Protein AF-0000000071588314 (afdb_homodimer)

Foldseek 3Di:
DPPPPPPPPPPPPPPPPPPPLDPPPFCVLFVVAALQDFWKWKFKFFQQDGDDIDWTHALDNVVSHGDDQLAKEWQFQLCQLLLLLLVLVCVVVVLDDQQQFQCVVVVLAEPLSRQAGLVLLLQQQRLQAACVPDPVNVVQLVVVVVVPPVQVVQVVVPAARAQVVSLVSLVVVSRPDNDGNDRGPPAHEDHLSSQSVSQVVSCVSVVDHSFVSSCVPQCVVLVQVLKTFDDSPVPPSDNHGFAWEQDPVRHTDTFDDSYAGDRSTRMMGGPVSVSSRQSCLLPNPDDRSSSVQQPDDDPDPHPFHQYDPDPDTDGLVQWGRTRSWIWDDDPNFIKTWDWRADPRAKIWTWMDTSQQSMIMIMITSHPDDRGDDPVSRSVVRTPPD/DPPPPPPPPPPPPPPPPPPPLDPPPFCVLFVVAALQDFWKWKFKFFQQDGDDIDWGHALDNVVSHGDDQLAKEWQFQLCQLLLLLLVLVCVVVVLDDQQQFQCVVVVLAEPLSRQAGLVLLLQQQRLQAACVADPVNVVQLVVVVVVPPVQVVQVVVPAARAQVVSLVSLVVVSRPDNDGNDRGPPAHEDHLSSQSVSQVVSCVSVVDHSFVSSCVPQCVVLVQVLKTFDDSPVPPSDNHGFAWEQDPVRHTDTFDDSYAGDRSTRMMGGPVSVSSRQSCLLPNPDDRSSSVQQPDDDPDPHPFHQYCPDVDTDGPPQWGNTRSWIWDDDPNFIKTWDWRADPRAKIWTWMDTSQFSMIMIMITSHPDDGGDDPVSRSVVRTPPD

InterPro domains:
  IPR001466 Beta-lactamase-related [PF00144] (35-369)
  IPR012338 Beta-lactamase/transpeptidase-like [G3DSA:3.40.710.10] (32-381)
  IPR012338 Beta-lactamase/transpeptidase-like [SSF56601] (32-370)
  IPR050491 Beta-lactamase AmpC-like [PTHR46825] (31-368)

Structure (mmCIF, N/CA/C/O backbone):
data_AF-0000000071588314-model_v1
#
loop_
_entity.id
_entity.type
_entity.pdbx_description
1 polymer 'Penicillin-binding protein'
#
loop_
_atom_site.group_PDB
_atom_site.id
_atom_site.type_symbol
_atom_site.label_atom_id
_atom_site.label_alt_id
_atom_site.label_comp_id
_atom_site.label_asym_id
_atom_site.label_entity_id
_atom_site.label_seq_id
_atom_site.pdbx_PDB_ins_code
_atom_site.Cartn_x
_atom_site.Cartn_y
_atom_site.Cartn_z
_atom_site.occupancy
_atom_site.B_iso_or_equiv
_atom_site.auth_seq_id
_atom_site.auth_comp_id
_atom_site.auth_asym_id
_atom_site.auth_atom_id
_atom_site.pdbx_PDB_model_num
ATOM 1 N N . MET A 1 1 ? 55.375 57.062 63.062 1 30.78 1 MET A N 1
ATOM 2 C CA . MET A 1 1 ? 55.031 56.875 61.625 1 30.78 1 MET A CA 1
ATOM 3 C C . MET A 1 1 ? 54.562 55.438 61.375 1 30.78 1 MET A C 1
ATOM 5 O O . MET A 1 1 ? 55.312 54.5 61.469 1 30.78 1 MET A O 1
ATOM 9 N N . ASN A 1 2 ? 53.312 55.188 61.844 1 26.89 2 ASN A N 1
ATOM 10 C CA . ASN A 1 2 ? 52.531 53.938 61.875 1 26.89 2 ASN A CA 1
ATOM 11 C C . ASN A 1 2 ? 52.25 53.406 60.469 1 26.89 2 ASN A C 1
ATOM 13 O O . ASN A 1 2 ? 51.625 54.094 59.656 1 26.89 2 ASN A O 1
ATOM 17 N N . ARG A 1 3 ? 53.312 52.625 60 1 37.62 3 ARG A N 1
ATOM 18 C CA . ARG A 1 3 ? 53.344 51.938 58.719 1 37.62 3 ARG A CA 1
ATOM 19 C C . ARG A 1 3 ? 52.062 51.125 58.5 1 37.62 3 ARG A C 1
ATOM 21 O O . ARG A 1 3 ? 51.781 50.188 59.25 1 37.62 3 ARG A O 1
ATOM 28 N N . TYR A 1 4 ? 50.906 51.75 58.188 1 29.36 4 TYR A N 1
ATOM 29 C CA . TYR A 1 4 ? 49.656 51.125 57.844 1 29.36 4 TYR A CA 1
ATOM 30 C C . TYR A 1 4 ? 49.844 50.094 56.719 1 29.36 4 TYR A C 1
ATOM 32 O O . TYR A 1 4 ? 50.344 50.438 55.656 1 29.36 4 TYR A O 1
ATOM 40 N N . THR A 1 5 ? 50.125 48.875 57.031 1 35.53 5 THR A N 1
ATOM 41 C CA . THR A 1 5 ? 50.25 47.75 56.125 1 35.53 5 THR A CA 1
ATOM 42 C C . THR A 1 5 ? 48.906 47.5 55.406 1 35.53 5 THR A C 1
ATOM 44 O O . THR A 1 5 ? 47.906 47.219 56.062 1 35.53 5 THR A O 1
ATOM 47 N N . LEU A 1 6 ? 48.688 48.156 54.281 1 36.62 6 LEU A N 1
ATOM 48 C CA . LEU A 1 6 ? 47.531 47.906 53.438 1 36.62 6 LEU A CA 1
ATOM 49 C C . LEU A 1 6 ? 47.5 46.438 52.969 1 36.62 6 LEU A C 1
ATOM 51 O O . LEU A 1 6 ? 48.438 45.969 52.344 1 36.62 6 LEU A O 1
ATOM 55 N N . SER A 1 7 ? 46.906 45.594 53.781 1 38.56 7 SER A N 1
ATOM 56 C CA . SER A 1 7 ? 46.656 44.219 53.375 1 38.56 7 SER A CA 1
ATOM 57 C C . SER A 1 7 ? 45.844 44.156 52.094 1 38.56 7 SER A C 1
ATOM 59 O O . SER A 1 7 ? 44.75 44.719 52.031 1 38.56 7 SER A O 1
ATOM 61 N N . PHE A 1 8 ? 46.5 44.031 50.938 1 39.62 8 PHE A N 1
ATOM 62 C CA . PHE A 1 8 ? 45.844 43.75 49.656 1 39.62 8 PHE A CA 1
ATOM 63 C C . PHE A 1 8 ? 45 42.5 49.75 1 39.62 8 PHE A C 1
ATOM 65 O O . PHE A 1 8 ? 45.5 41.406 50.031 1 39.62 8 PHE A O 1
ATOM 72 N N . ILE A 1 9 ? 43.75 42.625 50.188 1 40.41 9 ILE A N 1
ATOM 73 C CA . ILE A 1 9 ? 42.75 41.531 50.062 1 40.41 9 ILE A CA 1
ATOM 74 C C . ILE A 1 9 ? 42.625 41.125 48.594 1 40.41 9 ILE A C 1
ATOM 76 O O . ILE A 1 9 ? 42.25 41.938 47.75 1 40.41 9 ILE A O 1
ATOM 80 N N . SER A 1 10 ? 43.469 40.156 48.125 1 39.16 10 SER A N 1
ATOM 81 C CA . SER A 1 10 ? 43.25 39.531 46.844 1 39.16 10 SER A CA 1
ATOM 82 C C . SER A 1 10 ? 41.844 38.906 46.719 1 39.16 10 SER A C 1
ATOM 84 O O . SER A 1 10 ? 41.469 38.062 47.531 1 39.16 10 SER A O 1
ATOM 86 N N . LEU A 1 11 ? 40.875 39.688 46.281 1 41.25 11 LEU A N 1
ATOM 87 C CA . LEU A 1 11 ? 39.594 39.062 45.906 1 41.25 11 LEU A CA 1
ATOM 88 C C . LEU A 1 11 ? 39.781 37.906 44.969 1 41.25 11 LEU A C 1
ATOM 90 O O . LEU A 1 11 ? 40.375 38.062 43.906 1 41.25 11 LEU A O 1
ATOM 94 N N . PRO A 1 12 ? 39.719 36.688 45.469 1 40.94 12 PRO A N 1
ATOM 95 C CA . PRO A 1 12 ? 39.719 35.594 44.469 1 40.94 12 PRO A CA 1
ATOM 96 C C . PRO A 1 12 ? 38.75 35.844 43.312 1 40.94 12 PRO A C 1
ATOM 98 O O . PRO A 1 12 ? 37.625 36.25 43.531 1 40.94 12 PRO A O 1
ATOM 101 N N . LEU A 1 13 ? 39.281 36.188 42.156 1 40.75 13 LEU A N 1
ATOM 102 C CA . LEU A 1 13 ? 38.469 36.094 40.938 1 40.75 13 LEU A CA 1
ATOM 103 C C . LEU A 1 13 ? 37.688 34.781 40.906 1 40.75 13 LEU A C 1
ATOM 105 O O . LEU A 1 13 ? 38.281 33.688 40.906 1 40.75 13 LEU A O 1
ATOM 109 N N . LEU A 1 14 ? 36.531 34.812 41.469 1 38.25 14 LEU A N 1
ATOM 110 C CA . LEU A 1 14 ? 35.594 33.719 41.125 1 38.25 14 LEU A CA 1
ATOM 111 C C . LEU A 1 14 ? 35.625 33.438 39.625 1 38.25 14 LEU A C 1
ATOM 113 O O . LEU A 1 14 ? 35.094 34.25 38.844 1 38.25 14 LEU A O 1
ATOM 117 N N . LEU A 1 15 ? 36.688 32.781 39.156 1 38.53 15 LEU A N 1
ATOM 118 C CA . LEU A 1 15 ? 36.469 32.062 37.906 1 38.53 15 LEU A CA 1
ATOM 119 C C . LEU A 1 15 ? 35.125 31.344 37.906 1 38.53 15 LEU A C 1
ATOM 121 O O . LEU A 1 15 ? 34.969 30.328 38.594 1 38.53 15 LEU A O 1
ATOM 125 N N . SER A 1 16 ? 34.156 32.062 37.719 1 35.16 16 SER A N 1
ATOM 126 C CA . SER A 1 16 ? 33 31.281 37.25 1 35.16 16 SER A CA 1
ATOM 127 C C . SER A 1 16 ? 33.406 30.266 36.219 1 35.16 16 SER A C 1
ATOM 129 O O . SER A 1 16 ? 33.812 30.625 35.094 1 35.16 16 SER A O 1
ATOM 131 N N . SER A 1 17 ? 34.062 29.234 36.656 1 36.66 17 SER A N 1
ATOM 132 C CA . SER A 1 17 ? 34.031 28.125 35.688 1 36.66 17 SER A CA 1
ATOM 133 C C . SER A 1 17 ? 32.688 28.047 35 1 36.66 17 SER A C 1
ATOM 135 O O . SER A 1 17 ? 31.672 27.672 35.625 1 36.66 17 SER A O 1
ATOM 137 N N . ALA A 1 18 ? 32.469 28.953 34.125 1 36.62 18 ALA A N 1
ATOM 138 C CA . ALA A 1 18 ? 31.406 28.609 33.188 1 36.62 18 ALA A CA 1
ATOM 139 C C . ALA A 1 18 ? 31.406 27.109 32.875 1 36.62 18 ALA A C 1
ATOM 141 O O . ALA A 1 18 ? 32.375 26.594 32.312 1 36.62 18 ALA A O 1
ATOM 142 N N . LEU A 1 19 ? 30.984 26.297 33.719 1 36.22 19 LEU A N 1
ATOM 143 C CA . LEU A 1 19 ? 30.672 24.969 33.219 1 36.22 19 LEU A CA 1
ATOM 144 C C . LEU A 1 19 ? 30.391 25 31.719 1 36.22 19 LEU A C 1
ATOM 146 O O . LEU A 1 19 ? 29.484 25.688 31.266 1 36.22 19 LEU A O 1
ATOM 150 N N . SER A 1 20 ? 31.375 24.922 30.984 1 37.41 20 SER A N 1
ATOM 151 C CA . SER A 1 20 ? 31.125 24.672 29.562 1 37.41 20 SER A CA 1
ATOM 152 C C . SER A 1 20 ? 29.891 23.812 29.344 1 37.41 20 SER A C 1
ATOM 154 O O . SER A 1 20 ? 29.75 22.766 29.969 1 37.41 20 SER A O 1
ATOM 156 N N . ALA A 1 21 ? 28.734 24.328 29.328 1 40 21 ALA A N 1
ATOM 157 C CA . ALA A 1 21 ? 27.531 23.641 28.906 1 40 21 ALA A CA 1
ATOM 158 C C . ALA A 1 21 ? 27.875 22.391 28.094 1 40 21 ALA A C 1
ATOM 160 O O . ALA A 1 21 ? 28.516 22.469 27.062 1 40 21 ALA A O 1
ATOM 161 N N . LYS A 1 22 ? 28.078 21.312 28.656 1 50.38 22 LYS A N 1
ATOM 162 C CA . LYS A 1 22 ? 28.25 20 28.031 1 50.38 22 LYS A CA 1
ATOM 163 C C . LYS A 1 22 ? 27.391 19.859 26.781 1 50.38 22 LYS A C 1
ATOM 165 O O . LYS A 1 22 ? 26.188 20.094 26.828 1 50.38 22 LYS A O 1
ATOM 170 N N . ASP A 1 23 ? 27.984 19.938 25.547 1 69.12 23 ASP A N 1
ATOM 171 C CA . ASP A 1 23 ? 27.5 19.828 24.172 1 69.12 23 ASP A CA 1
ATOM 172 C C . ASP A 1 23 ? 26.438 18.734 24.062 1 69.12 23 ASP A C 1
ATOM 174 O O . ASP A 1 23 ? 26.703 17.562 24.375 1 69.12 23 ASP A O 1
ATOM 178 N N . LEU A 1 24 ? 25.141 19.078 24.234 1 79.69 24 LEU A N 1
ATOM 179 C CA . LEU A 1 24 ? 24.062 18.125 23.984 1 79.69 24 LEU A CA 1
ATOM 180 C C . LEU A 1 24 ? 24.375 17.25 22.781 1 79.69 24 LEU A C 1
ATOM 182 O O . LEU A 1 24 ? 24.625 17.75 21.688 1 79.69 24 LEU A O 1
ATOM 186 N N . ASN A 1 25 ? 24.656 15.953 23.141 1 90.44 25 ASN A N 1
ATOM 187 C CA . ASN A 1 25 ? 24.75 14.969 22.062 1 90.44 25 ASN A CA 1
ATOM 188 C C . ASN A 1 25 ? 23.391 14.406 21.688 1 90.44 25 ASN A C 1
ATOM 190 O O . ASN A 1 25 ? 22.922 13.445 22.297 1 90.44 25 ASN A O 1
ATOM 194 N N . ILE A 1 26 ? 22.797 14.977 20.672 1 92.75 26 ILE A N 1
ATOM 195 C CA . ILE A 1 26 ? 21.453 14.609 20.234 1 92.75 26 ILE A CA 1
ATOM 196 C C . ILE A 1 26 ? 21.422 13.141 19.828 1 92.75 26 ILE A C 1
ATOM 198 O O . ILE A 1 26 ? 20.438 12.438 20.031 1 92.75 26 ILE A O 1
ATOM 202 N N . GLY A 1 27 ? 22.5 12.594 19.328 1 93.88 27 GLY A N 1
ATOM 203 C CA . GLY A 1 27 ? 22.594 11.242 18.812 1 93.88 27 GLY A CA 1
ATOM 204 C C . GLY A 1 27 ? 22.328 10.188 19.859 1 93.88 27 GLY A C 1
ATOM 205 O O . GLY A 1 27 ? 21.875 9.086 19.547 1 93.88 27 GLY A O 1
ATOM 206 N N . GLN A 1 28 ? 22.547 10.492 21.094 1 93.69 28 GLN A N 1
ATOM 207 C CA . GLN A 1 28 ? 22.422 9.531 22.172 1 93.69 28 GLN A CA 1
ATOM 208 C C . GLN A 1 28 ? 20.969 9.086 22.344 1 93.69 28 GLN A C 1
ATOM 210 O O . GLN A 1 28 ? 20.703 8.016 22.906 1 93.69 28 GLN A O 1
ATOM 215 N N . TYR A 1 29 ? 20.109 9.859 21.875 1 94.75 29 TYR A N 1
ATOM 216 C CA . TYR A 1 29 ? 18.703 9.547 22.031 1 94.75 29 TYR A CA 1
ATOM 217 C C . TYR A 1 29 ? 18.203 8.688 20.875 1 94.75 29 TYR A C 1
ATOM 219 O O . TYR A 1 29 ? 17.047 8.258 20.875 1 94.75 29 TYR A O 1
ATOM 227 N N . PHE A 1 30 ? 19.031 8.398 19.891 1 96.56 30 PHE A N 1
ATOM 228 C CA . PHE A 1 30 ? 18.641 7.66 18.688 1 96.56 30 PHE A CA 1
ATOM 229 C C . PHE A 1 30 ? 19.609 6.504 18.438 1 96.56 30 PHE A C 1
ATOM 231 O O . PHE A 1 30 ? 19.938 6.203 17.281 1 96.56 30 PHE A O 1
ATOM 238 N N . THR A 1 31 ? 20.078 5.816 19.469 1 93.06 31 THR A N 1
ATOM 239 C CA . THR A 1 31 ? 21.109 4.797 19.391 1 93.06 31 THR A CA 1
ATOM 240 C C . THR A 1 31 ? 20.531 3.471 18.906 1 93.06 31 THR A C 1
ATOM 242 O O . THR A 1 31 ? 21.281 2.59 18.453 1 93.06 31 THR A O 1
ATOM 245 N N . ILE A 1 32 ? 19.266 3.311 18.922 1 91.38 32 ILE A N 1
ATOM 246 C CA . ILE A 1 32 ? 18.688 2.02 18.578 1 91.38 32 ILE A CA 1
ATOM 247 C C . ILE A 1 32 ? 18.516 1.93 17.062 1 91.38 32 ILE A C 1
ATOM 249 O O . ILE A 1 32 ? 18.312 0.84 16.516 1 91.38 32 ILE A O 1
ATOM 253 N N . GLN A 1 33 ? 18.484 3.051 16.391 1 93.06 33 GLN A N 1
ATOM 254 C CA . GLN A 1 33 ? 18.312 3.053 14.945 1 93.06 33 GLN A CA 1
ATOM 255 C C . GLN A 1 33 ? 19.609 2.715 14.227 1 93.06 33 GLN A C 1
ATOM 257 O O . GLN A 1 33 ? 20.656 3.264 14.555 1 93.06 33 GLN A O 1
ATOM 262 N N . ASP A 1 34 ? 19.516 1.776 13.328 1 90.62 34 ASP A N 1
ATOM 263 C CA . ASP A 1 34 ? 20.656 1.364 12.516 1 90.62 34 ASP A CA 1
ATOM 264 C C . ASP A 1 34 ? 20.203 0.92 11.125 1 90.62 34 ASP A C 1
ATOM 266 O O . ASP A 1 34 ? 19.203 1.412 10.609 1 90.62 34 ASP A O 1
ATOM 270 N N . ASN A 1 35 ? 20.984 0.078 10.484 1 88.31 35 ASN A N 1
ATOM 271 C CA . ASN A 1 35 ? 20.734 -0.324 9.102 1 88.31 35 ASN A CA 1
ATOM 272 C C . ASN A 1 35 ? 19.547 -1.277 9.016 1 88.31 35 ASN A C 1
ATOM 274 O O . ASN A 1 35 ? 19.016 -1.521 7.926 1 88.31 35 ASN A O 1
ATOM 278 N N . GLU A 1 36 ? 19.094 -1.74 10.125 1 88.38 36 GLU A N 1
ATOM 279 C CA . GLU A 1 36 ? 18.016 -2.74 10.117 1 88.38 36 GLU A CA 1
ATOM 280 C C . GLU A 1 36 ? 16.734 -2.18 10.711 1 88.38 36 GLU A C 1
ATOM 282 O O . GLU A 1 36 ? 15.781 -2.926 10.961 1 88.38 36 GLU A O 1
ATOM 287 N N . THR A 1 37 ? 16.734 -0.951 10.914 1 93.12 37 THR A N 1
ATOM 288 C CA . THR A 1 37 ? 15.578 -0.326 11.539 1 93.12 37 THR A CA 1
ATOM 289 C C . THR A 1 37 ? 15.094 0.859 10.711 1 93.12 37 THR A C 1
ATOM 291 O O . THR A 1 37 ? 15.867 1.466 9.969 1 93.12 37 THR A O 1
ATOM 294 N N . PRO A 1 38 ? 13.727 1.139 10.812 1 94.69 38 PRO A N 1
ATOM 295 C CA . PRO A 1 38 ? 13.352 2.488 10.391 1 94.69 38 PRO A CA 1
ATOM 296 C C . PRO A 1 38 ? 14.094 3.58 11.156 1 94.69 38 PRO A C 1
ATOM 298 O O . PRO A 1 38 ? 14.953 3.279 11.992 1 94.69 38 PRO A O 1
ATOM 301 N N . GLY A 1 39 ? 13.773 4.84 10.805 1 97.44 39 GLY A N 1
ATOM 302 C CA . GLY A 1 39 ? 14.625 5.852 11.414 1 97.44 39 GLY A CA 1
ATOM 303 C C . GLY A 1 39 ? 13.93 7.195 11.57 1 97.44 39 GLY A C 1
ATOM 304 O O . GLY A 1 39 ? 12.703 7.262 11.625 1 97.44 39 GLY A O 1
ATOM 305 N N . CYS A 1 40 ? 14.797 8.188 11.828 1 98.31 40 CYS A N 1
ATOM 306 C CA . CYS A 1 40 ? 14.32 9.539 12.109 1 98.31 40 CYS A CA 1
ATOM 307 C C . CYS A 1 40 ? 15.25 10.578 11.492 1 98.31 40 CYS A C 1
ATOM 309 O O . CYS A 1 40 ? 16.438 10.336 11.328 1 98.31 40 CYS A O 1
ATOM 311 N N . GLY A 1 41 ? 14.656 11.656 11.047 1 98.31 41 GLY A N 1
ATOM 312 C CA . GLY A 1 41 ? 15.352 12.914 10.836 1 98.31 41 GLY A CA 1
ATOM 313 C C . GLY A 1 41 ? 15.086 13.938 11.922 1 98.31 41 GLY A C 1
ATOM 314 O O . GLY A 1 41 ? 13.938 14.109 12.352 1 98.31 41 GLY A O 1
ATOM 315 N N . VAL A 1 42 ? 16.156 14.602 12.406 1 98.38 42 VAL A N 1
ATOM 316 C CA . VAL A 1 42 ? 16.047 15.562 13.5 1 98.38 42 VAL A CA 1
ATOM 317 C C . VAL A 1 42 ? 16.703 16.875 13.102 1 98.38 42 VAL A C 1
ATOM 319 O O . VAL A 1 42 ? 17.734 16.891 12.406 1 98.38 42 VAL A O 1
ATOM 322 N N . GLY A 1 43 ? 16.078 17.938 13.445 1 98.5 43 GLY A N 1
ATOM 323 C CA . GLY A 1 43 ? 16.641 19.266 13.227 1 98.5 43 GLY A CA 1
ATOM 324 C C . GLY A 1 43 ? 16.484 20.188 14.414 1 98.5 43 GLY A C 1
ATOM 325 O O . GLY A 1 43 ? 15.461 20.156 15.102 1 98.5 43 GLY A O 1
ATOM 326 N N . ILE A 1 44 ? 17.5 21.016 14.695 1 97.94 44 ILE A N 1
ATOM 327 C CA . ILE A 1 44 ? 17.438 22.094 15.68 1 97.94 44 ILE A CA 1
ATOM 328 C C . ILE A 1 44 ? 17.594 23.453 14.977 1 97.94 44 ILE A C 1
ATOM 330 O O . ILE A 1 44 ? 18.547 23.656 14.219 1 97.94 44 ILE A O 1
ATOM 334 N N . VAL A 1 45 ? 16.656 24.266 15.211 1 98.19 45 VAL A N 1
ATOM 335 C CA . VAL A 1 45 ? 16.688 25.609 14.648 1 98.19 45 VAL A CA 1
ATOM 336 C C . VAL A 1 45 ? 17.062 26.609 15.742 1 98.19 45 VAL A C 1
ATOM 338 O O . VAL A 1 45 ? 16.531 26.562 16.844 1 98.19 45 VAL A O 1
ATOM 341 N N . GLN A 1 46 ? 18.016 27.422 15.508 1 96.62 46 GLN A N 1
ATOM 342 C CA . GLN A 1 46 ? 18.406 28.562 16.328 1 96.62 46 GLN A CA 1
ATOM 343 C C . GLN A 1 46 ? 18.266 29.859 15.562 1 96.62 46 GLN A C 1
ATOM 345 O O . GLN A 1 46 ? 18.969 30.078 14.57 1 96.62 46 GLN A O 1
ATOM 350 N N . SER A 1 47 ? 17.359 30.719 16.094 1 93.81 47 SER A N 1
ATOM 351 C CA . SER A 1 47 ? 17.031 31.969 15.422 1 93.81 47 SER A CA 1
ATOM 352 C C . SER A 1 47 ? 16.469 31.703 14.023 1 93.81 47 SER A C 1
ATOM 354 O O . SER A 1 47 ? 15.375 31.172 13.875 1 93.81 47 SER A O 1
ATOM 356 N N . ASP A 1 48 ? 17.266 31.969 13 1 93.38 48 ASP A N 1
ATOM 357 C CA . ASP A 1 48 ? 16.75 31.812 11.648 1 93.38 48 ASP A CA 1
ATOM 358 C C . ASP A 1 48 ? 17.578 30.828 10.844 1 93.38 48 ASP A C 1
ATOM 360 O O . ASP A 1 48 ? 17.703 30.938 9.617 1 93.38 48 ASP A O 1
ATOM 364 N N . LYS A 1 49 ? 18.125 29.844 11.641 1 96.12 49 LYS A N 1
ATOM 365 C CA . LYS A 1 49 ? 19.016 28.922 10.945 1 96.12 49 LYS A CA 1
ATOM 366 C C . LYS A 1 49 ? 18.875 27.5 11.492 1 96.12 49 LYS A C 1
ATOM 368 O O . LYS A 1 49 ? 18.828 27.297 12.703 1 96.12 49 LYS A O 1
ATOM 373 N N . LEU A 1 50 ? 18.703 26.562 10.602 1 97.81 50 LEU A N 1
ATOM 374 C CA . LEU A 1 50 ? 18.859 25.156 10.953 1 97.81 50 LEU A CA 1
ATOM 375 C C . LEU A 1 50 ? 20.312 24.844 11.289 1 97.81 50 LEU A C 1
ATOM 377 O O . LEU A 1 50 ? 21.156 24.734 10.398 1 97.81 50 LEU A O 1
ATOM 381 N N . ILE A 1 51 ? 20.703 24.625 12.531 1 96.56 51 ILE A N 1
ATOM 382 C CA . ILE A 1 51 ? 22.109 24.641 12.945 1 96.56 51 ILE A CA 1
ATOM 383 C C . ILE A 1 51 ? 22.578 23.203 13.203 1 96.56 51 ILE A C 1
ATOM 385 O O . ILE A 1 51 ? 23.781 22.938 13.227 1 96.56 51 ILE A O 1
ATOM 389 N N . GLU A 1 52 ? 21.688 22.359 13.516 1 96.31 52 GLU A N 1
ATOM 390 C CA . GLU A 1 52 ? 22 20.953 13.727 1 96.31 52 GLU A CA 1
ATOM 391 C C . GLU A 1 52 ? 21.016 20.031 12.992 1 96.31 52 GLU A C 1
ATOM 393 O O . GLU A 1 52 ? 19.828 20.312 12.961 1 96.31 52 GLU A O 1
ATOM 398 N N . GLN A 1 53 ? 21.531 19.031 12.367 1 97.56 53 GLN A N 1
ATOM 399 C CA . GLN A 1 53 ? 20.75 17.984 11.719 1 97.56 53 GLN A CA 1
ATOM 400 C C . GLN A 1 53 ? 21.281 16.594 12.039 1 97.56 53 GLN A C 1
ATOM 402 O O . GLN A 1 53 ? 22.5 16.406 12.117 1 97.56 53 GLN A O 1
ATOM 407 N N . LEU A 1 54 ? 20.438 15.688 12.312 1 97.75 54 LEU A N 1
ATOM 408 C CA . LEU A 1 54 ? 20.766 14.281 12.523 1 97.75 54 LEU A CA 1
ATOM 409 C C . LEU A 1 54 ? 19.828 13.383 11.719 1 97.75 54 LEU A C 1
ATOM 411 O O . LEU A 1 54 ? 18.609 13.602 11.703 1 97.75 54 LEU A O 1
ATOM 415 N N . TYR A 1 55 ? 20.391 12.484 10.969 1 97.69 55 TYR A N 1
ATOM 416 C CA . TYR A 1 55 ? 19.641 11.469 10.234 1 97.69 55 TYR A CA 1
ATOM 417 C C . TYR A 1 55 ? 20.109 10.07 10.609 1 97.69 55 TYR A C 1
ATOM 419 O O . TYR A 1 55 ? 21.312 9.773 10.539 1 97.69 55 TYR A O 1
ATOM 427 N N . VAL A 1 56 ? 19.172 9.242 11.039 1 97.56 56 VAL A N 1
ATOM 428 C CA . VAL A 1 56 ? 19.516 7.898 11.5 1 97.56 56 VAL A CA 1
ATOM 429 C C . VAL A 1 56 ? 18.469 6.902 10.977 1 97.56 56 VAL A C 1
ATOM 431 O O . VAL A 1 56 ? 17.312 7.258 10.773 1 97.56 56 VAL A O 1
ATOM 434 N N . GLY A 1 57 ? 18.969 5.676 10.719 1 96.81 57 GLY A N 1
ATOM 435 C CA . GLY A 1 57 ? 18.078 4.609 10.289 1 96.81 57 GLY A CA 1
ATOM 436 C C . GLY A 1 57 ? 17.781 4.637 8.805 1 96.81 57 GLY A C 1
ATOM 437 O O . GLY A 1 57 ? 18.438 5.363 8.055 1 96.81 57 GLY A O 1
ATOM 438 N N . GLN A 1 58 ? 16.797 3.779 8.453 1 91.62 58 GLN A N 1
ATOM 439 C CA . GLN A 1 58 ? 16.531 3.557 7.039 1 91.62 58 GLN A CA 1
ATOM 440 C C . GLN A 1 58 ? 15.18 4.145 6.637 1 91.62 58 GLN A C 1
ATOM 442 O O . GLN A 1 58 ? 14.195 3.996 7.359 1 91.62 58 GLN A O 1
ATOM 447 N N . SER A 1 59 ? 15.172 4.875 5.477 1 91.06 59 SER A N 1
ATOM 448 C CA . SER A 1 59 ? 13.906 5.266 4.875 1 91.06 59 SER A CA 1
ATOM 449 C C . SER A 1 59 ? 13.18 4.066 4.277 1 91.06 59 SER A C 1
ATOM 451 O O . SER A 1 59 ? 11.953 4.078 4.137 1 91.06 59 SER A O 1
ATOM 453 N N . ASN A 1 60 ? 13.961 3.104 3.898 1 84.25 60 ASN A N 1
ATOM 454 C CA . ASN A 1 60 ? 13.492 1.796 3.457 1 84.25 60 ASN A CA 1
ATOM 455 C C . ASN A 1 60 ? 14.453 0.683 3.873 1 84.25 60 ASN A C 1
ATOM 457 O O . ASN A 1 60 ? 15.562 0.591 3.352 1 84.25 60 ASN A O 1
ATOM 461 N N . ILE A 1 61 ? 13.969 -0.151 4.754 1 82.75 61 ILE A N 1
ATOM 462 C CA . ILE A 1 61 ? 14.82 -1.178 5.344 1 82.75 61 ILE A CA 1
ATOM 463 C C . ILE A 1 61 ? 15.242 -2.18 4.27 1 82.75 61 ILE A C 1
ATOM 465 O O . ILE A 1 61 ? 16.406 -2.562 4.191 1 82.75 61 ILE A O 1
ATOM 469 N N . ARG A 1 62 ? 14.328 -2.51 3.529 1 70.25 62 ARG A N 1
ATOM 470 C CA . ARG A 1 62 ? 14.539 -3.559 2.539 1 70.25 62 ARG A CA 1
ATOM 471 C C . ARG A 1 62 ? 15.641 -3.172 1.561 1 70.25 62 ARG A C 1
ATOM 473 O O . ARG A 1 62 ? 16.484 -4.004 1.202 1 70.25 62 ARG A O 1
ATOM 480 N N . TYR A 1 63 ? 15.602 -1.934 1.141 1 71.31 63 TYR A N 1
ATOM 481 C CA . TYR A 1 63 ? 16.531 -1.482 0.106 1 71.31 63 TYR A CA 1
ATOM 482 C C . TYR A 1 63 ? 17.719 -0.768 0.72 1 71.31 63 TYR A C 1
ATOM 484 O O . TYR A 1 63 ? 18.562 -0.224 0 1 71.31 63 TYR A O 1
ATOM 492 N N . GLN A 1 64 ? 17.734 -0.787 1.943 1 80.31 64 GLN A N 1
ATOM 493 C CA . GLN A 1 64 ? 18.844 -0.206 2.684 1 80.31 64 GLN A CA 1
ATOM 494 C C . GLN A 1 64 ? 19.125 1.224 2.229 1 80.31 64 GLN A C 1
ATOM 496 O O . GLN A 1 64 ? 20.266 1.566 1.901 1 80.31 64 GLN A O 1
ATOM 501 N N . THR A 1 65 ? 18.094 1.97 2.154 1 83 65 THR A N 1
ATOM 502 C CA . THR A 1 65 ? 18.203 3.389 1.836 1 83 65 THR A CA 1
ATOM 503 C C . THR A 1 65 ? 18.188 4.23 3.107 1 83 65 THR A C 1
ATOM 505 O O . THR A 1 65 ? 17.172 4.316 3.799 1 83 65 THR A O 1
ATOM 508 N N . PRO A 1 66 ? 19.25 4.887 3.367 1 91.5 66 PRO A N 1
ATOM 509 C CA . PRO A 1 66 ? 19.328 5.645 4.617 1 91.5 66 PRO A CA 1
ATOM 510 C C . PRO A 1 66 ? 18.438 6.887 4.609 1 91.5 66 PRO A C 1
ATOM 512 O O . PRO A 1 66 ? 18.234 7.496 3.555 1 91.5 66 PRO A O 1
ATOM 515 N N . ILE A 1 67 ? 17.922 7.266 5.77 1 94.81 67 ILE A N 1
ATOM 516 C CA . ILE A 1 67 ? 17.281 8.562 5.934 1 94.81 67 ILE A CA 1
ATOM 517 C C . ILE A 1 67 ? 18.312 9.672 5.789 1 94.81 67 ILE A C 1
ATOM 519 O O . ILE A 1 67 ? 19.422 9.57 6.32 1 94.81 67 ILE A O 1
ATOM 523 N N . ASP A 1 68 ? 17.953 10.656 5.004 1 94.31 68 ASP A N 1
ATOM 524 C CA . ASP A 1 68 ? 18.812 11.82 4.809 1 94.31 68 ASP A CA 1
ATOM 525 C C . ASP A 1 68 ? 17.984 13.102 4.699 1 94.31 68 ASP A C 1
ATOM 527 O O . ASP A 1 68 ? 16.828 13.125 5.09 1 94.31 68 ASP A O 1
ATOM 531 N N . ASN A 1 69 ? 18.625 14.18 4.277 1 94.94 69 ASN A N 1
ATOM 532 C CA . ASN A 1 69 ? 17.984 15.484 4.301 1 94.94 69 ASN A CA 1
ATOM 533 C C . ASN A 1 69 ? 16.969 15.625 3.174 1 94.94 69 ASN A C 1
ATOM 535 O O . ASN A 1 69 ? 16.219 16.609 3.125 1 94.94 69 ASN A O 1
ATOM 539 N N . LYS A 1 70 ? 16.875 14.648 2.332 1 90.69 70 LYS A N 1
ATOM 540 C CA . LYS A 1 70 ? 15.898 14.68 1.242 1 90.69 70 LYS A CA 1
ATOM 541 C C . LYS A 1 70 ? 14.695 13.797 1.555 1 90.69 70 LYS A C 1
ATOM 543 O O . LYS A 1 70 ? 13.688 13.844 0.849 1 90.69 70 LYS A O 1
ATOM 548 N N . THR A 1 71 ? 14.805 13 2.602 1 93 71 THR A N 1
ATOM 549 C CA . THR A 1 71 ? 13.742 12.062 2.938 1 93 71 THR A CA 1
ATOM 550 C C . THR A 1 71 ? 12.461 12.812 3.322 1 93 71 THR A C 1
ATOM 552 O O . THR A 1 71 ? 12.5 13.719 4.152 1 93 71 THR A O 1
ATOM 555 N N . VAL A 1 72 ? 11.359 12.422 2.652 1 92.94 72 VAL A N 1
ATOM 556 C CA . VAL A 1 72 ? 10.055 13.031 2.9 1 92.94 72 VAL A CA 1
ATOM 557 C C . VAL A 1 72 ? 9.266 12.188 3.898 1 92.94 72 VAL A C 1
ATOM 559 O O . VAL A 1 72 ? 9.266 10.961 3.814 1 92.94 72 VAL A O 1
ATOM 562 N N . PHE A 1 73 ? 8.664 12.859 4.871 1 95.25 73 PHE A N 1
ATOM 563 C CA . PHE A 1 73 ? 7.805 12.25 5.879 1 95.25 73 PHE A CA 1
ATOM 564 C C . PHE A 1 73 ? 6.41 12.859 5.844 1 95.25 73 PHE A C 1
ATOM 566 O O . PHE A 1 73 ? 6.238 13.992 5.391 1 95.25 73 PHE A O 1
ATOM 573 N N . ASP A 1 74 ? 5.395 12.055 6.223 1 94.88 74 ASP A N 1
ATOM 574 C CA . ASP A 1 74 ? 4.094 12.625 6.57 1 94.88 74 ASP A CA 1
ATOM 575 C C . ASP A 1 74 ? 4.113 13.219 7.973 1 94.88 74 ASP A C 1
ATOM 577 O O . ASP A 1 74 ? 4.488 12.547 8.938 1 94.88 74 ASP A O 1
ATOM 581 N N . ILE A 1 75 ? 3.654 14.43 8.086 1 97.5 75 ILE A N 1
ATOM 582 C CA . ILE A 1 75 ? 3.891 15.094 9.359 1 97.5 75 ILE A CA 1
ATOM 583 C C . ILE A 1 75 ? 2.639 14.992 10.234 1 97.5 75 ILE A C 1
ATOM 585 O O . ILE A 1 75 ? 2.57 15.602 11.305 1 97.5 75 ILE A O 1
ATOM 589 N N . GLY A 1 76 ? 1.626 14.289 9.812 1 96.62 76 GLY A N 1
ATOM 590 C CA . GLY A 1 76 ? 0.429 14.047 10.602 1 96.62 76 GLY A CA 1
ATOM 591 C C . GLY A 1 76 ? -0.24 15.32 11.078 1 96.62 76 GLY A C 1
ATOM 592 O O . GLY A 1 76 ? -0.412 16.266 10.305 1 96.62 76 GLY A O 1
ATOM 593 N N . SER A 1 77 ? -0.584 15.375 12.312 1 97.44 77 SER A N 1
ATOM 594 C CA . SER A 1 77 ? -1.386 16.453 12.891 1 97.44 77 SER A CA 1
ATOM 595 C C . SER A 1 77 ? -0.583 17.734 13 1 97.44 77 SER A C 1
ATOM 597 O O . SER A 1 77 ? -1.145 18.812 13.258 1 97.44 77 SER A O 1
ATOM 599 N N . VAL A 1 78 ? 0.662 17.672 12.836 1 98.31 78 VAL A N 1
ATOM 600 C CA . VAL A 1 78 ? 1.429 18.922 12.766 1 98.31 78 VAL A CA 1
ATOM 601 C C . VAL A 1 78 ? 0.898 19.797 11.641 1 98.31 78 VAL A C 1
ATOM 603 O O . VAL A 1 78 ? 1.048 21.016 11.672 1 98.31 78 VAL A O 1
ATOM 606 N N . SER A 1 79 ? 0.183 19.203 10.711 1 98.38 79 SER A N 1
ATOM 607 C CA . SER A 1 79 ? -0.421 19.891 9.578 1 98.38 79 SER A CA 1
ATOM 608 C C . SER A 1 79 ? -1.469 20.906 10.047 1 98.38 79 SER A C 1
ATOM 610 O O . SER A 1 79 ? -1.749 21.875 9.352 1 98.38 79 SER A O 1
ATOM 612 N N . LYS A 1 80 ? -1.994 20.719 11.227 1 98.44 80 LYS A N 1
ATOM 613 C CA . LYS A 1 80 ? -3.154 21.469 11.68 1 98.44 80 LYS A CA 1
ATOM 614 C C . LYS A 1 80 ? -2.824 22.969 11.789 1 98.44 80 LYS A C 1
ATOM 616 O O . LYS A 1 80 ? -3.611 23.812 11.359 1 98.44 80 LYS A O 1
ATOM 621 N N . HIS A 1 81 ? -1.656 23.266 12.328 1 98.38 81 HIS A N 1
ATOM 622 C CA . HIS A 1 81 ? -1.36 24.672 12.484 1 98.38 81 HIS A CA 1
ATOM 623 C C . HIS A 1 81 ? -1.17 25.359 11.141 1 98.38 81 HIS A C 1
ATOM 625 O O . HIS A 1 81 ? -1.372 26.578 11.016 1 98.38 81 HIS A O 1
ATOM 631 N N . MET A 1 82 ? -0.812 24.641 10.133 1 98.75 82 MET A N 1
ATOM 632 C CA . MET A 1 82 ? -0.7 25.203 8.789 1 98.75 82 MET A CA 1
ATOM 633 C C . MET A 1 82 ? -2.078 25.5 8.211 1 98.75 82 MET A C 1
ATOM 635 O O . MET A 1 82 ? -2.262 26.516 7.527 1 98.75 82 MET A O 1
ATOM 639 N N . THR A 1 83 ? -3.014 24.641 8.492 1 98.75 83 THR A N 1
ATOM 640 C CA . THR A 1 83 ? -4.398 24.922 8.117 1 98.75 83 THR A CA 1
ATOM 641 C C . THR A 1 83 ? -4.914 26.156 8.828 1 98.75 83 THR A C 1
ATOM 643 O O . THR A 1 83 ? -5.535 27.031 8.211 1 98.75 83 THR A O 1
ATOM 646 N N . ALA A 1 84 ? -4.66 26.234 10.125 1 98.56 84 ALA A N 1
ATOM 647 C CA . ALA A 1 84 ? -5.059 27.406 10.891 1 98.56 84 ALA A CA 1
ATOM 648 C C . ALA A 1 84 ? -4.43 28.672 10.328 1 98.56 84 ALA A C 1
ATOM 650 O O . ALA A 1 84 ? -5.086 29.719 10.25 1 98.56 84 ALA A O 1
ATOM 651 N N . TYR A 1 85 ? -3.217 28.578 9.914 1 98.69 85 TYR A N 1
ATOM 652 C CA . TYR A 1 85 ? -2.527 29.703 9.289 1 98.69 85 TYR A CA 1
ATOM 653 C C . TYR A 1 85 ? -3.299 30.219 8.086 1 98.69 85 TYR A C 1
ATOM 655 O O . TYR A 1 85 ? -3.43 31.422 7.891 1 98.69 85 TYR A O 1
ATOM 663 N N . ILE A 1 86 ? -3.783 29.328 7.227 1 98.81 86 ILE A N 1
ATOM 664 C CA . ILE A 1 86 ? -4.523 29.734 6.035 1 98.81 86 ILE A CA 1
ATOM 665 C C . ILE A 1 86 ? -5.789 30.484 6.449 1 98.81 86 ILE A C 1
ATOM 667 O O . ILE A 1 86 ? -6.148 31.5 5.836 1 98.81 86 ILE A O 1
ATOM 671 N N . ILE A 1 87 ? -6.457 30.016 7.484 1 98.69 87 ILE A N 1
ATOM 672 C CA . ILE A 1 87 ? -7.648 30.703 7.977 1 98.69 87 ILE A CA 1
ATOM 673 C C . ILE A 1 87 ? -7.285 32.094 8.438 1 98.69 87 ILE A C 1
ATOM 675 O O . ILE A 1 87 ? -7.992 33.062 8.125 1 98.69 87 ILE A O 1
ATOM 679 N N . MET A 1 88 ? -6.168 32.25 9.141 1 98.19 88 MET A N 1
ATOM 680 C CA . MET A 1 88 ? -5.711 33.562 9.586 1 98.19 88 MET A CA 1
ATOM 681 C C . MET A 1 88 ? -5.395 34.469 8.398 1 98.19 88 MET A C 1
ATOM 683 O O . MET A 1 88 ? -5.715 35.656 8.414 1 98.19 88 MET A O 1
ATOM 687 N N . ALA A 1 89 ? -4.781 33.875 7.41 1 98.5 89 ALA A N 1
ATOM 688 C CA . ALA A 1 89 ? -4.449 34.656 6.211 1 98.5 89 ALA A CA 1
ATOM 689 C C . ALA A 1 89 ? -5.711 35.156 5.516 1 98.5 89 ALA A C 1
ATOM 691 O O . ALA A 1 89 ? -5.797 36.312 5.145 1 98.5 89 ALA A O 1
ATOM 692 N N . LEU A 1 90 ? -6.668 34.281 5.375 1 98.69 90 LEU A N 1
ATOM 693 C CA . LEU A 1 90 ? -7.918 34.625 4.715 1 98.69 90 LEU A CA 1
ATOM 694 C C . LEU A 1 90 ? -8.672 35.688 5.516 1 98.69 90 LEU A C 1
ATOM 696 O O . LEU A 1 90 ? -9.328 36.562 4.938 1 98.69 90 LEU A O 1
ATOM 700 N N . GLU A 1 91 ? -8.625 35.594 6.82 1 98.19 91 GLU A N 1
ATOM 701 C CA . GLU A 1 91 ? -9.242 36.625 7.656 1 98.19 91 GLU A CA 1
ATOM 702 C C . GLU A 1 91 ? -8.57 37.969 7.469 1 98.19 91 GLU A C 1
ATOM 704 O O . GLU A 1 91 ? -9.242 39 7.371 1 98.19 91 GLU A O 1
ATOM 709 N N . SER A 1 92 ? -7.277 37.969 7.426 1 97.5 92 SER A N 1
ATOM 710 C CA . SER A 1 92 ? -6.523 39.219 7.215 1 97.5 92 SER A CA 1
ATOM 711 C C . SER A 1 92 ? -6.84 39.812 5.852 1 97.5 92 SER A C 1
ATOM 713 O O . SER A 1 92 ? -6.781 41.031 5.688 1 97.5 92 SER A O 1
ATOM 715 N N . GLU A 1 93 ? -7.207 39 4.93 1 97.69 93 GLU A N 1
ATOM 716 C CA . GLU A 1 93 ? -7.547 39.438 3.578 1 97.69 93 GLU A CA 1
ATOM 717 C C . GLU A 1 93 ? -9.016 39.844 3.486 1 97.69 93 GLU A C 1
ATOM 719 O O . GLU A 1 93 ? -9.461 40.312 2.443 1 97.69 93 GLU A O 1
ATOM 724 N N . GLY A 1 94 ? -9.742 39.625 4.527 1 97.75 94 GLY A N 1
ATOM 725 C CA . GLY A 1 94 ? -11.141 40.031 4.578 1 97.75 94 GLY A CA 1
ATOM 726 C C . GLY A 1 94 ? -12.07 39.031 3.885 1 97.75 94 GLY A C 1
ATOM 727 O O . GLY A 1 94 ? -13.211 39.375 3.566 1 97.75 94 GLY A O 1
ATOM 728 N N . LEU A 1 95 ? -11.617 37.844 3.664 1 98.06 95 LEU A N 1
ATOM 729 C CA . LEU A 1 95 ? -12.391 36.875 2.898 1 98.06 95 LEU A CA 1
ATOM 730 C C . LEU A 1 95 ? -13.234 36 3.82 1 98.06 95 LEU A C 1
ATOM 732 O O . LEU A 1 95 ? -14.195 35.375 3.375 1 98.06 95 LEU A O 1
ATOM 736 N N . LEU A 1 96 ? -12.844 35.938 5.137 1 98.12 96 LEU A N 1
ATOM 737 C CA . LEU A 1 96 ? -13.648 35.281 6.156 1 98.12 96 LEU A CA 1
ATOM 738 C C . LEU A 1 96 ? -13.32 35.812 7.547 1 98.12 96 LEU A C 1
ATOM 740 O O . LEU A 1 96 ? -12.461 36.656 7.695 1 98.12 96 LEU A O 1
ATOM 744 N N . SER A 1 97 ? -14.094 35.375 8.492 1 98 97 SER A N 1
ATOM 745 C CA . SER A 1 97 ? -13.898 35.719 9.898 1 98 97 SER A CA 1
ATOM 746 C C . SER A 1 97 ? -14.031 34.5 10.789 1 98 97 SER A C 1
ATOM 748 O O . SER A 1 97 ? -14.914 33.656 10.57 1 98 97 SER A O 1
ATOM 750 N N . GLN A 1 98 ? -13.188 34.438 11.758 1 97 98 GLN A N 1
ATOM 751 C CA . GLN A 1 98 ? -13.266 33.344 12.695 1 97 98 GLN A CA 1
ATOM 752 C C . GLN A 1 98 ? -14.578 33.344 13.469 1 97 98 GLN A C 1
ATOM 754 O O . GLN A 1 98 ? -14.953 32.344 14.094 1 97 98 GLN A O 1
ATOM 759 N N . LYS A 1 99 ? -15.25 34.438 13.406 1 96.94 99 LYS A N 1
ATOM 760 C CA . LYS A 1 99 ? -16.516 34.594 14.125 1 96.94 99 LYS A CA 1
ATOM 761 C C . LYS A 1 99 ? -17.688 34.062 13.312 1 96.94 99 LYS A C 1
ATOM 763 O O . LYS A 1 99 ? -18.781 33.875 13.844 1 96.94 99 LYS A O 1
ATOM 768 N N . GLN A 1 100 ? -17.438 33.812 12.031 1 98.5 100 GLN A N 1
ATOM 769 C CA . GLN A 1 100 ? -18.484 33.219 11.211 1 98.5 100 GLN A CA 1
ATOM 770 C C . GLN A 1 100 ? -18.812 31.812 11.68 1 98.5 100 GLN A C 1
ATOM 772 O O . GLN A 1 100 ? -17.953 31.125 12.258 1 98.5 100 GLN A O 1
ATOM 777 N N . THR A 1 101 ? -20.062 31.484 11.461 1 98.56 101 THR A N 1
ATOM 778 C CA . THR A 1 101 ? -20.547 30.188 11.93 1 98.56 101 THR A CA 1
ATOM 779 C C . THR A 1 101 ? -20.609 29.188 10.773 1 98.56 101 THR A C 1
ATOM 781 O O . THR A 1 101 ? -20.484 29.578 9.609 1 98.56 101 THR A O 1
ATOM 784 N N . LEU A 1 102 ? -20.75 27.891 11.102 1 98.62 102 LEU A N 1
ATOM 785 C CA . LEU A 1 102 ? -20.875 26.844 10.086 1 98.62 102 LEU A CA 1
ATOM 786 C C . LEU A 1 102 ? -22.078 27.094 9.195 1 98.62 102 LEU A C 1
ATOM 788 O O . LEU A 1 102 ? -22.078 26.734 8.016 1 98.62 102 LEU A O 1
ATOM 792 N N . ALA A 1 103 ? -23.156 27.734 9.742 1 98.25 103 ALA A N 1
ATOM 793 C CA . ALA A 1 103 ? -24.359 28.016 8.969 1 98.25 103 ALA A CA 1
ATOM 794 C C . ALA A 1 103 ? -24.062 28.953 7.812 1 98.25 103 ALA A C 1
ATOM 796 O O . ALA A 1 103 ? -24.766 28.953 6.797 1 98.25 103 ALA A O 1
ATOM 797 N N . ASP A 1 104 ? -23.047 29.734 7.965 1 98.25 104 ASP A N 1
ATOM 798 C CA . ASP A 1 104 ? -22.656 30.656 6.898 1 98.25 104 ASP A CA 1
ATOM 799 C C . ASP A 1 104 ? -22.109 29.906 5.695 1 98.25 104 ASP A C 1
ATOM 801 O O . ASP A 1 104 ? -22.156 30.391 4.566 1 98.25 104 ASP A O 1
ATOM 805 N N . PHE A 1 105 ? -21.641 28.688 5.883 1 98.19 105 PHE A N 1
ATOM 806 C CA . PHE A 1 105 ? -20.953 27.938 4.836 1 98.19 105 PHE A CA 1
ATOM 807 C C . PHE A 1 105 ? -21.75 26.719 4.43 1 98.19 105 PHE A C 1
ATOM 809 O O . PHE A 1 105 ? -21.531 26.156 3.346 1 98.19 105 PHE A O 1
ATOM 816 N N . TYR A 1 106 ? -22.547 26.25 5.379 1 97.94 106 TYR A N 1
ATOM 817 C CA . TYR A 1 106 ? -23.391 25.094 5.152 1 97.94 106 TYR A CA 1
ATOM 818 C C . TYR A 1 106 ? -24.859 25.422 5.387 1 97.94 106 TYR A C 1
ATOM 820 O O . TYR A 1 106 ? -25.406 25.109 6.441 1 97.94 106 TYR A O 1
ATOM 828 N N . LYS A 1 107 ? -25.484 25.844 4.395 1 95.75 107 LYS A N 1
ATOM 829 C CA . LYS A 1 107 ? -26.859 26.344 4.508 1 95.75 107 LYS A CA 1
ATOM 830 C C . LYS A 1 107 ? -27.844 25.219 4.785 1 95.75 107 LYS A C 1
ATOM 832 O O . LYS A 1 107 ? -28.906 25.453 5.359 1 95.75 107 LYS A O 1
ATOM 837 N N . ASP A 1 108 ? -27.484 24.031 4.383 1 96.06 108 ASP A N 1
ATOM 838 C CA . ASP A 1 108 ? -28.359 22.875 4.586 1 96.06 108 ASP A CA 1
ATOM 839 C C . ASP A 1 108 ? -28 22.141 5.875 1 96.06 108 ASP A C 1
ATOM 841 O O . ASP A 1 108 ? -28.438 21 6.086 1 96.06 108 ASP A O 1
ATOM 845 N N . GLY A 1 109 ? -27.219 22.734 6.723 1 96.94 109 GLY A N 1
ATOM 846 C CA . GLY A 1 109 ? -26.844 22.125 7.984 1 96.94 109 GLY A CA 1
ATOM 847 C C . GLY A 1 109 ? -27.891 22.281 9.07 1 96.94 109 GLY A C 1
ATOM 848 O O . GLY A 1 109 ? -28.891 22.969 8.867 1 96.94 109 GLY A O 1
ATOM 849 N N . PRO A 1 110 ? -27.75 21.578 10.148 1 97.5 110 PRO A N 1
ATOM 850 C CA . PRO A 1 110 ? -28.703 21.688 11.273 1 97.5 110 PRO A CA 1
ATOM 851 C C . PRO A 1 110 ? -28.641 23.062 11.945 1 97.5 110 PRO A C 1
ATOM 853 O O . PRO A 1 110 ? -27.703 23.828 11.734 1 97.5 110 PRO A O 1
ATOM 856 N N . ASP A 1 111 ? -29.578 23.344 12.812 1 97.06 111 ASP A N 1
ATOM 857 C CA . ASP A 1 111 ? -29.719 24.656 13.453 1 97.06 111 ASP A CA 1
ATOM 858 C C . ASP A 1 111 ? -28.516 24.969 14.336 1 97.06 111 ASP A C 1
ATOM 860 O O . ASP A 1 111 ? -28.078 26.125 14.414 1 97.06 111 ASP A O 1
ATOM 864 N N . TRP A 1 112 ? -28 23.938 14.969 1 97.56 112 TRP A N 1
ATOM 865 C CA . TRP A 1 112 ? -26.938 24.188 15.93 1 97.56 112 TRP A CA 1
ATOM 866 C C . TRP A 1 112 ? -25.656 24.594 15.219 1 97.56 112 TRP A C 1
ATOM 868 O O . TRP A 1 112 ? -24.703 25.062 15.852 1 97.56 112 TRP A O 1
ATOM 878 N N . PHE A 1 113 ? -25.594 24.531 13.891 1 98.25 113 PHE A N 1
ATOM 879 C CA . PHE A 1 113 ? -24.484 25.047 13.109 1 98.25 113 PHE A CA 1
ATOM 880 C C . PHE A 1 113 ? -24.375 26.562 13.273 1 98.25 113 PHE A C 1
ATOM 882 O O . PHE A 1 113 ? -23.297 27.141 13.055 1 98.25 113 PHE A O 1
ATOM 889 N N . ASN A 1 114 ? -25.438 27.203 13.633 1 98.12 114 ASN A N 1
ATOM 890 C CA . ASN A 1 114 ? -25.438 28.641 13.898 1 98.12 114 ASN A CA 1
ATOM 891 C C . ASN A 1 114 ? -24.625 28.984 15.141 1 98.12 114 ASN A C 1
ATOM 893 O O . ASN A 1 114 ? -24.281 30.141 15.367 1 98.12 114 ASN A O 1
ATOM 897 N N . ASN A 1 115 ? -24.312 27.984 15.898 1 97.81 115 ASN A N 1
ATOM 898 C CA . ASN A 1 115 ? -23.641 28.219 17.172 1 97.81 115 ASN A CA 1
ATOM 899 C C . ASN A 1 115 ? -22.188 27.75 17.109 1 97.81 115 ASN A C 1
ATOM 901 O O . ASN A 1 115 ? -21.469 27.828 18.109 1 97.81 115 ASN A O 1
ATOM 905 N N . VAL A 1 116 ? -21.734 27.266 16.062 1 98.44 116 VAL A N 1
ATOM 906 C CA . VAL A 1 116 ? -20.359 26.781 15.922 1 98.44 116 VAL A CA 1
ATOM 907 C C . VAL A 1 116 ? -19.562 27.734 15.031 1 98.44 116 VAL A C 1
ATOM 909 O O . VAL A 1 116 ? -19.781 27.781 13.812 1 98.44 116 VAL A O 1
ATOM 912 N N . THR A 1 117 ? -18.625 28.422 15.586 1 98.12 117 THR A N 1
ATOM 913 C CA . THR A 1 117 ? -17.797 29.359 14.828 1 98.12 117 THR A CA 1
ATOM 914 C C . THR A 1 117 ? -16.547 28.656 14.289 1 98.12 117 THR A C 1
ATOM 916 O O . THR A 1 117 ? -16.234 27.547 14.703 1 98.12 117 THR A O 1
ATOM 919 N N . LEU A 1 118 ? -15.898 29.312 13.305 1 98.31 118 LEU A N 1
ATOM 920 C CA . LEU A 1 118 ? -14.609 28.812 12.836 1 98.31 118 LEU A CA 1
ATOM 921 C C . LEU A 1 118 ? -13.594 28.766 13.969 1 98.31 118 LEU A C 1
ATOM 923 O O . LEU A 1 118 ? -12.742 27.875 14.016 1 98.31 118 LEU A O 1
ATOM 927 N N . PHE A 1 119 ? -13.703 29.75 14.914 1 95.69 119 PHE A N 1
ATOM 928 C CA . PHE A 1 119 ? -12.859 29.75 16.109 1 95.69 119 PHE A CA 1
ATOM 929 C C . PHE A 1 119 ? -13.031 28.453 16.891 1 95.69 119 PHE A C 1
ATOM 931 O O . PHE A 1 119 ? -12.047 27.859 17.328 1 95.69 119 PHE A O 1
ATOM 938 N N . HIS A 1 120 ? -14.266 28.031 17.016 1 95.56 120 HIS A N 1
ATOM 939 C CA . HIS A 1 120 ? -14.539 26.797 17.734 1 95.56 120 HIS A CA 1
ATOM 940 C C . HIS A 1 120 ? -13.906 25.594 17.047 1 95.56 120 HIS A C 1
ATOM 942 O O . HIS A 1 120 ? -13.422 24.672 17.703 1 95.56 120 HIS A O 1
ATOM 948 N N . LEU A 1 121 ? -13.945 25.531 15.68 1 97.75 121 LEU A N 1
ATOM 949 C CA . LEU A 1 121 ? -13.312 24.453 14.938 1 97.75 121 LEU A CA 1
ATOM 950 C C . LEU A 1 121 ? -11.805 24.438 15.172 1 97.75 121 LEU A C 1
ATOM 952 O O . LEU A 1 121 ? -11.234 23.391 15.484 1 97.75 121 LEU A O 1
ATOM 956 N N . ILE A 1 122 ? -11.18 25.562 15.039 1 96.62 122 ILE A N 1
ATOM 957 C CA . ILE A 1 122 ? -9.727 25.703 15.133 1 96.62 122 ILE A CA 1
ATOM 958 C C . ILE A 1 122 ? -9.258 25.234 16.516 1 96.62 122 ILE A C 1
ATOM 960 O O . ILE A 1 122 ? -8.203 24.609 16.625 1 96.62 122 ILE A O 1
ATOM 964 N N . HIS A 1 123 ? -10.055 25.469 17.516 1 93.19 123 HIS A N 1
ATOM 965 C CA . HIS A 1 123 ? -9.602 25.266 18.891 1 93.19 123 HIS A CA 1
ATOM 966 C C . HIS A 1 123 ? -10.25 24.031 19.516 1 93.19 123 HIS A C 1
ATOM 968 O O . HIS A 1 123 ? -10.258 23.875 20.734 1 93.19 123 HIS A O 1
ATOM 974 N N . HIS A 1 124 ? -10.875 23.188 18.766 1 93.31 124 HIS A N 1
ATOM 975 C CA . HIS A 1 124 ? -11.461 21.938 19.203 1 93.31 124 HIS A CA 1
ATOM 976 C C . HIS A 1 124 ? -12.562 22.156 20.234 1 93.31 124 HIS A C 1
ATOM 978 O O . HIS A 1 124 ? -12.648 21.438 21.219 1 93.31 124 HIS A O 1
ATOM 984 N N . GLN A 1 125 ? -13.375 23.188 19.922 1 92.56 125 GLN A N 1
ATOM 985 C CA . GLN A 1 125 ? -14.445 23.547 20.844 1 92.56 125 GLN A CA 1
ATOM 986 C C . GLN A 1 125 ? -15.812 23.422 20.188 1 92.56 125 GLN A C 1
ATOM 988 O O . GLN A 1 125 ? -16.812 23.953 20.688 1 92.56 125 GLN A O 1
ATOM 993 N N . SER A 1 126 ? -15.945 22.75 19.094 1 95.56 126 SER A N 1
ATOM 994 C CA . SER A 1 126 ? -17.156 22.75 18.297 1 95.56 126 SER A CA 1
ATOM 995 C C . SER A 1 126 ? -18.172 21.734 18.828 1 95.56 126 SER A C 1
ATOM 997 O O . SER A 1 126 ? -19.375 21.859 18.562 1 95.56 126 SER A O 1
ATOM 999 N N . GLY A 1 127 ? -17.656 20.719 19.484 1 94.44 127 GLY A N 1
ATOM 1000 C CA . GLY A 1 127 ? -18.531 19.625 19.891 1 94.44 127 GLY A CA 1
ATOM 1001 C C . GLY A 1 127 ? -18.828 18.641 18.781 1 94.44 127 GLY A C 1
ATOM 1002 O O . GLY A 1 127 ? -19.562 17.688 18.984 1 94.44 127 GLY A O 1
ATOM 1003 N N . ILE A 1 128 ? -18.312 18.828 17.594 1 96.75 128 ILE A N 1
ATOM 1004 C CA . ILE A 1 128 ? -18.453 17.875 16.5 1 96.75 128 ILE A CA 1
ATOM 1005 C C . ILE A 1 128 ? -17.578 16.656 16.766 1 96.75 128 ILE A C 1
ATOM 1007 O O . ILE A 1 128 ? -16.391 16.781 17.062 1 96.75 128 ILE A O 1
ATOM 1011 N N . PRO A 1 129 ? -18.125 15.461 16.688 1 95.44 129 PRO A N 1
ATOM 1012 C CA . PRO A 1 129 ? -17.344 14.258 16.953 1 95.44 129 PRO A CA 1
ATOM 1013 C C . PRO A 1 129 ? -16.203 14.062 15.961 1 95.44 129 PRO A C 1
ATOM 1015 O O . PRO A 1 129 ? -16.328 14.422 14.789 1 95.44 129 PRO A O 1
ATOM 1018 N N . ASP A 1 130 ? -15.094 13.461 16.453 1 95.38 130 ASP A N 1
ATOM 1019 C CA . ASP A 1 130 ? -13.93 13.148 15.633 1 95.38 130 ASP A CA 1
ATOM 1020 C C . ASP A 1 130 ? -14.219 11.984 14.688 1 95.38 130 ASP A C 1
ATOM 1022 O O . ASP A 1 130 ? -14.531 10.875 15.133 1 95.38 130 ASP A O 1
ATOM 1026 N N . TYR A 1 131 ? -13.992 12.164 13.391 1 94.94 131 TYR A N 1
ATOM 1027 C CA . TYR A 1 131 ? -14.344 11.125 12.43 1 94.94 131 TYR A CA 1
ATOM 1028 C C . TYR A 1 131 ? -13.398 9.938 12.539 1 94.94 131 TYR A C 1
ATOM 1030 O O . TYR A 1 131 ? -13.719 8.836 12.078 1 94.94 131 TYR A O 1
ATOM 1038 N N . LEU A 1 132 ? -12.227 10.125 13.078 1 90.56 132 LEU A N 1
ATOM 1039 C CA . LEU A 1 132 ? -11.227 9.062 13.18 1 90.56 132 LEU A CA 1
ATOM 1040 C C . LEU A 1 132 ? -11.414 8.258 14.469 1 90.56 132 LEU A C 1
ATOM 1042 O O . LEU A 1 132 ? -11.109 7.066 14.508 1 90.56 132 LEU A O 1
ATOM 1046 N N . ASN A 1 133 ? -11.953 8.914 15.492 1 88.56 133 ASN A N 1
ATOM 1047 C CA . ASN A 1 133 ? -11.859 8.273 16.797 1 88.56 133 ASN A CA 1
ATOM 1048 C C . ASN A 1 133 ? -13.227 8.094 17.438 1 88.56 133 ASN A C 1
ATOM 1050 O O . ASN A 1 133 ? -13.359 7.41 18.453 1 88.56 133 ASN A O 1
ATOM 1054 N N . ASP A 1 134 ? -14.203 8.711 16.875 1 91.88 134 ASP A N 1
ATOM 1055 C CA . ASP A 1 134 ? -15.555 8.586 17.406 1 91.88 134 ASP A CA 1
ATOM 1056 C C . ASP A 1 134 ? -16.25 7.352 16.844 1 91.88 134 ASP A C 1
ATOM 1058 O O . ASP A 1 134 ? -16.266 7.137 15.625 1 91.88 134 ASP A O 1
ATOM 1062 N N . THR A 1 135 ? -16.875 6.617 17.734 1 91.56 135 THR A N 1
ATOM 1063 C CA . THR A 1 135 ? -17.5 5.352 17.344 1 91.56 135 THR A CA 1
ATOM 1064 C C . THR A 1 135 ? -18.656 5.582 16.391 1 91.56 135 THR A C 1
ATOM 1066 O O . THR A 1 135 ? -18.812 4.852 15.406 1 91.56 135 THR A O 1
ATOM 1069 N N . GLU A 1 136 ? -19.484 6.531 16.688 1 91.38 136 GLU A N 1
ATOM 1070 C CA . GLU A 1 136 ? -20.625 6.797 15.844 1 91.38 136 GLU A CA 1
ATOM 1071 C C . GLU A 1 136 ? -20.203 7.254 14.453 1 91.38 136 GLU A C 1
ATOM 1073 O O . GLU A 1 136 ? -20.797 6.871 13.445 1 91.38 136 GLU A O 1
ATOM 1078 N N . SER A 1 137 ? -19.219 8.109 14.445 1 92.19 137 SER A N 1
ATOM 1079 C CA . SER A 1 137 ? -18.688 8.555 13.164 1 92.19 137 SER A CA 1
ATOM 1080 C C . SER A 1 137 ? -18.109 7.391 12.367 1 92.19 137 SER A C 1
ATOM 1082 O O . SER A 1 137 ? -18.344 7.281 11.164 1 92.19 137 SER A O 1
ATOM 1084 N N . ALA A 1 138 ? -17.406 6.555 13.023 1 90.06 138 ALA A N 1
ATOM 1085 C CA . ALA A 1 138 ? -16.797 5.387 12.375 1 90.06 138 ALA A CA 1
ATOM 1086 C C . ALA A 1 138 ? -17.875 4.473 11.797 1 90.06 138 ALA A C 1
ATOM 1088 O O . ALA A 1 138 ? -17.734 3.977 10.672 1 90.06 138 ALA A O 1
ATOM 1089 N N . LEU A 1 139 ? -18.906 4.234 12.555 1 92.06 139 LEU A N 1
ATOM 1090 C CA . LEU A 1 139 ? -19.984 3.371 12.102 1 92.06 139 LEU A CA 1
ATOM 1091 C C . LEU A 1 139 ? -20.688 3.973 10.891 1 92.06 139 LEU A C 1
ATOM 1093 O O . LEU A 1 139 ? -21.016 3.26 9.938 1 92.06 139 LEU A O 1
ATOM 1097 N N . TYR A 1 140 ? -20.922 5.227 10.938 1 94.19 140 TYR A N 1
ATOM 1098 C CA . TYR A 1 140 ? -21.547 5.91 9.812 1 94.19 140 TYR A CA 1
ATOM 1099 C C . TYR A 1 140 ? -20.703 5.781 8.555 1 94.19 140 TYR A C 1
ATOM 1101 O O . TYR A 1 140 ? -21.203 5.402 7.492 1 94.19 140 TYR A O 1
ATOM 1109 N N . LEU A 1 141 ? -19.453 6.156 8.68 1 93.88 141 LEU A N 1
ATOM 1110 C CA . LEU A 1 141 ? -18.562 6.133 7.523 1 93.88 141 LEU A CA 1
ATOM 1111 C C . LEU A 1 141 ? -18.438 4.719 6.961 1 93.88 141 LEU A C 1
ATOM 1113 O O . LEU A 1 141 ? -18.422 4.535 5.742 1 93.88 141 LEU A O 1
ATOM 1117 N N . MET A 1 142 ? -18.344 3.746 7.824 1 93.12 142 MET A N 1
ATOM 1118 C CA . MET A 1 142 ? -18.297 2.357 7.375 1 93.12 142 MET A CA 1
ATOM 1119 C C . MET A 1 142 ? -19.562 1.988 6.602 1 93.12 142 MET A C 1
ATOM 1121 O O . MET A 1 142 ? -19.484 1.341 5.555 1 93.12 142 MET A O 1
ATOM 1125 N N . LYS A 1 143 ? -20.719 2.367 7.129 1 94 143 LYS A N 1
ATOM 1126 C CA . LYS A 1 143 ? -21.984 2.117 6.434 1 94 143 LYS A CA 1
ATOM 1127 C C . LYS A 1 143 ? -21.969 2.748 5.043 1 94 143 LYS A C 1
ATOM 1129 O O . LYS A 1 143 ? -22.422 2.131 4.074 1 94 143 LYS A O 1
ATOM 1134 N N . ARG A 1 144 ? -21.5 3.941 4.996 1 94.06 144 ARG A N 1
ATOM 1135 C CA . ARG A 1 144 ? -21.453 4.641 3.715 1 94.06 144 ARG A CA 1
ATOM 1136 C C . ARG A 1 144 ? -20.484 3.969 2.756 1 94.06 144 ARG A C 1
ATOM 1138 O O . ARG A 1 144 ? -20.766 3.828 1.565 1 94.06 144 ARG A O 1
ATOM 1145 N N . PHE A 1 145 ? -19.344 3.566 3.223 1 92.69 145 PHE A N 1
ATOM 1146 C CA . PHE A 1 145 ? -18.375 2.857 2.387 1 92.69 145 PHE A CA 1
ATOM 1147 C C . PHE A 1 145 ? -18.984 1.574 1.833 1 92.69 145 PHE A C 1
ATOM 1149 O O . PHE A 1 145 ? -18.781 1.242 0.663 1 92.69 145 PHE A O 1
ATOM 1156 N N . LYS A 1 146 ? -19.734 0.864 2.617 1 93.25 146 LYS A N 1
ATOM 1157 C CA . LYS A 1 146 ? -20.328 -0.413 2.23 1 93.25 146 LYS A CA 1
ATOM 1158 C C . LYS A 1 146 ? -21.328 -0.234 1.083 1 93.25 146 LYS A C 1
ATOM 1160 O O . LYS A 1 146 ? -21.609 -1.184 0.353 1 93.25 146 LYS A O 1
ATOM 1165 N N . THR A 1 147 ? -21.797 0.999 0.934 1 94.12 147 THR A N 1
ATOM 1166 C CA . THR A 1 147 ? -22.781 1.229 -0.116 1 94.12 147 THR A CA 1
ATOM 1167 C C . THR A 1 147 ? -22.109 1.749 -1.384 1 94.12 147 THR A C 1
ATOM 1169 O O . THR A 1 147 ? -22.766 1.971 -2.398 1 94.12 147 THR A O 1
ATOM 1172 N N . ASN A 1 148 ? -20.812 1.955 -1.335 1 94.31 148 ASN A N 1
ATOM 1173 C CA . ASN A 1 148 ? -20.078 2.475 -2.48 1 94.31 148 ASN A CA 1
ATOM 1174 C C . ASN A 1 148 ? -19.125 1.429 -3.055 1 94.31 148 ASN A C 1
ATOM 1176 O O . ASN A 1 148 ? -17.938 1.429 -2.742 1 94.31 148 ASN A O 1
ATOM 1180 N N . ASP A 1 149 ? -19.547 0.66 -4.008 1 92.31 149 ASP A N 1
ATOM 1181 C CA . ASP A 1 149 ? -18.797 -0.459 -4.566 1 92.31 149 ASP A CA 1
ATOM 1182 C C . ASP A 1 149 ? -17.516 0.024 -5.242 1 92.31 149 ASP A C 1
ATOM 1184 O O . ASP A 1 149 ? -16.484 -0.649 -5.18 1 92.31 149 ASP A O 1
ATOM 1188 N N . LYS A 1 150 ? -17.625 1.102 -5.832 1 92.06 150 LYS A N 1
ATOM 1189 C CA . LYS A 1 150 ? -16.469 1.633 -6.555 1 92.06 150 LYS A CA 1
ATOM 1190 C C . LYS A 1 150 ? -15.312 1.918 -5.602 1 92.06 150 LYS A C 1
ATOM 1192 O O . LYS A 1 150 ? -14.188 1.469 -5.832 1 92.06 150 LYS A O 1
ATOM 1197 N N . GLU A 1 151 ? -15.516 2.658 -4.488 1 92.12 151 GLU A N 1
ATOM 1198 C CA . GLU A 1 151 ? -14.461 3.012 -3.539 1 92.12 151 GLU A CA 1
ATOM 1199 C C . GLU A 1 151 ? -13.945 1.778 -2.801 1 92.12 151 GLU A C 1
ATOM 1201 O O . GLU A 1 151 ? -12.758 1.68 -2.5 1 92.12 151 GLU A O 1
ATOM 1206 N N . LEU A 1 152 ? -14.883 0.895 -2.537 1 91.19 152 LEU A N 1
ATOM 1207 C CA . LEU A 1 152 ? -14.469 -0.346 -1.891 1 91.19 152 LEU A CA 1
ATOM 1208 C C . LEU A 1 152 ? -13.539 -1.147 -2.795 1 91.19 152 LEU A C 1
ATOM 1210 O O . LEU A 1 152 ? -12.508 -1.647 -2.344 1 91.19 152 LEU A O 1
ATOM 1214 N N . ASN A 1 153 ? -13.977 -1.297 -4.02 1 91 153 ASN A N 1
ATOM 1215 C CA . ASN A 1 153 ? -13.148 -2.006 -4.984 1 91 153 ASN A CA 1
ATOM 1216 C C . ASN A 1 153 ? -11.781 -1.338 -5.145 1 91 153 ASN A C 1
ATOM 1218 O O . ASN A 1 153 ? -10.758 -2.02 -5.203 1 91 153 ASN A O 1
ATOM 1222 N N . THR A 1 154 ? -11.75 -0.064 -5.188 1 89.75 154 THR A N 1
ATOM 1223 C CA . THR A 1 154 ? -10.508 0.692 -5.297 1 89.75 154 THR A CA 1
ATOM 1224 C C . THR A 1 154 ? -9.578 0.388 -4.125 1 89.75 154 THR A C 1
ATOM 1226 O O . THR A 1 154 ? -8.398 0.09 -4.316 1 89.75 154 THR A O 1
ATOM 1229 N N . ALA A 1 155 ? -10.109 0.447 -2.953 1 89.69 155 ALA A N 1
ATOM 1230 C CA . ALA A 1 155 ? -9.305 0.192 -1.76 1 89.69 155 ALA A CA 1
ATOM 1231 C C . ALA A 1 155 ? -8.789 -1.243 -1.742 1 89.69 155 ALA A C 1
ATOM 1233 O O . ALA A 1 155 ? -7.621 -1.483 -1.426 1 89.69 155 ALA A O 1
ATOM 1234 N N . LEU A 1 156 ? -9.609 -2.205 -2.105 1 88.94 156 LEU A N 1
ATOM 1235 C CA . LEU A 1 156 ? -9.234 -3.615 -2.1 1 88.94 156 LEU A CA 1
ATOM 1236 C C . LEU A 1 156 ? -8.117 -3.885 -3.1 1 88.94 156 LEU A C 1
ATOM 1238 O O . LEU A 1 156 ? -7.258 -4.734 -2.861 1 88.94 156 LEU A O 1
ATOM 1242 N N . TRP A 1 157 ? -8.148 -3.107 -4.129 1 87.88 157 TRP A N 1
ATOM 1243 C CA . TRP A 1 157 ? -7.141 -3.311 -5.168 1 87.88 157 TRP A CA 1
ATOM 1244 C C . TRP A 1 157 ? -5.934 -2.404 -4.941 1 87.88 157 TRP A C 1
ATOM 1246 O O . TRP A 1 157 ? -5.098 -2.24 -5.832 1 87.88 157 TRP A O 1
ATOM 1256 N N . GLY A 1 158 ? -5.926 -1.765 -3.771 1 85.12 158 GLY A N 1
ATOM 1257 C CA . GLY A 1 158 ? -4.727 -1.056 -3.352 1 85.12 158 GLY A CA 1
ATOM 1258 C C . GLY A 1 158 ? -4.715 0.401 -3.775 1 85.12 158 GLY A C 1
ATOM 1259 O O . GLY A 1 158 ? -3.676 1.062 -3.719 1 85.12 158 GLY A O 1
ATOM 1260 N N . GLY A 1 159 ? -5.824 0.875 -4.227 1 85 159 GLY A N 1
ATOM 1261 C CA . GLY A 1 159 ? -5.949 2.279 -4.582 1 85 159 GLY A CA 1
ATOM 1262 C C . GLY A 1 159 ? -6.383 3.15 -3.416 1 85 159 GLY A C 1
ATOM 1263 O O . GLY A 1 159 ? -7.062 2.682 -2.502 1 85 159 GLY A O 1
ATOM 1264 N N . MET A 1 160 ? -6.055 4.395 -3.457 1 87.31 160 MET A N 1
ATOM 1265 C CA . MET A 1 160 ? -6.492 5.363 -2.453 1 87.31 160 MET A CA 1
ATOM 1266 C C . MET A 1 160 ? -7.961 5.719 -2.646 1 87.31 160 MET A C 1
ATOM 1268 O O . MET A 1 160 ? -8.414 5.918 -3.775 1 87.31 160 MET A O 1
ATOM 1272 N N . VAL A 1 161 ? -8.672 5.816 -1.518 1 90.62 161 VAL A N 1
ATOM 1273 C CA . VAL A 1 161 ? -10.047 6.297 -1.555 1 90.62 161 VAL A CA 1
ATOM 1274 C C . VAL A 1 161 ? -10.086 7.73 -2.082 1 90.62 161 VAL A C 1
ATOM 1276 O O . VAL A 1 161 ? -9.234 8.547 -1.727 1 90.62 161 VAL A O 1
ATOM 1279 N N . ASP A 1 162 ? -11.094 8.016 -2.865 1 90.81 162 ASP A N 1
ATOM 1280 C CA . ASP A 1 162 ? -11.25 9.359 -3.408 1 90.81 162 ASP A CA 1
ATOM 1281 C C . ASP A 1 162 ? -11.414 10.391 -2.293 1 90.81 162 ASP A C 1
ATOM 1283 O O . ASP A 1 162 ? -12.281 10.25 -1.432 1 90.81 162 ASP A O 1
ATOM 1287 N N . LYS A 1 163 ? -10.633 11.406 -2.318 1 90.19 163 LYS A N 1
ATOM 1288 C CA . LYS A 1 163 ? -10.641 12.43 -1.279 1 90.19 163 LYS A CA 1
ATOM 1289 C C . LYS A 1 163 ? -11.992 13.133 -1.208 1 90.19 163 LYS A C 1
ATOM 1291 O O . LYS A 1 163 ? -12.516 13.383 -0.119 1 90.19 163 LYS A O 1
ATOM 1296 N N . SER A 1 164 ? -12.469 13.516 -2.391 1 90.88 164 SER A N 1
ATOM 1297 C CA . SER A 1 164 ? -13.742 14.227 -2.428 1 90.88 164 SER A CA 1
ATOM 1298 C C . SER A 1 164 ? -14.867 13.375 -1.845 1 90.88 164 SER A C 1
ATOM 1300 O O . SER A 1 164 ? -15.75 13.891 -1.158 1 90.88 164 SER A O 1
ATOM 1302 N N . TYR A 1 165 ? -14.828 12.078 -2.104 1 93.88 165 TYR A N 1
ATOM 1303 C CA . TYR A 1 165 ? -15.836 11.188 -1.554 1 93.88 165 TYR A CA 1
ATOM 1304 C C . TYR A 1 165 ? -15.766 11.148 -0.032 1 93.88 165 TYR A C 1
ATOM 1306 O O . TYR A 1 165 ? -16.766 11.391 0.652 1 93.88 165 TYR A O 1
ATOM 1314 N N . LEU A 1 166 ? -14.609 10.875 0.492 1 93.5 166 LEU A N 1
ATOM 1315 C CA . LEU A 1 166 ? -14.469 10.727 1.937 1 93.5 166 LEU A CA 1
ATOM 1316 C C . LEU A 1 166 ? -14.852 12.016 2.654 1 93.5 166 LEU A C 1
ATOM 1318 O O . LEU A 1 166 ? -15.617 11.992 3.619 1 93.5 166 LEU A O 1
ATOM 1322 N N . PHE A 1 167 ? -14.367 13.117 2.172 1 94.25 167 PHE A N 1
ATOM 1323 C CA . PHE A 1 167 ? -14.586 14.375 2.877 1 94.25 167 PHE A CA 1
ATOM 1324 C C . PHE A 1 167 ? -16.031 14.82 2.756 1 94.25 167 PHE A C 1
ATOM 1326 O O . PHE A 1 167 ? -16.594 15.414 3.686 1 94.25 167 PHE A O 1
ATOM 1333 N N . SER A 1 168 ? -16.672 14.531 1.626 1 95.62 168 SER A N 1
ATOM 1334 C CA . SER A 1 168 ? -18.094 14.812 1.509 1 95.62 168 SER A CA 1
ATOM 1335 C C . SER A 1 168 ? -18.906 13.992 2.514 1 95.62 168 SER A C 1
ATOM 1337 O O . SER A 1 168 ? -19.906 14.477 3.049 1 95.62 168 SER A O 1
ATOM 1339 N N . GLU A 1 169 ? -18.469 12.797 2.732 1 96.88 169 GLU A N 1
ATOM 1340 C CA . GLU A 1 169 ? -19.156 11.953 3.703 1 96.88 169 GLU A CA 1
ATOM 1341 C C . GLU A 1 169 ? -18.969 12.477 5.125 1 96.88 169 GLU A C 1
ATOM 1343 O O . GLU A 1 169 ? -19.875 12.414 5.945 1 96.88 169 GLU A O 1
ATOM 1348 N N . ILE A 1 170 ? -17.797 12.969 5.418 1 97.19 170 ILE A N 1
ATOM 1349 C CA . ILE A 1 170 ? -17.516 13.523 6.738 1 97.19 170 ILE A CA 1
ATOM 1350 C C . ILE A 1 170 ? -18.375 14.766 6.969 1 97.19 170 ILE A C 1
ATOM 1352 O O . ILE A 1 170 ? -18.984 14.922 8.023 1 97.19 170 ILE A O 1
ATOM 1356 N N . VAL A 1 171 ? -18.422 15.602 5.953 1 96.81 171 VAL A N 1
ATOM 1357 C CA . VAL A 1 171 ? -19.281 16.781 6.023 1 96.81 171 VAL A CA 1
ATOM 1358 C C . VAL A 1 171 ? -20.734 16.359 6.168 1 96.81 171 VAL A C 1
ATOM 1360 O O . VAL A 1 171 ? -21.484 16.922 6.984 1 96.81 171 VAL A O 1
ATOM 1363 N N . GLY A 1 172 ? -21.141 15.375 5.371 1 95.88 172 GLY A N 1
ATOM 1364 C CA . GLY A 1 172 ? -22.5 14.859 5.438 1 95.88 172 GLY A CA 1
ATOM 1365 C C . GLY A 1 172 ? -22.875 14.344 6.812 1 95.88 172 GLY A C 1
ATOM 1366 O O . GLY A 1 172 ? -23.969 14.625 7.305 1 95.88 172 GLY A O 1
ATOM 1367 N N . PHE A 1 173 ? -22 13.625 7.426 1 96.31 173 PHE A N 1
ATOM 1368 C CA . PHE A 1 173 ? -22.234 13.117 8.773 1 96.31 173 PHE A CA 1
ATOM 1369 C C . PHE A 1 173 ? -22.438 14.266 9.758 1 96.31 173 PHE A C 1
ATOM 1371 O O . PHE A 1 173 ? -23.359 14.234 10.57 1 96.31 173 PHE A O 1
ATOM 1378 N N . SER A 1 174 ? -21.578 15.219 9.664 1 96.88 174 SER A N 1
ATOM 1379 C CA . SER A 1 174 ? -21.672 16.375 10.547 1 96.88 174 SER A CA 1
ATOM 1380 C C . SER A 1 174 ? -23.016 17.062 10.43 1 96.88 174 SER A C 1
ATOM 1382 O O . SER A 1 174 ? -23.594 17.484 11.438 1 96.88 174 SER A O 1
ATOM 1384 N N . LYS A 1 175 ? -23.547 17.125 9.234 1 96.25 175 LYS A N 1
ATOM 1385 C CA . LYS A 1 175 ? -24.812 17.812 8.977 1 96.25 175 LYS A CA 1
ATOM 1386 C C . LYS A 1 175 ? -25.984 17 9.508 1 96.25 175 LYS A C 1
ATOM 1388 O O . LYS A 1 175 ? -27.047 17.547 9.781 1 96.25 175 LYS A O 1
ATOM 1393 N N . GLN A 1 176 ? -25.781 15.781 9.656 1 95.38 176 GLN A N 1
ATOM 1394 C CA . GLN A 1 176 ? -26.891 14.914 10.047 1 95.38 176 GLN A CA 1
ATOM 1395 C C . GLN A 1 176 ? -27 14.828 11.562 1 95.38 176 GLN A C 1
ATOM 1397 O O . GLN A 1 176 ? -28.031 14.383 12.086 1 95.38 176 GLN A O 1
ATOM 1402 N N . LEU A 1 177 ? -26.031 15.266 12.242 1 95.69 177 LEU A N 1
ATOM 1403 C CA . LEU A 1 177 ? -26.047 15.203 13.695 1 95.69 177 LEU A CA 1
ATOM 1404 C C . LEU A 1 177 ? -27.141 16.109 14.266 1 95.69 177 LEU A C 1
ATOM 1406 O O . LEU A 1 177 ? -27.281 17.25 13.836 1 95.69 177 LEU A O 1
ATOM 1410 N N . LYS A 1 178 ? -27.859 15.578 15.234 1 94.31 178 LYS A N 1
ATOM 1411 C CA . LYS A 1 178 ? -28.953 16.344 15.828 1 94.31 178 LYS A CA 1
ATOM 1412 C C . LYS A 1 178 ? -28.422 17.391 16.812 1 94.31 178 LYS A C 1
ATOM 1414 O O . LYS A 1 178 ? -29.094 18.391 17.078 1 94.31 178 LYS A O 1
ATOM 1419 N N . SER A 1 179 ? -27.312 17.094 17.422 1 95.44 179 SER A N 1
ATOM 1420 C CA . SER A 1 179 ? -26.688 17.984 18.391 1 95.44 179 SER A CA 1
ATOM 1421 C C . SER A 1 179 ? -25.188 17.719 18.5 1 95.44 179 SER A C 1
ATOM 1423 O O . SER A 1 179 ? -24.719 16.641 18.156 1 95.44 179 SER A O 1
ATOM 1425 N N . PRO A 1 180 ? -24.453 18.766 18.859 1 95.69 180 PRO A N 1
ATOM 1426 C CA . PRO A 1 180 ? -23.062 18.5 19.219 1 95.69 180 PRO A CA 1
ATOM 1427 C C . PRO A 1 180 ? -22.906 17.719 20.516 1 95.69 180 PRO A C 1
ATOM 1429 O O . PRO A 1 180 ? -23.875 17.562 21.25 1 95.69 180 PRO A O 1
ATOM 1432 N N . THR A 1 181 ? -21.766 17.203 20.766 1 93.88 181 THR A N 1
ATOM 1433 C CA . THR A 1 181 ? -21.5 16.406 21.969 1 93.88 181 THR A CA 1
ATOM 1434 C C . THR A 1 181 ? -21.531 17.281 23.219 1 93.88 181 THR A C 1
ATOM 1436 O O . THR A 1 181 ? -21.75 16.797 24.328 1 93.88 181 THR A O 1
ATOM 1439 N N . PHE A 1 182 ? -21.328 18.594 23.125 1 93.56 182 PHE A N 1
ATOM 1440 C CA . PHE A 1 182 ? -21.453 19.625 24.156 1 93.56 182 PHE A CA 1
ATOM 1441 C C . PHE A 1 182 ? -21.719 20.984 23.516 1 93.56 182 PHE A C 1
ATOM 1443 O O . PHE A 1 182 ? -21.547 21.156 22.312 1 93.56 182 PHE A O 1
ATOM 1450 N N . THR A 1 183 ? -22.188 21.969 24.297 1 93.56 183 THR A N 1
ATOM 1451 C CA . THR A 1 183 ? -22.422 23.312 23.797 1 93.56 183 THR A CA 1
ATOM 1452 C C . THR A 1 183 ? -21.109 23.922 23.281 1 93.56 183 THR A C 1
ATOM 1454 O O . THR A 1 183 ? -20.125 24 24 1 93.56 183 THR A O 1
ATOM 1457 N N . PRO A 1 184 ? -21.141 24.312 21.969 1 94.75 184 PRO A N 1
ATOM 1458 C CA . PRO A 1 184 ? -19.906 24.875 21.406 1 94.75 184 PRO A CA 1
ATOM 1459 C C . PRO A 1 184 ? -19.328 25.984 22.281 1 94.75 184 PRO A C 1
ATOM 1461 O O . PRO A 1 184 ? -20.062 26.859 22.75 1 94.75 184 PRO A O 1
ATOM 1464 N N . GLY A 1 185 ? -18.016 25.906 22.547 1 90.69 185 GLY A N 1
ATOM 1465 C CA . GLY A 1 185 ? -17.312 26.922 23.312 1 90.69 185 GLY A CA 1
ATOM 1466 C C . GLY A 1 185 ? -17.266 26.625 24.797 1 90.69 185 GLY A C 1
ATOM 1467 O O . GLY A 1 185 ? -16.562 27.297 25.562 1 90.69 185 GLY A O 1
ATOM 1468 N N . THR A 1 186 ? -17.891 25.531 25.25 1 88.88 186 THR A N 1
ATOM 1469 C CA . THR A 1 186 ? -18 25.297 26.688 1 88.88 186 THR A CA 1
ATOM 1470 C C . THR A 1 186 ? -17.031 24.188 27.109 1 88.88 186 THR A C 1
ATOM 1472 O O . THR A 1 186 ? -16.812 23.984 28.312 1 88.88 186 THR A O 1
ATOM 1475 N N . SER A 1 187 ? -16.516 23.484 26.172 1 87.5 187 SER A N 1
ATOM 1476 C CA . SER A 1 187 ? -15.57 22.422 26.438 1 87.5 187 SER A CA 1
ATOM 1477 C C . SER A 1 187 ? -14.602 22.234 25.266 1 87.5 187 SER A C 1
ATOM 1479 O O . SER A 1 187 ? -14.703 22.938 24.25 1 87.5 187 SER A O 1
ATOM 1481 N N . ILE A 1 188 ? -13.586 21.453 25.516 1 88.25 188 ILE A N 1
ATOM 1482 C CA . ILE A 1 188 ? -12.609 21.125 24.484 1 88.25 188 ILE A CA 1
ATOM 1483 C C . ILE A 1 188 ? -12.586 19.609 24.266 1 88.25 188 ILE A C 1
ATOM 1485 O O . ILE A 1 188 ? -12.422 18.844 25.219 1 88.25 188 ILE A O 1
ATOM 1489 N N . SER A 1 189 ? -12.836 19.188 23.062 1 89.31 189 SER A N 1
ATOM 1490 C CA . SER A 1 189 ? -12.695 17.812 22.625 1 89.31 189 SER A CA 1
ATOM 1491 C C . SER A 1 189 ? -12.023 17.734 21.266 1 89.31 189 SER A C 1
ATOM 1493 O O . SER A 1 189 ? -12.594 18.156 20.266 1 89.31 189 SER A O 1
ATOM 1495 N N . TYR A 1 190 ? -10.844 17.172 21.297 1 91.31 190 TYR A N 1
ATOM 1496 C CA . TYR A 1 190 ? -10.062 17.078 20.078 1 91.31 190 TYR A CA 1
ATOM 1497 C C . TYR A 1 190 ? -10.867 16.406 18.969 1 91.31 190 TYR A C 1
ATOM 1499 O O . TYR A 1 190 ? -11.43 15.328 19.156 1 91.31 190 TYR A O 1
ATOM 1507 N N . SER A 1 191 ? -10.922 17.109 17.812 1 94.88 191 SER A N 1
ATOM 1508 C CA . SER A 1 191 ? -11.703 16.594 16.688 1 94.88 191 SER A CA 1
ATOM 1509 C C . SER A 1 191 ? -11.031 16.922 15.359 1 94.88 191 SER A C 1
ATOM 1511 O O . SER A 1 191 ? -11 18.078 14.938 1 94.88 191 SER A O 1
ATOM 1513 N N . ASN A 1 192 ? -10.578 15.844 14.672 1 96.88 192 ASN A N 1
ATOM 1514 C CA . ASN A 1 192 ? -10.047 16.016 13.328 1 96.88 192 ASN A CA 1
ATOM 1515 C C . ASN A 1 192 ? -11.109 16.531 12.359 1 96.88 192 ASN A C 1
ATOM 1517 O O . ASN A 1 192 ? -10.789 17.219 11.391 1 96.88 192 ASN A O 1
ATOM 1521 N N . THR A 1 193 ? -12.352 16.297 12.664 1 97.94 193 THR A N 1
ATOM 1522 C CA . THR A 1 193 ? -13.461 16.719 11.812 1 97.94 193 THR A CA 1
ATOM 1523 C C . THR A 1 193 ? -13.461 18.234 11.625 1 97.94 193 THR A C 1
ATOM 1525 O O . THR A 1 193 ? -13.719 18.719 10.523 1 97.94 193 THR A O 1
ATOM 1528 N N . GLY A 1 194 ? -13.211 18.922 12.656 1 98.25 194 GLY A N 1
ATOM 1529 C CA . GLY A 1 194 ? -13.156 20.375 12.562 1 98.25 194 GLY A CA 1
ATOM 1530 C C . GLY A 1 194 ? -12.164 20.875 11.523 1 98.25 194 GLY A C 1
ATOM 1531 O O . GLY A 1 194 ? -12.445 21.812 10.781 1 98.25 194 GLY A O 1
ATOM 1532 N N . TYR A 1 195 ? -11.062 20.234 11.445 1 98.25 195 TYR A N 1
ATOM 1533 C CA . TYR A 1 195 ? -10.016 20.672 10.523 1 98.25 195 TYR A CA 1
ATOM 1534 C C . TYR A 1 195 ? -10.328 20.219 9.102 1 98.25 195 TYR A C 1
ATOM 1536 O O . TYR A 1 195 ? -9.945 20.875 8.133 1 98.25 195 TYR A O 1
ATOM 1544 N N . VAL A 1 196 ? -11.023 19.094 8.945 1 98.12 196 VAL A N 1
ATOM 1545 C CA . VAL A 1 196 ? -11.539 18.719 7.629 1 98.12 196 VAL A CA 1
ATOM 1546 C C . VAL A 1 196 ? -12.531 19.766 7.141 1 98.12 196 VAL A C 1
ATOM 1548 O O . VAL A 1 196 ? -12.484 20.188 5.977 1 98.12 196 VAL A O 1
ATOM 1551 N N . LEU A 1 197 ? -13.414 20.25 8.023 1 98.56 197 LEU A N 1
ATOM 1552 C CA . LEU A 1 197 ? -14.375 21.281 7.68 1 98.56 197 LEU A CA 1
ATOM 1553 C C . LEU A 1 197 ? -13.672 22.594 7.324 1 98.56 197 LEU A C 1
ATOM 1555 O O . LEU A 1 197 ? -14.062 23.281 6.379 1 98.56 197 LEU A O 1
ATOM 1559 N N . LEU A 1 198 ? -12.625 22.922 8.109 1 98.81 198 LEU A N 1
ATOM 1560 C CA . LEU A 1 198 ? -11.867 24.125 7.816 1 98.81 198 LEU A CA 1
ATOM 1561 C C . LEU A 1 198 ? -11.273 24.062 6.414 1 98.81 198 LEU A C 1
ATOM 1563 O O . LEU A 1 198 ? -11.312 25.047 5.672 1 98.81 198 LEU A O 1
ATOM 1567 N N . ALA A 1 199 ? -10.711 22.922 6.031 1 98.25 199 ALA A N 1
ATOM 1568 C CA . ALA A 1 199 ? -10.156 22.766 4.695 1 98.25 199 ALA A CA 1
ATOM 1569 C C . ALA A 1 199 ? -11.234 22.938 3.625 1 98.25 199 ALA A C 1
ATOM 1571 O O . ALA A 1 199 ? -11 23.562 2.59 1 98.25 199 ALA A O 1
ATOM 1572 N N . ASP A 1 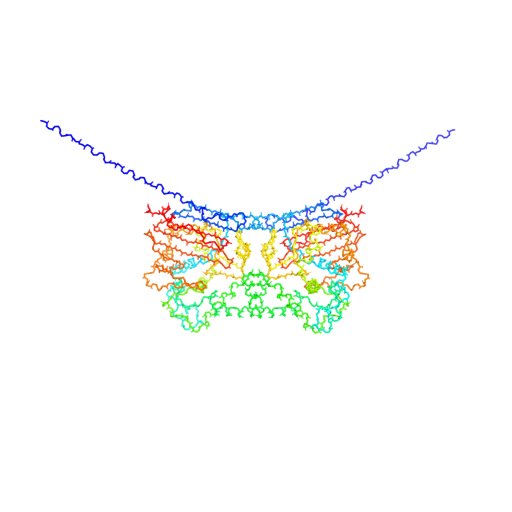200 ? -12.398 22.344 3.893 1 98.19 200 ASP A N 1
ATOM 1573 C CA . ASP A 1 200 ? -13.523 22.469 2.969 1 98.19 200 ASP A CA 1
ATOM 1574 C C . ASP A 1 200 ? -13.938 23.938 2.824 1 98.19 200 ASP A C 1
ATOM 1576 O O . ASP A 1 200 ? -14.211 24.406 1.717 1 98.19 200 ASP A O 1
ATOM 1580 N N . ILE A 1 201 ? -14 24.656 3.879 1 98.69 201 ILE A N 1
ATOM 1581 C CA . ILE A 1 201 ? -14.391 26.062 3.895 1 98.69 201 ILE A CA 1
ATOM 1582 C C . ILE A 1 201 ? -13.352 26.891 3.146 1 98.69 201 ILE A C 1
ATOM 1584 O O . ILE A 1 201 ? -13.703 27.812 2.393 1 98.69 201 ILE A O 1
ATOM 1588 N N . ILE A 1 202 ? -12.055 26.609 3.316 1 98.62 202 ILE A N 1
ATOM 1589 C CA . ILE A 1 202 ? -11 27.281 2.574 1 98.62 202 ILE A CA 1
ATOM 1590 C C . ILE A 1 202 ? -11.25 27.141 1.075 1 98.62 202 ILE A C 1
ATOM 1592 O O . ILE A 1 202 ? -11.164 28.125 0.335 1 98.62 202 ILE A O 1
ATOM 1596 N N . GLU A 1 203 ? -11.602 25.938 0.667 1 97.94 203 GLU A N 1
ATOM 1597 C CA . GLU A 1 203 ? -11.875 25.719 -0.751 1 97.94 203 GLU A CA 1
ATOM 1598 C C . GLU A 1 203 ? -13.102 26.5 -1.207 1 97.94 203 GLU A C 1
ATOM 1600 O O . GLU A 1 203 ? -13.102 27.094 -2.289 1 97.94 203 GLU A O 1
ATOM 1605 N N . LYS A 1 204 ? -14.141 26.562 -0.393 1 97.5 204 LYS A N 1
ATOM 1606 C CA . LYS A 1 204 ? -15.375 27.266 -0.729 1 97.5 204 LYS A CA 1
ATOM 1607 C C . LYS A 1 204 ? -15.133 28.766 -0.866 1 97.5 204 LYS A C 1
ATOM 1609 O O . LYS A 1 204 ? -15.656 29.406 -1.78 1 97.5 204 LYS A O 1
ATOM 1614 N N . VAL A 1 205 ? -14.344 29.281 0.038 1 98.31 205 VAL A N 1
ATOM 1615 C CA . VAL A 1 205 ? -14.156 30.734 0.119 1 98.31 205 VAL A CA 1
ATOM 1616 C C . VAL A 1 205 ? -13.203 31.188 -0.98 1 98.31 205 VAL A C 1
ATOM 1618 O O . VAL A 1 205 ? -13.352 32.281 -1.526 1 98.31 205 VAL A O 1
ATOM 1621 N N . THR A 1 206 ? -12.273 30.344 -1.386 1 98.38 206 THR A N 1
ATOM 1622 C CA . THR A 1 206 ? -11.242 30.75 -2.326 1 98.38 206 THR A CA 1
ATOM 1623 C C . THR A 1 206 ? -11.547 30.25 -3.73 1 98.38 206 THR A C 1
ATOM 1625 O O . THR A 1 206 ? -10.961 30.719 -4.711 1 98.38 206 THR A O 1
ATOM 1628 N N . ASN A 1 207 ? -12.383 29.188 -3.824 1 97.88 207 ASN A N 1
ATOM 1629 C CA . ASN A 1 207 ? -12.672 28.484 -5.062 1 97.88 207 ASN A CA 1
ATOM 1630 C C . ASN A 1 207 ? -11.422 27.812 -5.629 1 97.88 207 ASN A C 1
ATOM 1632 O O . ASN A 1 207 ? -11.281 27.672 -6.844 1 97.88 207 ASN A O 1
ATOM 1636 N N . ASN A 1 208 ? -10.43 27.609 -4.828 1 97.12 208 ASN A N 1
ATOM 1637 C CA . ASN A 1 208 ? -9.211 26.859 -5.148 1 97.12 208 ASN A CA 1
ATOM 1638 C C . ASN A 1 208 ? -9.109 25.578 -4.328 1 97.12 208 ASN A C 1
ATOM 1640 O O . ASN A 1 208 ? -9.727 25.453 -3.27 1 97.12 208 ASN A O 1
ATOM 1644 N N . LYS A 1 209 ? -8.336 24.594 -4.859 1 95 209 LYS A N 1
ATOM 1645 C CA . LYS A 1 209 ? -8.047 23.391 -4.086 1 95 209 LYS A CA 1
ATOM 1646 C C . LYS A 1 209 ? -7.211 23.719 -2.854 1 95 209 LYS A C 1
ATOM 1648 O O . LYS A 1 209 ? -6.379 24.625 -2.881 1 95 209 LYS A O 1
ATOM 1653 N N . PHE A 1 210 ? -7.441 22.922 -1.812 1 96.5 210 PHE A N 1
ATOM 1654 C CA . PHE A 1 210 ? -6.707 23.125 -0.565 1 96.5 210 PHE A CA 1
ATOM 1655 C C . PHE A 1 210 ? -5.207 23.031 -0.801 1 96.5 210 PHE A C 1
ATOM 1657 O O . PHE A 1 210 ? -4.441 23.844 -0.275 1 96.5 210 PHE A O 1
ATOM 1664 N N . GLU A 1 211 ? -4.766 22.062 -1.623 1 94.31 211 GLU A N 1
ATOM 1665 C CA . GLU A 1 211 ? -3.344 21.844 -1.875 1 94.31 211 GLU A CA 1
ATOM 1666 C C . GLU A 1 211 ? -2.719 23.031 -2.588 1 94.31 211 GLU A C 1
ATOM 1668 O O . GLU A 1 211 ? -1.55 23.359 -2.369 1 94.31 211 GLU A O 1
ATOM 1673 N N . ASP A 1 212 ? -3.486 23.75 -3.365 1 95.56 212 ASP A N 1
ATOM 1674 C CA . ASP A 1 212 ? -2.986 24.938 -4.047 1 95.56 212 ASP A CA 1
ATOM 1675 C C . ASP A 1 212 ? -2.887 26.125 -3.086 1 95.56 212 ASP A C 1
ATOM 1677 O O . ASP A 1 212 ? -1.938 26.906 -3.154 1 95.56 212 ASP A O 1
ATOM 1681 N N . GLU A 1 213 ? -3.828 26.266 -2.18 1 97.69 213 GLU A N 1
ATOM 1682 C CA . GLU A 1 213 ? -3.842 27.359 -1.223 1 97.69 213 GLU A CA 1
ATOM 1683 C C . GLU A 1 213 ? -2.668 27.266 -0.253 1 97.69 213 GLU A C 1
ATOM 1685 O O . GLU A 1 213 ? -1.998 28.266 0.02 1 97.69 213 GLU A O 1
ATOM 1690 N N . ILE A 1 214 ? -2.441 26.125 0.25 1 97.75 214 ILE A N 1
ATOM 1691 C CA . ILE A 1 214 ? -1.368 26 1.229 1 97.75 214 ILE A CA 1
ATOM 1692 C C . ILE A 1 214 ? -0.016 26.172 0.541 1 97.75 214 ILE A C 1
ATOM 1694 O O . ILE A 1 214 ? 0.905 26.766 1.106 1 97.75 214 ILE A O 1
ATOM 1698 N N . ALA A 1 215 ? 0.172 25.672 -0.678 1 96.5 215 ALA A N 1
ATOM 1699 C CA . ALA A 1 215 ? 1.416 25.844 -1.426 1 96.5 215 ALA A CA 1
ATOM 1700 C C . ALA A 1 215 ? 1.697 27.328 -1.689 1 96.5 215 ALA A C 1
ATOM 1702 O O . ALA A 1 215 ? 2.805 27.812 -1.439 1 96.5 215 ALA A O 1
ATOM 1703 N N . SER A 1 216 ? 0.715 28 -2.141 1 97.44 216 SER A N 1
ATOM 1704 C CA . SER A 1 216 ? 0.887 29.391 -2.521 1 97.44 216 SER A CA 1
ATOM 1705 C C . SER A 1 216 ? 1.15 30.281 -1.301 1 97.44 216 SER A C 1
ATOM 1707 O O . SER A 1 216 ? 1.858 31.281 -1.393 1 97.44 216 SER A O 1
ATOM 1709 N N . ARG A 1 217 ? 0.675 29.891 -0.167 1 97.88 217 ARG A N 1
ATOM 1710 C CA . ARG A 1 217 ? 0.72 30.766 0.999 1 97.88 217 ARG A CA 1
ATOM 1711 C C . ARG A 1 217 ? 1.903 30.422 1.897 1 97.88 217 ARG A C 1
ATOM 1713 O O . ARG A 1 217 ? 2.424 31.281 2.605 1 97.88 217 ARG A O 1
ATOM 1720 N N . ILE A 1 218 ? 2.32 29.188 1.875 1 98.25 218 ILE A N 1
ATOM 1721 C CA . ILE A 1 218 ? 3.363 28.797 2.812 1 98.25 218 ILE A CA 1
ATOM 1722 C C . ILE A 1 218 ? 4.562 28.234 2.047 1 98.25 218 ILE A C 1
ATOM 1724 O O . ILE A 1 218 ? 5.676 28.75 2.162 1 98.25 218 ILE A O 1
ATOM 1728 N N . PHE A 1 219 ? 4.414 27.266 1.169 1 97.56 219 PHE A N 1
ATOM 1729 C CA . PHE A 1 219 ? 5.52 26.484 0.631 1 97.56 219 PHE A CA 1
ATOM 1730 C C . PHE A 1 219 ? 6.332 27.297 -0.365 1 97.56 219 PHE A C 1
ATOM 1732 O O . PHE A 1 219 ? 7.562 27.344 -0.286 1 97.56 219 PHE A O 1
ATOM 1739 N N . ILE A 1 220 ? 5.684 27.938 -1.273 1 97.75 220 ILE A N 1
ATOM 1740 C CA . ILE A 1 220 ? 6.363 28.641 -2.354 1 97.75 220 ILE A CA 1
ATOM 1741 C C . ILE A 1 220 ? 7.105 29.859 -1.792 1 97.75 220 ILE A C 1
ATOM 1743 O O . ILE A 1 220 ? 8.305 30.016 -2.037 1 97.75 220 ILE A O 1
ATOM 1747 N N . PRO A 1 221 ? 6.473 30.656 -0.957 1 98.19 221 PRO A N 1
ATOM 1748 C CA . PRO A 1 221 ? 7.18 31.828 -0.431 1 98.19 221 PRO A CA 1
ATOM 1749 C C . PRO A 1 221 ? 8.422 31.453 0.375 1 98.19 221 PRO A C 1
ATOM 1751 O O . PRO A 1 221 ? 9.406 32.188 0.384 1 98.19 221 PRO A O 1
ATOM 1754 N N . LEU A 1 222 ? 8.398 30.344 1.036 1 98.25 222 LEU A N 1
ATOM 1755 C CA . LEU A 1 222 ? 9.5 29.953 1.903 1 98.25 222 LEU A CA 1
ATOM 1756 C C . LEU A 1 222 ? 10.43 28.969 1.196 1 98.25 222 LEU A C 1
ATOM 1758 O O . LEU A 1 222 ? 11.32 28.391 1.819 1 98.25 222 LEU A O 1
ATOM 1762 N N . LYS A 1 223 ? 10.172 28.688 -0.097 1 97.44 223 LYS A N 1
ATOM 1763 C CA . LYS A 1 223 ? 10.977 27.812 -0.942 1 97.44 223 LYS A CA 1
ATOM 1764 C C . LYS A 1 223 ? 11.062 26.406 -0.347 1 97.44 223 LYS A C 1
ATOM 1766 O O . LYS A 1 223 ? 12.141 25.812 -0.31 1 97.44 223 LYS A O 1
ATOM 1771 N N . MET A 1 224 ? 9.977 26 0.241 1 97.06 224 MET A N 1
ATOM 1772 C CA . MET A 1 224 ? 9.844 24.609 0.689 1 97.06 224 MET A CA 1
ATOM 1773 C C . MET A 1 224 ? 9.562 23.688 -0.488 1 97.06 224 MET A C 1
ATOM 1775 O O . MET A 1 224 ? 8.484 23.094 -0.58 1 97.06 224 MET A O 1
ATOM 1779 N N . SER A 1 225 ? 10.547 23.359 -1.263 1 92.56 225 SER A N 1
ATOM 1780 C CA . SER A 1 225 ? 10.398 22.766 -2.584 1 92.56 225 SER A CA 1
ATOM 1781 C C . SER A 1 225 ? 10.148 21.266 -2.486 1 92.56 225 SER A C 1
ATOM 1783 O O . SER A 1 225 ? 9.766 20.625 -3.471 1 92.56 225 SER A O 1
ATOM 1785 N N . ASN A 1 226 ? 10.383 20.703 -1.301 1 90.12 226 ASN A N 1
ATOM 1786 C CA . ASN A 1 226 ? 10.156 19.266 -1.112 1 90.12 226 ASN A CA 1
ATOM 1787 C C . ASN A 1 226 ? 8.961 19 -0.199 1 90.12 226 ASN A C 1
ATOM 1789 O O . ASN A 1 226 ? 8.898 17.969 0.456 1 90.12 226 ASN A O 1
ATOM 1793 N N . THR A 1 227 ? 8.078 19.969 -0.094 1 93.69 227 THR A N 1
ATOM 1794 C CA . THR A 1 227 ? 6.867 19.875 0.721 1 93.69 227 THR A CA 1
ATOM 1795 C C . THR A 1 227 ? 5.621 19.938 -0.153 1 93.69 227 THR A C 1
ATOM 1797 O O . THR A 1 227 ? 5.57 20.719 -1.115 1 93.69 227 THR A O 1
ATOM 1800 N N . GLN A 1 228 ? 4.637 19.047 0.166 1 91.44 228 GLN A N 1
ATOM 1801 C CA . GLN A 1 228 ? 3.367 19.078 -0.55 1 91.44 228 GLN A CA 1
ATOM 1802 C C . GLN A 1 228 ? 2.227 18.562 0.327 1 91.44 228 GLN A C 1
ATOM 1804 O O . GLN A 1 228 ? 2.461 17.875 1.319 1 91.44 228 GLN A O 1
ATOM 1809 N N . ALA A 1 229 ? 1.016 19.031 -0.026 1 92.19 229 ALA A N 1
ATOM 1810 C CA . ALA A 1 229 ? -0.191 18.406 0.503 1 92.19 229 ALA A CA 1
ATOM 1811 C C . ALA A 1 229 ? -0.595 17.203 -0.34 1 92.19 229 ALA A C 1
ATOM 1813 O O . ALA A 1 229 ? -0.441 17.219 -1.563 1 92.19 229 ALA A O 1
ATOM 1814 N N . SER A 1 230 ? -1.052 16.156 0.361 1 80.06 230 SER A N 1
ATOM 1815 C CA . SER A 1 230 ? -1.428 14.914 -0.31 1 80.06 230 SER A CA 1
ATOM 1816 C C . SER A 1 230 ? -2.525 15.156 -1.341 1 80.06 230 SER A C 1
ATOM 1818 O O . SER A 1 230 ? -3.467 15.914 -1.089 1 80.06 230 SER A O 1
ATOM 1820 N N . THR A 1 231 ? -2.309 14.781 -2.58 1 66.06 231 THR A N 1
ATOM 1821 C CA . THR A 1 231 ? -3.318 14.75 -3.633 1 66.06 231 THR A CA 1
ATOM 1822 C C . THR A 1 231 ? -3.52 13.328 -4.141 1 66.06 231 THR A C 1
ATOM 1824 O O . THR A 1 231 ? -2.736 12.43 -3.824 1 66.06 231 THR A O 1
ATOM 1827 N N . LYS A 1 232 ? -4.695 13 -4.637 1 56.19 232 LYS A N 1
ATOM 1828 C CA . LYS A 1 232 ? -4.941 11.695 -5.246 1 56.19 232 LYS A CA 1
ATOM 1829 C C . LYS A 1 232 ? -3.791 11.289 -6.164 1 56.19 232 LYS A C 1
ATOM 1831 O O . LYS A 1 232 ? -3.447 10.109 -6.254 1 56.19 232 LYS A O 1
ATOM 1836 N N . ASP A 1 233 ? -3.32 12.391 -6.793 1 52.59 233 ASP A N 1
ATOM 1837 C CA . ASP A 1 233 ? -2.391 12.148 -7.891 1 52.59 233 ASP A CA 1
ATOM 1838 C C . ASP A 1 233 ? -0.959 12.016 -7.379 1 52.59 233 ASP A C 1
ATOM 1840 O O . ASP A 1 233 ? -0.047 11.703 -8.148 1 52.59 233 ASP A O 1
ATOM 1844 N N . ASN A 1 234 ? -0.817 12.359 -6.109 1 49.84 234 ASN A N 1
ATOM 1845 C CA . ASN A 1 234 ? 0.577 12.492 -5.699 1 49.84 234 ASN A CA 1
ATOM 1846 C C . ASN A 1 234 ? 1.072 11.242 -4.98 1 49.84 234 ASN A C 1
ATOM 1848 O O . ASN A 1 234 ? 1.916 11.328 -4.086 1 49.84 234 ASN A O 1
ATOM 1852 N N . PHE A 1 235 ? 0.533 10.141 -5.309 1 46.94 235 PHE A N 1
ATOM 1853 C CA . PHE A 1 235 ? 1.012 8.969 -4.586 1 46.94 235 PHE A CA 1
ATOM 1854 C C . PHE A 1 235 ? 2.496 8.742 -4.848 1 46.94 235 PHE A C 1
ATOM 1856 O O . PHE A 1 235 ? 3.139 7.945 -4.156 1 46.94 235 PHE A O 1
ATOM 1863 N N . LEU A 1 236 ? 3.082 9.523 -5.828 1 49.25 236 LEU A N 1
ATOM 1864 C CA . LEU A 1 236 ? 4.504 9.297 -6.074 1 49.25 236 LEU A CA 1
ATOM 1865 C C . LEU A 1 236 ? 5.34 10.43 -5.484 1 49.25 236 LEU A C 1
ATOM 1867 O O . LEU A 1 236 ? 5.734 11.352 -6.199 1 49.25 236 LEU A O 1
ATOM 1871 N N . ILE A 1 237 ? 5.156 10.641 -4.129 1 54.97 237 ILE A N 1
ATOM 1872 C CA . ILE A 1 237 ? 6.07 11.633 -3.572 1 54.97 237 ILE A CA 1
ATOM 1873 C C . ILE A 1 237 ? 7.504 11.102 -3.637 1 54.97 237 ILE A C 1
ATOM 1875 O O . ILE A 1 237 ? 7.828 10.094 -2.996 1 54.97 237 ILE A O 1
ATOM 1879 N N . ASN A 1 238 ? 8.219 11.734 -4.496 1 59.16 238 ASN A N 1
ATOM 1880 C CA . ASN A 1 238 ? 9.648 11.438 -4.57 1 59.16 238 ASN A CA 1
ATOM 1881 C C . ASN A 1 238 ? 10.297 11.445 -3.186 1 59.16 238 ASN A C 1
ATOM 1883 O O . ASN A 1 238 ? 10.055 12.344 -2.385 1 59.16 238 ASN A O 1
ATOM 1887 N N . TRP A 1 239 ? 10.812 10.32 -2.672 1 66.75 239 TRP A N 1
ATOM 1888 C CA . TRP A 1 239 ? 11.688 10.164 -1.517 1 66.75 239 TRP A CA 1
ATOM 1889 C C . TRP A 1 239 ? 10.883 10 -0.236 1 66.75 239 TRP A C 1
ATOM 1891 O O . TRP A 1 239 ? 11.391 10.234 0.863 1 66.75 239 TRP A O 1
ATOM 1901 N N . LYS A 1 240 ? 9.578 9.75 -0.436 1 81 240 LYS A N 1
ATOM 1902 C CA . LYS A 1 240 ? 8.844 9.492 0.802 1 81 240 LYS A CA 1
ATOM 1903 C C . LYS A 1 240 ? 9.328 8.211 1.468 1 81 240 LYS A C 1
ATOM 1905 O O . LYS A 1 240 ? 9.477 7.18 0.807 1 81 240 LYS A O 1
ATOM 1910 N N . ALA A 1 241 ? 9.617 8.305 2.701 1 89.19 241 ALA A N 1
ATOM 1911 C CA . ALA A 1 241 ? 10.016 7.125 3.461 1 89.19 241 ALA A CA 1
ATOM 1912 C C . ALA A 1 241 ? 8.883 6.105 3.523 1 89.19 241 ALA A C 1
ATOM 1914 O O . ALA A 1 241 ? 7.707 6.477 3.588 1 89.19 241 ALA A O 1
ATOM 1915 N N . SER A 1 242 ? 9.258 4.855 3.457 1 86.38 242 SER A N 1
ATOM 1916 C CA . SER A 1 242 ? 8.289 3.828 3.834 1 86.38 242 SER A CA 1
ATOM 1917 C C . SER A 1 242 ? 7.895 3.953 5.301 1 86.38 242 SER A C 1
ATOM 1919 O O . SER A 1 242 ? 8.727 4.277 6.148 1 86.38 242 SER A O 1
ATOM 1921 N N . SER A 1 243 ? 6.664 3.668 5.531 1 91.38 243 SER A N 1
ATOM 1922 C CA . SER A 1 243 ? 6.176 3.67 6.906 1 91.38 243 SER A CA 1
ATOM 1923 C C . SER A 1 243 ? 6.176 2.264 7.496 1 91.38 243 SER A C 1
ATOM 1925 O O . SER A 1 243 ? 5.875 1.293 6.801 1 91.38 243 SER A O 1
ATOM 1927 N N . TYR A 1 244 ? 6.508 2.227 8.805 1 91.12 244 TYR A N 1
ATOM 1928 C CA . TYR A 1 244 ? 6.598 0.922 9.445 1 91.12 244 TYR A CA 1
ATOM 1929 C C . TYR A 1 244 ? 5.844 0.915 10.773 1 91.12 244 TYR A C 1
ATOM 1931 O O . TYR A 1 244 ? 5.672 1.962 11.398 1 91.12 244 TYR A O 1
ATOM 1939 N N . TYR A 1 245 ? 5.336 -0.198 11.156 1 88.56 245 TYR A N 1
ATOM 1940 C CA . TYR A 1 245 ? 4.91 -0.473 12.523 1 88.56 245 TYR A CA 1
ATOM 1941 C C . TYR A 1 245 ? 5.602 -1.716 13.07 1 88.56 245 TYR A C 1
ATOM 1943 O O . TYR A 1 245 ? 6.141 -2.52 12.305 1 88.56 245 TYR A O 1
ATOM 1951 N N . VAL A 1 246 ? 5.742 -1.767 14.344 1 84.81 246 VAL A N 1
ATOM 1952 C CA . VAL A 1 246 ? 6.293 -2.959 14.977 1 84.81 246 VAL A CA 1
ATOM 1953 C C . VAL A 1 246 ? 5.195 -4 15.164 1 84.81 246 VAL A C 1
ATOM 1955 O O . VAL A 1 246 ? 4.211 -3.754 15.867 1 84.81 246 VAL A O 1
ATOM 1958 N N . ASP A 1 247 ? 5.363 -5.117 14.57 1 77.38 247 ASP A N 1
ATOM 1959 C CA . ASP A 1 247 ? 4.332 -6.148 14.68 1 77.38 247 ASP A CA 1
ATOM 1960 C C . ASP A 1 247 ? 4.465 -6.926 15.984 1 77.38 247 ASP A C 1
ATOM 1962 O O . ASP A 1 247 ? 5.309 -6.605 16.828 1 77.38 247 ASP A O 1
ATOM 1966 N N . LYS A 1 248 ? 3.564 -7.902 16.203 1 77.5 248 LYS A N 1
ATOM 1967 C CA . LYS A 1 248 ? 3.479 -8.648 17.469 1 77.5 248 LYS A CA 1
ATOM 1968 C C . LYS A 1 248 ? 4.742 -9.469 17.703 1 77.5 248 LYS A C 1
ATOM 1970 O O . LYS A 1 248 ? 5 -9.906 18.828 1 77.5 248 LYS A O 1
ATOM 1975 N N . TYR A 1 249 ? 5.613 -9.688 16.672 1 76.38 249 TYR A N 1
ATOM 1976 C CA . TYR A 1 249 ? 6.836 -10.477 16.781 1 76.38 249 TYR A CA 1
ATOM 1977 C C . TYR A 1 249 ? 8.055 -9.578 16.922 1 76.38 249 TYR A C 1
ATOM 1979 O O . TYR A 1 249 ? 9.188 -10.062 17 1 76.38 249 TYR A O 1
ATOM 1987 N N . GLY A 1 250 ? 7.832 -8.25 16.906 1 79.56 250 GLY A N 1
ATOM 1988 C CA . GLY A 1 250 ? 8.914 -7.293 17.078 1 79.56 250 GLY A CA 1
ATOM 1989 C C . GLY A 1 250 ? 9.555 -6.883 15.758 1 79.56 250 GLY A C 1
ATOM 1990 O O . GLY A 1 250 ? 10.555 -6.164 15.742 1 79.56 250 GLY A O 1
ATOM 1991 N N . ASN A 1 251 ? 9.016 -7.34 14.656 1 80.31 251 ASN A N 1
ATOM 1992 C CA . ASN A 1 251 ? 9.531 -6.98 13.336 1 80.31 251 ASN A CA 1
ATOM 1993 C C . ASN A 1 251 ? 8.922 -5.676 12.836 1 80.31 251 ASN A C 1
ATOM 1995 O O . ASN A 1 251 ? 7.828 -5.293 13.258 1 80.31 251 ASN A O 1
ATOM 1999 N N . TYR A 1 252 ? 9.719 -4.988 12.008 1 86.56 252 TYR A N 1
ATOM 2000 C CA . TYR A 1 252 ? 9.219 -3.787 11.352 1 86.56 252 TYR A CA 1
ATOM 2001 C C . TYR A 1 252 ? 8.453 -4.141 10.078 1 86.56 252 TYR A C 1
ATOM 2003 O O . TYR A 1 252 ? 9.055 -4.555 9.086 1 86.56 252 TYR A O 1
ATOM 2011 N N . ALA A 1 253 ? 7.16 -3.967 10.164 1 80.81 253 ALA A N 1
ATOM 2012 C CA . ALA A 1 253 ? 6.301 -4.246 9.016 1 80.81 253 ALA A CA 1
ATOM 2013 C C . ALA A 1 253 ? 5.859 -2.953 8.336 1 80.81 253 ALA A C 1
ATOM 2015 O O . ALA A 1 253 ? 5.652 -1.935 9 1 80.81 253 ALA A O 1
ATOM 2016 N N . HIS A 1 254 ? 5.73 -3.006 7.012 1 81.56 254 HIS A N 1
ATOM 2017 C CA . HIS A 1 254 ? 5.262 -1.834 6.277 1 81.56 254 HIS A CA 1
ATOM 2018 C C . HIS A 1 254 ? 3.859 -1.433 6.723 1 81.56 254 HIS A C 1
ATOM 2020 O O . HIS A 1 254 ? 3.012 -2.293 6.969 1 81.56 254 HIS A O 1
ATOM 2026 N N . SER A 1 255 ? 3.723 -0.193 6.816 1 84.62 255 SER A N 1
ATOM 2027 C CA . SER A 1 255 ? 2.43 0.396 7.148 1 84.62 255 SER A CA 1
ATOM 2028 C C . SER A 1 255 ? 1.915 1.276 6.016 1 84.62 255 SER A C 1
ATOM 2030 O O . SER A 1 255 ? 2.688 2.004 5.391 1 84.62 255 SER A O 1
ATOM 2032 N N . HIS A 1 256 ? 0.66 1.086 5.637 1 83.25 256 HIS A N 1
ATOM 2033 C CA . HIS A 1 256 ? -0.001 1.838 4.578 1 83.25 256 HIS A CA 1
ATOM 2034 C C . HIS A 1 256 ? -1.402 2.268 4.996 1 83.25 256 HIS A C 1
ATOM 2036 O O . HIS A 1 256 ? -1.899 1.843 6.043 1 83.25 256 HIS A O 1
ATOM 2042 N N . THR A 1 257 ? -1.947 3.158 4.258 1 87.75 257 THR A N 1
ATOM 2043 C CA . THR A 1 257 ? -3.354 3.512 4.406 1 87.75 257 THR A CA 1
ATOM 2044 C C . THR A 1 257 ? -3.969 3.863 3.053 1 87.75 257 THR A C 1
ATOM 2046 O O . THR A 1 257 ? -3.291 4.41 2.18 1 87.75 257 THR A O 1
ATOM 2049 N N . MET A 1 258 ? -5.219 3.521 2.912 1 88.81 258 MET A N 1
ATOM 2050 C CA . MET A 1 258 ? -5.93 3.902 1.693 1 88.81 258 MET A CA 1
ATOM 2051 C C . MET A 1 258 ? -6.781 5.145 1.928 1 88.81 258 MET A C 1
ATOM 2053 O O . MET A 1 258 ? -7.527 5.566 1.041 1 88.81 258 MET A O 1
ATOM 2057 N N . LEU A 1 259 ? -6.633 5.719 3.098 1 90.69 259 LEU A N 1
ATOM 2058 C CA . LEU A 1 259 ? -7.434 6.883 3.461 1 90.69 259 LEU A CA 1
ATOM 2059 C C . LEU A 1 259 ? -6.633 8.164 3.291 1 90.69 259 LEU A C 1
ATOM 2061 O O . LEU A 1 259 ? -5.492 8.258 3.75 1 90.69 259 LEU A O 1
ATOM 2065 N N . PRO A 1 260 ? -7.238 9.102 2.639 1 91.06 260 PRO A N 1
ATOM 2066 C CA . PRO A 1 260 ? -6.598 10.414 2.529 1 91.06 260 PRO A CA 1
ATOM 2067 C C . PRO A 1 260 ? -6.84 11.297 3.754 1 91.06 260 PRO A C 1
ATOM 2069 O O . PRO A 1 260 ? -7.734 11.016 4.555 1 91.06 260 PRO A O 1
ATOM 2072 N N . SER A 1 261 ? -6.023 12.297 3.939 1 93.12 261 SER A N 1
ATOM 2073 C CA . SER A 1 261 ? -6.184 13.328 4.953 1 93.12 261 SER A CA 1
ATOM 2074 C C . SER A 1 261 ? -6.008 14.719 4.355 1 93.12 261 SER A C 1
ATOM 2076 O O . SER A 1 261 ? -5.195 14.914 3.451 1 93.12 261 SER A O 1
ATOM 2078 N N . GLN A 1 262 ? -6.781 15.672 4.836 1 95.19 262 GLN A N 1
ATOM 2079 C CA . GLN A 1 262 ? -6.723 17.062 4.406 1 95.19 262 GLN A CA 1
ATOM 2080 C C . GLN A 1 262 ? -7.18 18 5.52 1 95.19 262 GLN A C 1
ATOM 2082 O O . GLN A 1 262 ? -8.25 17.812 6.102 1 95.19 262 GLN A O 1
ATOM 2087 N N . GLY A 1 263 ? -6.367 18.953 5.797 1 97.69 263 GLY A N 1
ATOM 2088 C CA . GLY A 1 263 ? -6.664 19.906 6.855 1 97.69 263 GLY A CA 1
ATOM 2089 C C . GLY A 1 263 ? -6.207 19.438 8.227 1 97.69 263 GLY A C 1
ATOM 2090 O O . GLY A 1 263 ? -5.594 20.203 8.977 1 97.69 263 GLY A O 1
ATOM 2091 N N . ASP A 1 264 ? -6.59 18.219 8.555 1 97.5 264 ASP A N 1
ATOM 2092 C CA . ASP A 1 264 ? -6.184 17.625 9.828 1 97.5 264 ASP A CA 1
ATOM 2093 C C . ASP A 1 264 ? -4.844 16.906 9.695 1 97.5 264 ASP A C 1
ATOM 2095 O O . ASP A 1 264 ? -4.227 16.547 10.703 1 97.5 264 ASP A O 1
ATOM 2099 N N . GLY A 1 265 ? -4.355 16.688 8.586 1 96.38 265 GLY A N 1
ATOM 2100 C CA . GLY A 1 265 ? -3.139 16.016 8.172 1 96.38 265 GLY A CA 1
ATOM 2101 C C . GLY A 1 265 ? -2.861 16.125 6.688 1 96.38 265 GLY A C 1
ATOM 2102 O O . GLY A 1 265 ? -3.314 17.078 6.043 1 96.38 265 GLY A O 1
ATOM 2103 N N . GLY A 1 266 ? -2.018 15.336 6.164 1 93.62 266 GLY A N 1
ATOM 2104 C CA . GLY A 1 266 ? -1.855 15.203 4.727 1 93.62 266 GLY A CA 1
ATOM 2105 C C . GLY A 1 266 ? -0.708 16.031 4.176 1 93.62 266 GLY A C 1
ATOM 2106 O O . GLY A 1 266 ? -0.491 16.078 2.963 1 93.62 266 GLY A O 1
ATOM 2107 N N . ILE A 1 267 ? 0.014 16.672 5.051 1 96.25 267 ILE A N 1
ATOM 2108 C CA . ILE A 1 267 ? 1.186 17.391 4.578 1 96.25 267 ILE A CA 1
ATOM 2109 C C . ILE A 1 267 ? 2.422 16.5 4.68 1 96.25 267 ILE A C 1
ATOM 2111 O O . ILE A 1 267 ? 2.625 15.828 5.688 1 96.25 267 ILE A O 1
ATOM 2115 N N . GLN A 1 268 ? 3.156 16.453 3.641 1 94.06 268 GLN A N 1
ATOM 2116 C CA . GLN A 1 268 ? 4.406 15.703 3.551 1 94.06 268 GLN A CA 1
ATOM 2117 C C . GLN A 1 268 ? 5.594 16.641 3.363 1 94.06 268 GLN A C 1
ATOM 2119 O O . GLN A 1 268 ? 5.539 17.562 2.545 1 94.06 268 GLN A O 1
ATOM 2124 N N . SER A 1 269 ? 6.648 16.391 4.113 1 95.81 269 SER A N 1
ATOM 2125 C CA . SER A 1 269 ? 7.742 17.359 4.105 1 95.81 269 SER A CA 1
ATOM 2126 C C . SER A 1 269 ? 9.055 16.703 4.531 1 95.81 269 SER A C 1
ATOM 2128 O O . SER A 1 269 ? 9.117 15.492 4.73 1 95.81 269 SER A O 1
ATOM 2130 N N . THR A 1 270 ? 10.172 17.547 4.52 1 96.31 270 THR A N 1
ATOM 2131 C CA . THR A 1 270 ? 11.5 17.156 4.98 1 96.31 270 THR A CA 1
ATOM 2132 C C . THR A 1 270 ? 11.914 18 6.184 1 96.31 270 THR A C 1
ATOM 2134 O O . THR A 1 270 ? 11.297 19.031 6.477 1 96.31 270 THR A O 1
ATOM 2137 N N . VAL A 1 271 ? 12.977 17.516 6.871 1 98.25 271 VAL A N 1
ATOM 2138 C CA . VAL A 1 271 ? 13.492 18.25 8.016 1 98.25 271 VAL A CA 1
ATOM 2139 C C . VAL A 1 271 ? 13.945 19.641 7.562 1 98.25 271 VAL A C 1
ATOM 2141 O O . VAL A 1 271 ? 13.547 20.656 8.141 1 98.25 271 VAL A O 1
ATOM 2144 N N . PRO A 1 272 ? 14.664 19.766 6.41 1 98.12 272 PRO A N 1
ATOM 2145 C CA . PRO A 1 272 ? 15.094 21.109 5.992 1 98.12 272 PRO A CA 1
ATOM 2146 C C . PRO A 1 272 ? 13.93 22.016 5.629 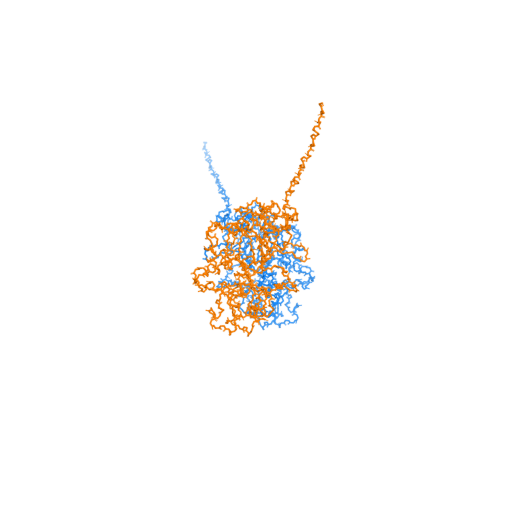1 98.12 272 PRO A C 1
ATOM 2148 O O . PRO A 1 272 ? 13.938 23.203 5.973 1 98.12 272 PRO A O 1
ATOM 2151 N N . ASP A 1 273 ? 12.953 21.531 4.941 1 97.88 273 ASP A N 1
ATOM 2152 C CA . ASP A 1 273 ? 11.812 22.359 4.57 1 97.88 273 ASP A CA 1
ATOM 2153 C C . ASP A 1 273 ? 11.016 22.797 5.801 1 97.88 273 ASP A C 1
ATOM 2155 O O . ASP A 1 273 ? 10.625 23.953 5.918 1 97.88 273 ASP A O 1
ATOM 2159 N N . MET A 1 274 ? 10.758 21.891 6.715 1 98.75 274 MET A N 1
ATOM 2160 C CA . MET A 1 274 ? 10.047 22.25 7.938 1 98.75 274 MET A CA 1
ATOM 2161 C C . MET A 1 274 ? 10.852 23.266 8.75 1 98.75 274 MET A C 1
ATOM 2163 O O . MET A 1 274 ? 10.273 24.094 9.453 1 98.75 274 MET A O 1
ATOM 2167 N N . ALA A 1 275 ? 12.172 23.141 8.656 1 98.81 275 ALA A N 1
ATOM 2168 C CA . ALA A 1 275 ? 13.016 24.125 9.344 1 98.81 275 ALA A CA 1
ATOM 2169 C C . ALA A 1 275 ? 12.797 25.516 8.773 1 98.81 275 ALA A C 1
ATOM 2171 O O . ALA A 1 275 ? 12.781 26.5 9.523 1 98.81 275 ALA A O 1
ATOM 2172 N N . LYS A 1 276 ? 12.641 25.641 7.457 1 98.75 276 LYS A N 1
ATOM 2173 C CA . LYS A 1 276 ? 12.359 26.953 6.859 1 98.75 276 LYS A CA 1
ATOM 2174 C C . LYS A 1 276 ? 11.078 27.547 7.43 1 98.75 276 LYS A C 1
ATOM 2176 O O . LYS A 1 276 ? 11.039 28.75 7.746 1 98.75 276 LYS A O 1
ATOM 2181 N N . TRP A 1 277 ? 10.07 26.734 7.516 1 98.81 277 TRP A N 1
ATOM 2182 C CA . TRP A 1 277 ? 8.812 27.156 8.109 1 98.81 277 TRP A CA 1
ATOM 2183 C C . TRP A 1 277 ? 9.008 27.578 9.562 1 98.81 277 TRP A C 1
ATOM 2185 O O . TRP A 1 277 ? 8.539 28.641 9.984 1 98.81 277 TRP A O 1
ATOM 2195 N N . MET A 1 278 ? 9.758 26.781 10.305 1 98.75 278 MET A N 1
ATOM 2196 C CA . MET A 1 278 ? 10.008 27.078 11.719 1 98.75 278 MET A CA 1
ATOM 2197 C C . MET A 1 278 ? 10.812 28.359 11.883 1 98.75 278 MET A C 1
ATOM 2199 O O . MET A 1 278 ? 10.547 29.156 12.781 1 98.75 278 MET A O 1
ATOM 2203 N N . GLU A 1 279 ? 11.828 28.547 11.039 1 98.62 279 GLU A N 1
ATOM 2204 C CA . GLU A 1 279 ? 12.609 29.781 11.055 1 98.62 279 GLU A CA 1
ATOM 2205 C C . GLU A 1 279 ? 11.711 31 10.914 1 98.62 279 GLU A C 1
ATOM 2207 O O . GLU A 1 279 ? 11.867 31.984 11.641 1 98.62 279 GLU A O 1
ATOM 2212 N N . HIS A 1 280 ? 10.781 30.891 10 1 98.62 280 HIS A N 1
ATOM 2213 C CA . HIS A 1 280 ? 9.836 31.984 9.766 1 98.62 280 HIS A CA 1
ATOM 2214 C C . HIS A 1 280 ? 8.945 32.188 10.984 1 98.62 280 HIS A C 1
ATOM 2216 O O . HIS A 1 280 ? 8.609 33.344 11.312 1 98.62 280 HIS A O 1
ATOM 2222 N N . LEU A 1 281 ? 8.516 31.141 11.648 1 98.44 281 LEU A N 1
ATOM 2223 C CA . LEU A 1 281 ? 7.672 31.234 12.836 1 98.44 281 LEU A CA 1
ATOM 2224 C C . LEU A 1 281 ? 8.438 31.875 13.992 1 98.44 281 LEU A C 1
ATOM 2226 O O . LEU A 1 281 ? 7.863 32.625 14.789 1 98.44 281 LEU A O 1
ATOM 2230 N N . ILE A 1 282 ? 9.711 31.578 14.07 1 97.69 282 ILE A N 1
ATOM 2231 C CA . ILE A 1 282 ? 10.555 32.094 15.141 1 97.69 282 ILE A CA 1
ATOM 2232 C C . ILE A 1 282 ? 10.914 33.562 14.867 1 97.69 282 ILE A C 1
ATOM 2234 O O . ILE A 1 282 ? 10.68 34.438 15.703 1 97.69 282 ILE A O 1
ATOM 2238 N N . LYS A 1 283 ? 11.469 33.781 13.711 1 96.38 283 LYS A N 1
ATOM 2239 C CA . LYS A 1 283 ? 11.852 35.094 13.203 1 96.38 283 LYS A CA 1
ATOM 2240 C C . LYS A 1 283 ? 11.328 35.312 11.789 1 96.38 283 LYS A C 1
ATOM 2242 O O . LYS A 1 283 ? 11.938 34.844 10.82 1 96.38 283 LYS A O 1
ATOM 2247 N N . PRO A 1 284 ? 10.258 36.125 11.711 1 96.81 284 PRO A N 1
ATOM 2248 C CA . PRO A 1 284 ? 9.617 36.219 10.398 1 96.81 284 PRO A CA 1
ATOM 2249 C C . PRO A 1 284 ? 10.562 36.75 9.32 1 96.81 284 PRO A C 1
ATOM 2251 O O . PRO A 1 284 ? 11.289 37.719 9.547 1 96.81 284 PRO A O 1
ATOM 2254 N N . LYS A 1 285 ? 10.539 36.125 8.188 1 95.81 285 LYS A N 1
ATOM 2255 C CA . LYS A 1 285 ? 11.359 36.5 7.039 1 95.81 285 LYS A CA 1
ATOM 2256 C C . LYS A 1 285 ? 10.758 37.688 6.289 1 95.81 285 LYS A C 1
ATOM 2258 O O . LYS A 1 285 ? 11.445 38.375 5.52 1 95.81 285 LYS A O 1
ATOM 2263 N N . TYR A 1 286 ? 9.531 37.938 6.453 1 95.94 286 TYR A N 1
ATOM 2264 C CA . TYR A 1 286 ? 8.758 39.062 5.906 1 95.94 286 TYR A CA 1
ATOM 2265 C C . TYR A 1 286 ? 7.582 39.406 6.809 1 95.94 286 TYR A C 1
ATOM 2267 O O . TYR A 1 286 ? 7.277 38.656 7.746 1 95.94 286 TYR A O 1
ATOM 2275 N N . ALA A 1 287 ? 7.074 40.594 6.547 1 95.88 287 ALA A N 1
ATOM 2276 C CA . ALA A 1 287 ? 5.875 40.938 7.293 1 95.88 287 ALA A CA 1
ATOM 2277 C C . ALA A 1 287 ? 4.75 39.969 7.035 1 95.88 287 ALA A C 1
ATOM 2279 O O . ALA A 1 287 ? 4.395 39.688 5.879 1 95.88 287 ALA A O 1
ATOM 2280 N N . ASP A 1 288 ? 4.234 39.375 8.141 1 97.38 288 ASP A N 1
ATOM 2281 C CA . ASP A 1 288 ? 3.264 38.281 8.023 1 97.38 288 ASP A CA 1
ATOM 2282 C C . ASP A 1 288 ? 2.199 38.375 9.109 1 97.38 288 ASP A C 1
ATOM 2284 O O . ASP A 1 288 ? 2.354 37.812 10.188 1 97.38 288 ASP A O 1
ATOM 2288 N N . GLU A 1 289 ? 1.076 39 8.773 1 97.19 289 GLU A N 1
ATOM 2289 C CA . GLU A 1 289 ? -0.011 39.219 9.727 1 97.19 289 GLU A CA 1
ATOM 2290 C C . GLU A 1 289 ? -0.612 37.875 10.156 1 97.19 289 GLU A C 1
ATOM 2292 O O . GLU A 1 289 ? -1.036 37.719 11.305 1 97.19 289 GLU A O 1
ATOM 2297 N N . ALA A 1 290 ? -0.717 36.969 9.227 1 97.94 290 ALA A N 1
ATOM 2298 C CA . ALA A 1 290 ? -1.258 35.656 9.547 1 97.94 290 ALA A CA 1
ATOM 2299 C C . ALA A 1 290 ? -0.412 34.938 10.609 1 97.94 290 ALA A C 1
ATOM 2301 O O . ALA A 1 290 ? -0.948 34.281 11.5 1 97.94 290 ALA A O 1
ATOM 2302 N N . ARG A 1 291 ? 0.878 35.062 10.508 1 97.75 291 ARG A N 1
ATOM 2303 C CA . ARG A 1 291 ? 1.785 34.531 11.516 1 97.75 291 ARG A CA 1
ATOM 2304 C C . ARG A 1 291 ? 1.527 35.156 12.883 1 97.75 291 ARG A C 1
ATOM 2306 O O . ARG A 1 291 ? 1.525 34.438 13.898 1 97.75 291 ARG A O 1
ATOM 2313 N N . GLU A 1 292 ? 1.374 36.469 12.859 1 96.62 292 GLU A N 1
ATOM 2314 C CA . GLU A 1 292 ? 1.109 37.156 14.117 1 96.62 292 GLU A CA 1
ATOM 2315 C C . GLU A 1 292 ? -0.172 36.656 14.773 1 96.62 292 GLU A C 1
ATOM 2317 O O . GLU A 1 292 ? -0.201 36.406 15.977 1 96.62 292 GLU A O 1
ATOM 2322 N N . LYS A 1 293 ? -1.151 36.469 13.969 1 95.94 293 LYS A N 1
ATOM 2323 C CA . LYS A 1 293 ? -2.42 35.969 14.477 1 95.94 293 LYS A CA 1
ATOM 2324 C C . LYS A 1 293 ? -2.283 34.531 14.938 1 95.94 293 LYS A C 1
ATOM 2326 O O . LYS A 1 293 ? -2.861 34.125 15.961 1 95.94 293 LYS A O 1
ATOM 2331 N N . LEU A 1 294 ? -1.544 33.719 14.227 1 96.69 294 LEU A N 1
ATOM 2332 C CA . LEU A 1 294 ? -1.337 32.312 14.539 1 96.69 294 LEU A CA 1
ATOM 2333 C C . LEU A 1 294 ? -0.734 32.156 15.93 1 96.69 294 LEU A C 1
ATOM 2335 O O . LEU A 1 294 ? -1.117 31.25 16.672 1 96.69 294 LEU A O 1
ATOM 2339 N N . LEU A 1 295 ? 0.179 33.031 16.281 1 95.5 295 LEU A N 1
ATOM 2340 C CA . LEU A 1 295 ? 0.951 32.875 17.516 1 95.5 295 LEU A CA 1
ATOM 2341 C C . LEU A 1 295 ? 0.365 33.719 18.641 1 95.5 295 LEU A C 1
ATOM 2343 O O . LEU A 1 295 ? 0.874 33.688 19.766 1 95.5 295 LEU A O 1
ATOM 2347 N N . ALA A 1 296 ? -0.706 34.344 18.281 1 90.31 296 ALA A N 1
ATOM 2348 C CA . ALA A 1 296 ? -1.358 35.156 19.297 1 90.31 296 ALA A CA 1
ATOM 2349 C C . ALA A 1 296 ? -2.098 34.281 20.312 1 90.31 296 ALA A C 1
ATOM 2351 O O . ALA A 1 296 ? -2.867 33.406 19.922 1 90.31 296 ALA A O 1
ATOM 2352 N N . LEU A 1 297 ? -1.739 34.375 21.516 1 81 297 LEU A N 1
ATOM 2353 C CA . LEU A 1 297 ? -2.42 33.625 22.547 1 81 297 LEU A CA 1
ATOM 2354 C C . LEU A 1 297 ? 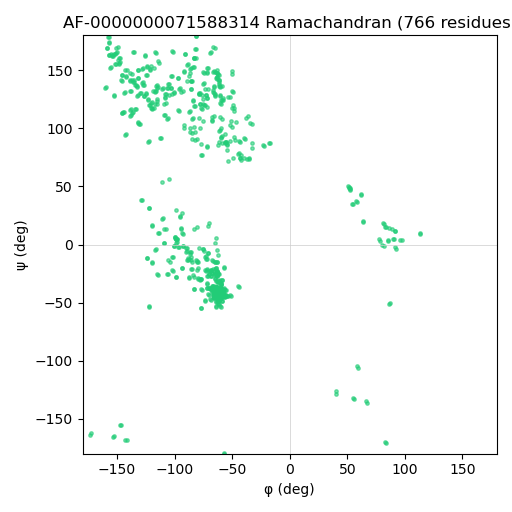-3.768 34.25 22.891 1 81 297 LEU A C 1
ATOM 2356 O O . LEU A 1 297 ? -3.881 35.469 22.984 1 81 297 LEU A O 1
ATOM 2360 N N . SER A 1 298 ? -4.754 33.344 22.844 1 65.31 298 SER A N 1
ATOM 2361 C CA . SER A 1 298 ? -6.062 33.875 23.234 1 65.31 298 SER A CA 1
ATOM 2362 C C . SER A 1 298 ? -6.148 34.062 24.734 1 65.31 298 SER A C 1
ATOM 2364 O O . SER A 1 298 ? -5.574 33.281 25.516 1 65.31 298 SER A O 1
ATOM 2366 N N . LYS A 1 299 ? -6.371 35.156 25.219 1 60.56 299 LYS A N 1
ATOM 2367 C CA . LYS A 1 299 ? -6.461 35.531 26.625 1 60.56 299 LYS A CA 1
ATOM 2368 C C . LYS A 1 299 ? -7.648 34.844 27.297 1 60.56 299 LYS A C 1
ATOM 2370 O O . LYS A 1 299 ? -7.746 34.812 28.531 1 60.56 299 LYS A O 1
ATOM 2375 N N . GLY A 1 300 ? -8.352 34.031 26.531 1 56.59 300 GLY A N 1
ATOM 2376 C CA . GLY A 1 300 ? -9.555 33.5 27.141 1 56.59 300 GLY A CA 1
ATOM 2377 C C . GLY A 1 300 ? -9.305 32.25 27.953 1 56.59 300 GLY A C 1
ATOM 2378 O O . GLY A 1 300 ? -8.25 31.609 27.828 1 56.59 300 GLY A O 1
ATOM 2379 N N . GLU A 1 301 ? -10.031 32.125 29.188 1 52.47 301 GLU A N 1
ATOM 2380 C CA . GLU A 1 301 ? -10.039 30.875 29.969 1 52.47 301 GLU A CA 1
ATOM 2381 C C . GLU A 1 301 ? -10.344 29.672 29.078 1 52.47 301 GLU A C 1
ATOM 2383 O O . GLU A 1 301 ? -11.352 29.656 28.375 1 52.47 301 GLU A O 1
ATOM 2388 N N . TYR A 1 302 ? -9.305 29.062 28.578 1 57.31 302 TYR A N 1
ATOM 2389 C CA . TYR A 1 302 ? -9.547 27.812 27.859 1 57.31 302 TYR A CA 1
ATOM 2390 C C . TYR A 1 302 ? -9.82 26.672 28.828 1 57.31 302 TYR A C 1
ATOM 2392 O O . TYR A 1 302 ? -9.117 26.516 29.828 1 57.31 302 TYR A O 1
ATOM 2400 N N . PRO A 1 303 ? -11.07 26.125 28.719 1 55.88 303 PRO A N 1
ATOM 2401 C CA . PRO A 1 303 ? -11.242 24.906 29.516 1 55.88 303 PRO A CA 1
ATOM 2402 C C . PRO A 1 303 ? -10.125 23.891 29.281 1 55.88 303 PRO A C 1
ATOM 2404 O O . PRO A 1 303 ? -9.414 23.969 28.281 1 55.88 303 PRO A O 1
ATOM 2407 N N . ALA A 1 304 ? -9.859 23.125 30.391 1 52.97 304 ALA A N 1
ATOM 2408 C CA . ALA A 1 304 ? -8.844 22.078 30.359 1 52.97 304 ALA A CA 1
ATOM 2409 C C . ALA A 1 304 ? -9.055 21.156 29.156 1 52.97 304 ALA A C 1
ATOM 2411 O O . ALA A 1 304 ? -10.195 20.859 28.781 1 52.97 304 ALA A O 1
ATOM 2412 N N . PHE A 1 305 ? -8.078 21.141 28.297 1 55.38 305 PHE A N 1
ATOM 2413 C CA . PHE A 1 305 ? -7.988 20.312 27.094 1 55.38 305 PHE A CA 1
ATOM 2414 C C . PHE A 1 305 ? -8.016 18.828 27.453 1 55.38 305 PHE A C 1
ATOM 2416 O O . PHE A 1 305 ? -7.238 18.375 28.281 1 55.38 305 PHE A O 1
ATOM 2423 N N . THR A 1 306 ? -9.188 18.062 27.375 1 49.53 306 THR A N 1
ATOM 2424 C CA . THR A 1 306 ? -9.203 16.609 27.469 1 49.53 306 THR A CA 1
ATOM 2425 C C . THR A 1 306 ? -8.867 15.969 26.141 1 49.53 306 THR A C 1
ATOM 2427 O O . THR A 1 306 ? -9.508 16.266 25.125 1 49.53 306 THR A O 1
ATOM 2430 N N . THR A 1 307 ? -7.664 15.688 25.797 1 50.62 307 THR A N 1
ATOM 2431 C CA . THR A 1 307 ? -7.41 14.891 24.609 1 50.62 307 THR A CA 1
ATOM 2432 C C . THR A 1 307 ? -7.535 13.398 24.906 1 50.62 307 THR A C 1
ATOM 2434 O O . THR A 1 307 ? -7.031 12.922 25.922 1 50.62 307 THR A O 1
ATOM 2437 N N . TYR A 1 308 ? -8.617 12.75 24.562 1 42.56 308 TYR A N 1
ATOM 2438 C CA . TYR A 1 308 ? -8.656 11.289 24.625 1 42.56 308 TYR A CA 1
ATOM 2439 C C . TYR A 1 308 ? -7.984 10.672 23.406 1 42.56 308 TYR A C 1
ATOM 2441 O O . TYR A 1 308 ? -8.266 11.055 22.281 1 42.56 308 TYR A O 1
ATOM 2449 N N . TRP A 1 309 ? -6.766 10.414 23.469 1 41.22 309 TRP A N 1
ATOM 2450 C CA . TRP A 1 309 ? -6.234 9.523 22.438 1 41.22 309 TRP A CA 1
ATOM 2451 C C . TRP A 1 309 ? -6.402 8.07 22.844 1 41.22 309 TRP A C 1
ATOM 2453 O O . TRP A 1 309 ? -5.668 7.566 23.703 1 41.22 309 TRP A O 1
ATOM 2463 N N . GLY A 1 310 ? -7.348 7.34 22.391 1 39.91 310 GLY A N 1
ATOM 2464 C CA . GLY A 1 310 ? -7.754 6.051 22.922 1 39.91 310 GLY A CA 1
ATOM 2465 C C . GLY A 1 310 ? -8.352 6.148 24.312 1 39.91 310 GLY A C 1
ATOM 2466 O O . GLY A 1 310 ? -9.258 6.953 24.547 1 39.91 310 GLY A O 1
ATOM 2467 N N . ALA A 1 311 ? -7.969 5.289 25.219 1 36.94 311 ALA A N 1
ATOM 2468 C CA . ALA A 1 311 ? -8.406 5.238 26.609 1 36.94 311 ALA A CA 1
ATOM 2469 C C . ALA A 1 311 ? -7.691 6.289 27.453 1 36.94 311 ALA A C 1
ATOM 2471 O O . ALA A 1 311 ? -7.953 6.418 28.656 1 36.94 311 ALA A O 1
ATOM 2472 N N . VAL A 1 312 ? -6.805 6.965 26.812 1 34.25 312 VAL A N 1
ATOM 2473 C CA . VAL A 1 312 ? -5.988 7.742 27.734 1 34.25 312 VAL A CA 1
ATOM 2474 C C . VAL A 1 312 ? -6.375 9.219 27.641 1 34.25 312 VAL A C 1
ATOM 2476 O O . VAL A 1 312 ? -6.379 9.805 26.562 1 34.25 312 VAL A O 1
ATOM 2479 N N . GLU A 1 313 ? -6.969 9.664 28.578 1 45.16 313 GLU A N 1
ATOM 2480 C CA . GLU A 1 313 ? -7.23 11.078 28.812 1 45.16 313 GLU A CA 1
ATOM 2481 C C . GLU A 1 313 ? -5.93 11.867 28.938 1 45.16 313 GLU A C 1
ATOM 2483 O O . GLU A 1 313 ? -5.02 11.461 29.656 1 45.16 313 GLU A O 1
ATOM 2488 N N . PHE A 1 314 ? -5.645 12.727 27.891 1 46.53 314 PHE A N 1
ATOM 2489 C CA . PHE A 1 314 ? -4.492 13.609 28.031 1 46.53 314 PHE A CA 1
ATOM 2490 C C . PHE A 1 314 ? -4.902 14.953 28.625 1 46.53 314 PHE A C 1
ATOM 2492 O O . PHE A 1 314 ? -5.805 15.609 28.094 1 46.53 314 PHE A O 1
ATOM 2499 N N . LYS A 1 315 ? -4.676 15.258 29.922 1 49.25 315 LYS A N 1
ATOM 2500 C CA . LYS A 1 315 ? -4.875 16.547 30.578 1 49.25 315 LYS A CA 1
ATOM 2501 C C . LYS A 1 315 ? -3.734 17.5 30.266 1 49.25 315 LYS A C 1
ATOM 2503 O O . LYS A 1 315 ? -2.562 17.125 30.359 1 49.25 315 LYS A O 1
ATOM 2508 N N . MET A 1 316 ? -3.996 18.562 29.438 1 55.09 316 MET A N 1
ATOM 2509 C CA . MET A 1 316 ? -2.982 19.5 28.984 1 55.09 316 MET A CA 1
ATOM 2510 C C . MET A 1 316 ? -2.521 20.406 30.125 1 55.09 316 MET A C 1
ATOM 2512 O O . MET A 1 316 ? -1.649 21.25 29.938 1 55.09 316 MET A O 1
ATOM 2516 N N . GLY A 1 317 ? -2.748 20.141 31.328 1 56.22 317 GLY A N 1
ATOM 2517 C CA . GLY A 1 317 ? -2.281 20.984 32.406 1 56.22 317 GLY A CA 1
ATOM 2518 C C . GLY A 1 317 ? -2.406 22.469 32.094 1 56.22 317 GLY A C 1
ATOM 2519 O O . GLY A 1 317 ? -3.469 22.938 31.688 1 56.22 317 GLY A O 1
ATOM 2520 N N . ASP A 1 318 ? -1.279 23.25 32.219 1 67.19 318 ASP A N 1
ATOM 2521 C CA . ASP A 1 318 ? -1.208 24.688 32 1 67.19 318 ASP A CA 1
ATOM 2522 C C . ASP A 1 318 ? -1.031 25 30.5 1 67.19 318 ASP A C 1
ATOM 2524 O O . ASP A 1 318 ? -0.721 26.125 30.141 1 67.19 318 ASP A O 1
ATOM 2528 N N . SER A 1 319 ? -1.213 24.094 29.672 1 78.12 319 SER A N 1
ATOM 2529 C CA . SER A 1 319 ? -1.088 24.297 28.234 1 78.12 319 SER A CA 1
ATOM 2530 C C . SER A 1 319 ? -2.396 24.797 27.641 1 78.12 319 SER A C 1
ATOM 2532 O O . SER A 1 319 ? -3.471 24.562 28.188 1 78.12 319 SER A O 1
ATOM 2534 N N . LYS A 1 320 ? -2.229 25.609 26.609 1 82.19 320 LYS A N 1
ATOM 2535 C CA . LYS A 1 320 ? -3.367 26.141 25.859 1 82.19 320 LYS A CA 1
ATOM 2536 C C . LYS A 1 320 ? -3.312 25.703 24.406 1 82.19 320 LYS A C 1
ATOM 2538 O O . LYS A 1 320 ? -2.242 25.703 23.781 1 82.19 320 LYS A O 1
ATOM 2543 N N . TYR A 1 321 ? -4.449 25.234 23.953 1 88.12 321 TYR A N 1
ATOM 2544 C CA . TYR A 1 321 ? -4.512 25 22.516 1 88.12 321 TYR A CA 1
ATOM 2545 C C . TYR A 1 321 ? -4.711 26.297 21.75 1 88.12 321 TYR A C 1
ATOM 2547 O O . TYR A 1 321 ? -5.656 27.047 22.016 1 88.12 321 TYR A O 1
ATOM 2555 N N . VAL A 1 322 ? -3.768 26.594 20.875 1 89.06 322 VAL A N 1
ATOM 2556 C CA . VAL A 1 322 ? -3.752 27.875 20.172 1 89.06 322 VAL A CA 1
ATOM 2557 C C . VAL A 1 322 ? -3.547 27.641 18.672 1 89.06 322 VAL A C 1
ATOM 2559 O O . VAL A 1 322 ? -2.414 27.484 18.219 1 89.06 322 VAL A O 1
ATOM 2562 N N . ASN A 1 323 ? -4.656 27.797 17.906 1 93.62 323 ASN A N 1
ATOM 2563 C CA . ASN A 1 323 ? -4.602 27.844 16.438 1 93.62 323 ASN A CA 1
ATOM 2564 C C . ASN A 1 323 ? -3.824 26.672 15.875 1 93.62 323 ASN A C 1
ATOM 2566 O O . ASN A 1 323 ? -2.91 26.844 15.07 1 93.62 323 ASN A O 1
ATOM 2570 N N . GLY A 1 324 ? -4.148 25.453 16.297 1 95 324 GLY A N 1
ATOM 2571 C CA . GLY A 1 324 ? -3.527 24.25 15.758 1 95 324 GLY A CA 1
ATOM 2572 C C . GLY A 1 324 ? -2.225 23.906 16.453 1 95 324 GLY A C 1
ATOM 2573 O O . GLY A 1 324 ? -1.555 22.938 16.062 1 95 324 GLY A O 1
ATOM 2574 N N . LEU A 1 325 ? -1.894 24.688 17.484 1 94.62 325 LEU A N 1
ATOM 2575 C CA . LEU A 1 325 ? -0.709 24.453 18.297 1 94.62 325 LEU A CA 1
ATOM 2576 C C . LEU A 1 325 ? -1.079 24.359 19.781 1 94.62 325 LEU A C 1
ATOM 2578 O O . LEU A 1 325 ? -2.193 24.719 20.156 1 94.62 325 LEU A O 1
ATOM 2582 N N . ILE A 1 326 ? -0.148 23.812 20.5 1 91.06 326 ILE A N 1
ATOM 2583 C CA . ILE A 1 326 ? -0.234 23.812 21.969 1 91.06 326 ILE A CA 1
ATOM 2584 C C . ILE A 1 326 ? 0.802 24.766 22.547 1 91.06 326 ILE A C 1
ATOM 2586 O O . ILE A 1 326 ? 2 24.625 22.281 1 91.06 326 ILE A O 1
ATOM 2590 N N . ALA A 1 327 ? 0.316 25.75 23.281 1 90.75 327 ALA A N 1
ATOM 2591 C CA . ALA A 1 327 ? 1.197 26.766 23.844 1 90.75 327 ALA A CA 1
ATOM 2592 C C . ALA A 1 327 ? 1.394 26.531 25.344 1 90.75 327 ALA A C 1
ATOM 2594 O O . ALA A 1 327 ? 0.448 26.188 26.062 1 90.75 327 ALA A O 1
ATOM 2595 N N . LYS A 1 328 ? 2.584 26.703 25.703 1 87.81 328 LYS A N 1
ATOM 2596 C CA . LYS A 1 328 ? 2.941 26.594 27.125 1 87.81 328 LYS A CA 1
ATOM 2597 C C . LYS A 1 328 ? 4.074 27.562 27.469 1 87.81 328 LYS A C 1
ATOM 2599 O O . LYS A 1 328 ? 5 27.75 26.688 1 87.81 328 LYS A O 1
ATOM 2604 N N . ASN A 1 329 ? 3.932 28.109 28.641 1 86.81 329 ASN A N 1
ATOM 2605 C CA . ASN A 1 329 ? 5.027 28.938 29.156 1 86.81 329 ASN A CA 1
ATOM 2606 C C . ASN A 1 329 ? 6.055 28.094 29.906 1 86.81 329 ASN A C 1
ATOM 2608 O O . ASN A 1 329 ? 5.73 27.453 30.906 1 86.81 329 ASN A O 1
ATOM 2612 N N . LEU A 1 330 ? 7.211 28.062 29.328 1 85.75 330 LEU A N 1
ATOM 2613 C CA . LEU A 1 330 ? 8.328 27.328 29.906 1 85.75 330 LEU A CA 1
ATOM 2614 C C . LEU A 1 330 ? 9.625 28.125 29.781 1 85.75 330 LEU A C 1
ATOM 2616 O O . LEU A 1 330 ? 9.852 28.812 28.797 1 85.75 330 LEU A O 1
ATOM 2620 N N . TYR A 1 331 ? 10.453 28.031 30.875 1 85.19 331 TYR A N 1
ATOM 2621 C CA . TYR A 1 331 ? 11.812 28.547 30.828 1 85.19 331 TYR A CA 1
ATOM 2622 C C . TYR A 1 331 ? 11.82 30.016 30.406 1 85.19 331 TYR A C 1
ATOM 2624 O O . TYR A 1 331 ? 12.633 30.422 29.578 1 85.19 331 TYR A O 1
ATOM 2632 N N . GLY A 1 332 ? 10.867 30.719 30.797 1 82.31 332 GLY A N 1
ATOM 2633 C CA . GLY A 1 332 ? 10.836 32.156 30.609 1 82.31 332 GLY A CA 1
ATOM 2634 C C . GLY A 1 332 ? 10.359 32.562 29.219 1 82.31 332 GLY A C 1
ATOM 2635 O O . GLY A 1 332 ? 10.562 33.719 28.797 1 82.31 332 GLY A O 1
ATOM 2636 N N . GLY A 1 333 ? 9.75 31.625 28.5 1 87.19 333 GLY A N 1
ATOM 2637 C CA . GLY A 1 333 ? 9.227 31.953 27.188 1 87.19 333 GLY A CA 1
ATOM 2638 C C . GLY A 1 333 ? 8.016 31.125 26.797 1 87.19 333 GLY A C 1
ATOM 2639 O O . GLY A 1 333 ? 7.672 30.156 27.484 1 87.19 333 GLY A O 1
ATOM 2640 N N . GLU A 1 334 ? 7.379 31.609 25.781 1 90.25 334 GLU A N 1
ATOM 2641 C CA . GLU A 1 334 ? 6.25 30.859 25.234 1 90.25 334 GLU A CA 1
ATOM 2642 C C . GLU A 1 334 ? 6.715 29.797 24.25 1 90.25 334 GLU A C 1
ATOM 2644 O O . GLU A 1 334 ? 7.465 30.109 23.312 1 90.25 334 GLU A O 1
ATOM 2649 N N . PHE A 1 335 ? 6.312 28.578 24.531 1 93.12 335 PHE A N 1
ATOM 2650 C CA . PHE A 1 335 ? 6.617 27.453 23.641 1 93.12 335 PHE A CA 1
ATOM 2651 C C . PHE A 1 335 ? 5.363 26.984 22.906 1 93.12 335 PHE A C 1
ATOM 2653 O O . PHE A 1 335 ? 4.297 26.859 23.516 1 93.12 335 PHE A O 1
ATOM 2660 N N . TYR A 1 336 ? 5.473 26.859 21.625 1 95.25 336 TYR A N 1
ATOM 2661 C CA . TYR A 1 336 ? 4.434 26.281 20.781 1 95.25 336 TYR A CA 1
ATOM 2662 C C . TYR A 1 336 ? 4.824 24.891 20.297 1 95.25 336 TYR A C 1
ATOM 2664 O O . TYR A 1 336 ? 5.98 24.656 19.953 1 95.25 336 TYR A O 1
ATOM 2672 N N . SER A 1 337 ? 3.902 23.969 20.375 1 95.44 337 SER A N 1
ATOM 2673 C CA . SER A 1 337 ? 4.234 22.594 20 1 95.44 337 SER A CA 1
ATOM 2674 C C . SER A 1 337 ? 3.035 21.875 19.391 1 95.44 337 SER A C 1
ATOM 2676 O O . SER A 1 337 ? 1.899 22.344 19.531 1 95.44 337 SER A O 1
ATOM 2678 N N . HIS A 1 338 ? 3.262 20.844 18.688 1 96.31 338 HIS A N 1
ATOM 2679 C CA . HIS A 1 338 ? 2.289 19.844 18.266 1 96.31 338 HIS A CA 1
ATOM 2680 C C . HIS A 1 338 ? 2.977 18.547 17.859 1 96.31 338 HIS A C 1
ATOM 2682 O O . HIS A 1 338 ? 3.998 18.562 17.172 1 96.31 338 HIS A O 1
ATOM 2688 N N . SER A 1 339 ? 2.451 17.453 18.312 1 95.81 339 SER A N 1
ATOM 2689 C CA . SER A 1 339 ? 2.885 16.156 17.812 1 95.81 339 SER A CA 1
ATOM 2690 C C . SER A 1 339 ? 2.025 15.695 16.641 1 95.81 339 SER A C 1
ATOM 2692 O O . SER A 1 339 ? 0.89 16.156 16.484 1 95.81 339 SER A O 1
ATOM 2694 N N . GLY A 1 340 ? 2.643 14.953 15.75 1 96.88 340 GLY A N 1
ATOM 2695 C CA . GLY A 1 340 ? 1.926 14.43 14.602 1 96.88 340 GLY A CA 1
ATOM 2696 C C . GLY A 1 340 ? 2.033 12.922 14.469 1 96.88 340 GLY A C 1
ATOM 2697 O O . GLY A 1 340 ? 3.121 12.359 14.586 1 96.88 340 GLY A O 1
ATOM 2698 N N . TYR A 1 341 ? 0.903 12.32 14.305 1 95.06 341 TYR A N 1
ATOM 2699 C CA . TYR A 1 341 ? 0.795 10.914 13.93 1 95.06 341 TYR A CA 1
ATOM 2700 C C . TYR A 1 341 ? 0.047 10.758 12.609 1 95.06 341 TYR A C 1
ATOM 2702 O O . TYR A 1 341 ? -1.115 11.156 12.492 1 95.06 341 TYR A O 1
ATOM 2710 N N . SER A 1 342 ? 0.754 10.227 11.594 1 94.38 342 SER A N 1
ATOM 2711 C CA . SER A 1 342 ? 0.092 10.031 10.312 1 94.38 342 SER A CA 1
ATOM 2712 C C . SER A 1 342 ? -0.705 8.734 10.289 1 94.38 342 SER A C 1
ATOM 2714 O O . SER A 1 342 ? -0.485 7.852 11.117 1 94.38 342 SER A O 1
ATOM 2716 N N . LEU A 1 343 ? -1.628 8.68 9.352 1 92.12 343 LEU A N 1
ATOM 2717 C CA . LEU A 1 343 ? -2.498 7.508 9.273 1 92.12 343 LEU A CA 1
ATOM 2718 C C . LEU A 1 343 ? -1.702 6.258 8.914 1 92.12 343 LEU A C 1
ATOM 2720 O O . LEU A 1 343 ? -2.098 5.145 9.266 1 92.12 343 LEU A O 1
ATOM 2724 N N . ASP A 1 344 ? -0.556 6.438 8.227 1 89.44 344 ASP A N 1
ATOM 2725 C CA . ASP A 1 344 ? 0.252 5.285 7.848 1 89.44 344 ASP A CA 1
ATOM 2726 C C . ASP A 1 344 ? 1.321 4.996 8.898 1 89.44 344 ASP A C 1
ATOM 2728 O O . ASP A 1 344 ? 2.162 4.113 8.711 1 89.44 344 ASP A O 1
ATOM 2732 N N . GLY A 1 345 ? 1.43 5.797 9.984 1 92.88 345 GLY A N 1
ATOM 2733 C CA . GLY A 1 345 ? 2.199 5.363 11.141 1 92.88 345 GLY A CA 1
ATOM 2734 C C . GLY A 1 345 ? 3.453 6.184 11.367 1 92.88 345 GLY A C 1
ATOM 2735 O O . GLY A 1 345 ? 4.277 5.848 12.219 1 92.88 345 GLY A O 1
ATOM 2736 N N . MET A 1 346 ? 3.643 7.273 10.672 1 95.88 346 MET A N 1
ATOM 2737 C CA . MET A 1 346 ? 4.797 8.133 10.906 1 95.88 346 MET A CA 1
ATOM 2738 C C . MET A 1 346 ? 4.531 9.086 12.07 1 95.88 346 MET A C 1
ATOM 2740 O O . MET A 1 346 ? 3.379 9.398 12.367 1 95.88 346 MET A O 1
ATOM 2744 N N . VAL A 1 347 ? 5.625 9.492 12.727 1 97.75 347 VAL A N 1
ATOM 2745 C CA . VAL A 1 347 ? 5.492 10.367 13.891 1 97.75 347 VAL A CA 1
ATOM 2746 C C . VAL A 1 347 ? 6.383 11.594 13.719 1 97.75 347 VAL A C 1
ATOM 2748 O O . VAL A 1 347 ? 7.516 11.484 13.242 1 97.75 347 VAL A O 1
ATOM 2751 N N . THR A 1 348 ? 5.844 12.695 14.055 1 98.19 348 THR A N 1
ATOM 2752 C CA . THR A 1 348 ? 6.57 13.961 14 1 98.19 348 THR A CA 1
ATOM 2753 C C . THR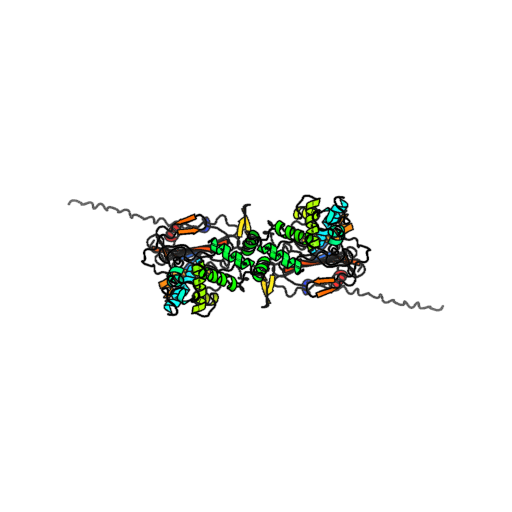 A 1 348 ? 6.441 14.719 15.32 1 98.19 348 THR A C 1
ATOM 2755 O O . THR A 1 348 ? 5.348 14.812 15.883 1 98.19 348 THR A O 1
ATOM 2758 N N . GLU A 1 349 ? 7.504 15.164 15.875 1 97.94 349 GLU A N 1
ATOM 2759 C CA . GLU A 1 349 ? 7.555 16.109 16.984 1 97.94 349 GLU A CA 1
ATOM 2760 C C . GLU A 1 349 ? 8.047 17.484 16.531 1 97.94 349 GLU A C 1
ATOM 2762 O O . GLU A 1 349 ? 9.086 17.578 15.883 1 97.94 349 GLU A O 1
ATOM 2767 N N . PHE A 1 350 ? 7.262 18.469 16.844 1 98.06 350 PHE A N 1
ATOM 2768 C CA . PHE A 1 350 ? 7.5 19.828 16.359 1 98.06 350 PHE A CA 1
ATOM 2769 C C . PHE A 1 350 ? 7.254 20.844 17.469 1 98.06 350 PHE A C 1
ATOM 2771 O O . PHE A 1 350 ? 6.141 20.938 17.984 1 98.06 350 PHE A O 1
ATOM 2778 N N . TRP A 1 351 ? 8.281 21.594 17.906 1 97.31 351 TRP A N 1
ATOM 2779 C CA . TRP A 1 351 ? 8.047 22.672 18.844 1 97.31 351 TRP A CA 1
ATOM 2780 C C . TRP A 1 351 ? 9.047 23.812 18.625 1 97.31 351 TRP A C 1
ATOM 2782 O O . TRP A 1 351 ? 10.117 23.594 18.062 1 97.31 351 TRP A O 1
ATOM 2792 N N . PHE A 1 352 ? 8.719 25.047 19.016 1 97.44 352 PHE A N 1
ATOM 2793 C CA . PHE A 1 352 ? 9.578 26.219 18.875 1 97.44 352 PHE A CA 1
ATOM 2794 C C . PHE A 1 352 ? 9.188 27.297 19.891 1 97.44 352 PHE A C 1
ATOM 2796 O O . PHE A 1 352 ? 8.102 27.234 20.484 1 97.44 352 PHE A O 1
ATOM 2803 N N . SER A 1 353 ? 10.086 28.25 20.109 1 96.62 353 SER A N 1
ATOM 2804 C CA . SER A 1 353 ? 9.859 29.438 20.922 1 96.62 353 SER A CA 1
ATOM 2805 C C . SER A 1 353 ? 10.453 30.688 20.266 1 96.62 353 SER A C 1
ATOM 2807 O O . SER A 1 353 ? 11.68 30.828 20.203 1 96.62 353 SER A O 1
ATOM 2809 N N . PRO A 1 354 ? 9.547 31.562 19.828 1 96.12 354 PRO A N 1
ATOM 2810 C CA . PRO A 1 354 ? 10.078 32.812 19.281 1 96.12 354 PRO A CA 1
ATOM 2811 C C . PRO A 1 354 ? 10.891 33.594 20.297 1 96.12 354 PRO A C 1
ATOM 2813 O O . PRO A 1 354 ? 11.914 34.188 19.953 1 96.12 354 PRO A O 1
ATOM 2816 N N . GLU A 1 355 ? 10.484 33.625 21.562 1 94.06 355 GLU A N 1
ATOM 2817 C CA . GLU A 1 355 ? 11.164 34.375 22.594 1 94.06 355 GLU A CA 1
ATOM 2818 C C . GLU A 1 355 ? 12.555 33.812 22.875 1 94.06 355 GLU A C 1
ATOM 2820 O O . GLU A 1 355 ? 13.508 34.562 23.094 1 94.06 355 GLU A O 1
ATOM 2825 N N . ARG A 1 356 ? 12.633 32.531 22.891 1 95.12 356 ARG A N 1
ATOM 2826 C CA . ARG A 1 356 ? 13.914 31.875 23.172 1 95.12 356 ARG A CA 1
ATOM 2827 C C . ARG A 1 356 ? 14.695 31.641 21.875 1 95.12 356 ARG A C 1
ATOM 2829 O O . ARG A 1 356 ? 15.844 31.188 21.906 1 95.12 356 ARG A O 1
ATOM 2836 N N . GLU A 1 357 ? 14.07 31.922 20.734 1 97 357 GLU A N 1
ATOM 2837 C CA . GLU A 1 357 ? 14.625 31.797 19.391 1 97 357 GLU A CA 1
ATOM 2838 C C . GLU A 1 357 ? 15.219 30.406 19.172 1 97 357 GLU A C 1
ATOM 2840 O O . GLU A 1 357 ? 16.359 30.281 18.703 1 97 357 GLU A O 1
ATOM 2845 N N . VAL A 1 358 ? 14.461 29.391 19.516 1 97 358 VAL A N 1
ATOM 2846 C CA . VAL A 1 358 ? 14.906 28.016 19.375 1 97 358 VAL A CA 1
ATOM 2847 C C . VAL A 1 358 ? 13.734 27.125 18.953 1 97 358 VAL A C 1
ATOM 2849 O O . VAL A 1 358 ? 12.578 27.453 19.234 1 97 358 VAL A O 1
ATOM 2852 N N . GLY A 1 359 ? 14.008 26.062 18.219 1 97.81 359 GLY A N 1
ATOM 2853 C CA . GLY A 1 359 ? 13 25.109 17.812 1 97.81 359 GLY A CA 1
ATOM 2854 C C . GLY A 1 359 ? 13.57 23.719 17.562 1 97.81 359 GLY A C 1
ATOM 2855 O O . GLY A 1 359 ? 14.789 23.547 17.453 1 97.81 359 GLY A O 1
ATOM 2856 N N . TYR A 1 360 ? 12.695 22.734 17.547 1 97.94 360 TYR A N 1
ATOM 2857 C CA . TYR A 1 360 ? 13.039 21.312 17.422 1 97.94 360 TYR A CA 1
ATOM 2858 C C . TYR A 1 360 ? 12.07 20.609 16.484 1 97.94 360 TYR A C 1
ATOM 2860 O O . TYR A 1 360 ? 10.859 20.828 16.547 1 97.94 360 TYR A O 1
ATOM 2868 N N . ILE A 1 361 ? 12.648 19.844 15.562 1 98.62 361 ILE A N 1
ATOM 2869 C CA . ILE A 1 361 ? 11.898 19.016 14.617 1 98.62 361 ILE A CA 1
ATOM 2870 C C . ILE A 1 361 ? 12.391 17.578 14.688 1 98.62 361 ILE A C 1
ATOM 2872 O O . ILE A 1 361 ? 13.602 17.312 14.641 1 98.62 361 ILE A O 1
ATOM 2876 N N . GLN A 1 362 ? 11.523 16.625 14.859 1 98.69 362 GLN A N 1
ATOM 2877 C CA . GLN A 1 362 ? 11.805 15.195 14.789 1 98.69 362 GLN A CA 1
ATOM 2878 C C . GLN A 1 362 ? 10.758 14.461 13.953 1 98.69 362 GLN A C 1
ATOM 2880 O O . GLN A 1 362 ? 9.57 14.484 14.281 1 98.69 362 GLN A O 1
ATOM 2885 N N . MET A 1 363 ? 11.18 13.883 12.859 1 98.56 363 MET A N 1
ATOM 2886 C CA . MET A 1 363 ? 10.297 13.148 11.953 1 98.56 363 MET A CA 1
ATOM 2887 C C . MET A 1 363 ? 10.766 11.711 11.789 1 98.56 363 MET A C 1
ATOM 2889 O O . MET A 1 363 ? 11.898 11.461 11.375 1 98.56 363 MET A O 1
ATOM 2893 N N . CYS A 1 364 ? 9.938 10.797 12.148 1 98.44 364 CYS A N 1
ATOM 2894 C CA . CYS A 1 364 ? 10.281 9.383 12.117 1 98.44 364 CYS A CA 1
ATOM 2895 C C . CYS A 1 364 ? 9.281 8.594 11.273 1 98.44 364 CYS A C 1
ATOM 2897 O O . CYS A 1 364 ? 8.094 8.906 11.266 1 98.44 364 CYS A O 1
ATOM 2899 N N . ASN A 1 365 ? 9.773 7.516 10.562 1 97.06 365 ASN A N 1
ATOM 2900 C CA . ASN A 1 365 ? 8.891 6.73 9.711 1 97.06 365 ASN A CA 1
ATOM 2901 C C . ASN A 1 365 ? 8.359 5.5 10.445 1 97.06 365 ASN A C 1
ATOM 2903 O O . ASN A 1 365 ? 8.062 4.48 9.82 1 97.06 365 ASN A O 1
ATOM 2907 N N . TYR A 1 366 ? 8.336 5.559 11.727 1 95.81 366 TYR A N 1
ATOM 2908 C CA . TYR A 1 366 ? 7.707 4.613 12.641 1 95.81 366 TYR A CA 1
ATOM 2909 C C . TYR A 1 366 ? 7.434 5.262 13.992 1 95.81 366 TYR A C 1
ATOM 2911 O O . TYR A 1 366 ? 7.852 6.395 14.242 1 95.81 366 TYR A O 1
ATOM 2919 N N . LYS A 1 367 ? 6.684 4.613 14.844 1 95.06 367 LYS A N 1
ATOM 2920 C CA . LYS A 1 367 ? 6.32 5.172 16.141 1 95.06 367 LYS A CA 1
ATOM 2921 C C . LYS A 1 367 ? 7.523 5.195 17.078 1 95.06 367 LYS A C 1
ATOM 2923 O O . LYS A 1 367 ? 7.707 4.277 17.891 1 95.06 367 LYS A O 1
ATOM 2928 N N . TYR A 1 368 ? 8.312 6.246 16.969 1 94.5 368 TYR A N 1
ATOM 2929 C CA . TYR A 1 368 ? 9.445 6.5 17.844 1 94.5 368 TYR A CA 1
ATOM 2930 C C . TYR A 1 368 ? 9.242 7.789 18.641 1 94.5 368 TYR A C 1
ATOM 2932 O O . TYR A 1 368 ? 9.219 8.883 18.062 1 94.5 368 TYR A O 1
ATOM 2940 N N . LEU A 1 369 ? 9.242 7.664 20.031 1 90.56 369 LEU A N 1
ATOM 2941 C CA . LEU A 1 369 ? 8.781 8.797 20.828 1 90.56 369 LEU A CA 1
ATOM 2942 C C . LEU A 1 369 ? 9.906 9.336 21.703 1 90.56 369 LEU A C 1
ATOM 2944 O O . LEU A 1 369 ? 9.742 10.367 22.375 1 90.56 369 LEU A O 1
ATOM 2948 N N . LYS A 1 370 ? 11.055 8.68 21.703 1 93.62 370 LYS A N 1
ATOM 2949 C CA . LYS A 1 370 ? 12.164 9.203 22.484 1 93.62 370 LYS A CA 1
ATOM 2950 C C . LYS A 1 370 ? 12.734 10.469 21.859 1 93.62 370 LYS A C 1
ATOM 2952 O O . LYS A 1 370 ? 12.867 10.555 20.641 1 93.62 370 LYS A O 1
ATOM 2957 N N . MET A 1 371 ? 12.953 11.414 22.609 1 94.12 371 MET A N 1
ATOM 2958 C CA . MET A 1 371 ? 13.523 12.68 22.156 1 94.12 371 MET A CA 1
ATOM 2959 C C . MET A 1 371 ? 14.359 13.32 23.266 1 94.12 371 MET A C 1
ATOM 2961 O O . MET A 1 371 ? 14.18 13.016 24.438 1 94.12 371 MET A O 1
ATOM 2965 N N . PRO A 1 372 ? 15.289 14.219 22.906 1 93.75 372 PRO A N 1
ATOM 2966 C CA . PRO A 1 372 ? 16.016 14.961 23.938 1 93.75 372 PRO A CA 1
ATOM 2967 C C . PRO A 1 372 ? 15.094 15.836 24.781 1 93.75 372 PRO A C 1
ATOM 2969 O O . PRO A 1 372 ? 14.109 16.375 24.281 1 93.75 372 PRO A O 1
ATOM 2972 N N . PRO A 1 373 ? 15.477 15.961 26.078 1 91.5 373 PRO A N 1
ATOM 2973 C CA . PRO A 1 373 ? 14.664 16.859 26.906 1 91.5 373 PRO A CA 1
ATOM 2974 C C . PRO A 1 373 ? 14.672 18.297 26.406 1 91.5 373 PRO A C 1
ATOM 2976 O O . PRO A 1 373 ? 15.734 18.828 26.047 1 91.5 373 PRO A O 1
ATOM 2979 N N . LEU A 1 374 ? 13.508 18.828 26.422 1 91.44 374 LEU A N 1
ATOM 2980 C CA . LEU A 1 374 ? 13.32 20.203 25.969 1 91.44 374 LEU A CA 1
ATOM 2981 C C . LEU A 1 374 ? 14.297 21.141 26.656 1 91.44 374 LEU A C 1
ATOM 2983 O O . LEU A 1 374 ? 14.906 22 26.016 1 91.44 374 LEU A O 1
ATOM 2987 N N . ASN A 1 375 ? 14.453 20.984 27.906 1 89.56 375 ASN A N 1
ATOM 2988 C CA . ASN A 1 375 ? 15.312 21.859 28.703 1 89.56 375 ASN A CA 1
ATOM 2989 C C . ASN A 1 375 ? 16.75 21.812 28.203 1 89.56 375 ASN A C 1
ATOM 2991 O O . ASN A 1 375 ? 17.453 22.844 28.203 1 89.56 375 ASN A O 1
ATOM 2995 N N . ASN A 1 376 ? 17.234 20.656 27.859 1 91.56 376 ASN A N 1
ATOM 2996 C CA . ASN A 1 376 ? 18.609 20.531 27.359 1 91.56 376 ASN A CA 1
ATOM 2997 C C . ASN A 1 376 ? 18.797 21.297 26.062 1 91.56 376 ASN A C 1
ATOM 2999 O O . ASN A 1 376 ? 19.844 21.938 25.859 1 91.56 376 ASN A O 1
ATOM 3003 N N . ILE A 1 377 ? 17.828 21.297 25.219 1 93.75 377 ILE A N 1
ATOM 3004 C CA . ILE A 1 377 ? 17.906 22 23.938 1 93.75 377 ILE A CA 1
ATOM 3005 C C . ILE A 1 377 ? 17.875 23.5 24.172 1 93.75 377 ILE A C 1
ATOM 3007 O O . ILE A 1 377 ? 18.656 24.25 23.594 1 93.75 377 ILE A O 1
ATOM 3011 N N . VAL A 1 378 ? 16.984 23.953 25.078 1 93.44 378 VAL A N 1
ATOM 3012 C CA . VAL A 1 378 ? 16.812 25.375 25.375 1 93.44 378 VAL A CA 1
ATOM 3013 C C . VAL A 1 378 ? 18.094 25.922 26.016 1 93.44 378 VAL A C 1
ATOM 3015 O O . VAL A 1 378 ? 18.547 27.016 25.656 1 93.44 378 VAL A O 1
ATOM 3018 N N . GLN A 1 379 ? 18.703 25.156 26.906 1 91.5 379 GLN A N 1
ATOM 3019 C CA . GLN A 1 379 ? 19.922 25.594 27.578 1 91.5 379 GLN A CA 1
ATOM 3020 C C . GLN A 1 379 ? 21.078 25.719 26.594 1 91.5 379 GLN A C 1
ATOM 3022 O O . GLN A 1 379 ? 21.891 26.641 26.719 1 91.5 379 GLN A O 1
ATOM 3027 N N . GLN A 1 380 ? 21.094 24.844 25.719 1 91.81 380 GLN A N 1
ATOM 3028 C CA . GLN A 1 380 ? 22.234 24.812 24.812 1 91.81 380 GLN A CA 1
ATOM 3029 C C . GLN A 1 380 ? 22.047 25.812 23.672 1 91.81 380 GLN A C 1
ATOM 3031 O O . GLN A 1 380 ? 23 26.453 23.234 1 91.81 380 GLN A O 1
ATOM 3036 N N . TYR A 1 381 ? 20.828 25.938 23.172 1 92.5 381 TYR A N 1
ATOM 3037 C CA . TYR A 1 381 ? 20.656 26.641 21.922 1 92.5 381 TYR A CA 1
ATOM 3038 C C . TYR A 1 381 ? 19.766 27.859 22.078 1 92.5 381 TYR A C 1
ATOM 3040 O O . TYR A 1 381 ? 19.703 28.719 21.203 1 92.5 381 TYR A O 1
ATOM 3048 N N . GLY A 1 382 ? 19 27.969 23.188 1 92.81 382 GLY A N 1
ATOM 3049 C CA . GLY A 1 382 ? 18.031 29.031 23.375 1 92.81 382 GLY A CA 1
ATOM 3050 C C . GLY A 1 382 ? 18.672 30.375 23.703 1 92.81 382 GLY A C 1
ATOM 3051 O O . GLY A 1 382 ? 19.75 30.422 24.297 1 92.81 382 GLY A O 1
ATOM 3052 N N . LYS A 1 383 ? 18.047 31.375 23.266 1 89.44 383 LYS A N 1
ATOM 3053 C CA . LYS A 1 383 ? 18.469 32.719 23.641 1 89.44 383 LYS A CA 1
ATOM 3054 C C . LYS A 1 383 ? 18.172 33.031 25.094 1 89.44 383 LYS A C 1
ATOM 3056 O O . LYS A 1 383 ? 17.109 32.656 25.609 1 89.44 383 LYS A O 1
ATOM 3061 N N . GLY A 1 384 ? 18.969 33.906 25.688 1 75.62 384 GLY A N 1
ATOM 3062 C CA . GLY A 1 384 ? 18.781 34.375 27.031 1 75.62 384 GLY A CA 1
ATOM 3063 C C . GLY A 1 384 ? 19.234 33.406 28.109 1 75.62 384 GLY A C 1
ATOM 3064 O O . GLY A 1 384 ? 18.922 33.562 29.281 1 75.62 384 GLY A O 1
ATOM 3065 N N . ASN A 1 385 ? 19.828 32.219 27.625 1 59.66 385 ASN A N 1
ATOM 3066 C CA . ASN A 1 385 ? 20.422 31.375 28.672 1 59.66 385 ASN A CA 1
ATOM 3067 C C . ASN A 1 385 ? 21.766 31.906 29.125 1 59.66 385 ASN A C 1
ATOM 3069 O O . ASN A 1 385 ? 22.469 32.594 28.375 1 59.66 385 ASN A O 1
ATOM 3073 N N . MET B 1 1 ? 52.25 -43.312 -76.125 1 30.03 1 MET B N 1
ATOM 3074 C CA . MET B 1 1 ? 52.219 -43.062 -74.688 1 30.03 1 MET B CA 1
ATOM 3075 C C . MET B 1 1 ? 51.406 -41.812 -74.375 1 30.03 1 MET B C 1
ATOM 3077 O O . MET B 1 1 ? 51.844 -40.688 -74.625 1 30.03 1 MET B O 1
ATOM 3081 N N . ASN B 1 2 ? 50.094 -41.938 -74.562 1 27.08 2 ASN B N 1
ATOM 3082 C CA . ASN B 1 2 ? 49.031 -40.938 -74.375 1 27.08 2 ASN B CA 1
ATOM 3083 C C . ASN B 1 2 ? 48.938 -40.406 -72.938 1 27.08 2 ASN B C 1
ATOM 3085 O O . ASN B 1 2 ? 48.75 -41.188 -72 1 27.08 2 ASN B O 1
ATOM 3089 N N . ARG B 1 3 ? 49.719 -39.219 -72.75 1 35.28 3 ARG B N 1
ATOM 3090 C CA . ARG B 1 3 ? 49.844 -38.438 -71.562 1 35.28 3 ARG B CA 1
ATOM 3091 C C . ARG B 1 3 ? 48.438 -38.031 -71.062 1 35.28 3 ARG B C 1
ATOM 3093 O O . ARG B 1 3 ? 47.75 -37.219 -71.688 1 35.28 3 ARG B O 1
ATOM 3100 N N . TYR B 1 4 ? 47.594 -38.969 -70.5 1 30.62 4 TYR B N 1
ATOM 3101 C CA . TYR B 1 4 ? 46.312 -38.656 -69.875 1 30.62 4 TYR B CA 1
ATOM 3102 C C . TYR B 1 4 ? 46.5 -37.625 -68.812 1 30.62 4 TYR B C 1
ATOM 3104 O O . TYR B 1 4 ? 47.25 -37.875 -67.812 1 30.62 4 TYR B O 1
ATOM 3112 N N . THR B 1 5 ? 46.5 -36.375 -69.062 1 35.59 5 THR B N 1
ATOM 3113 C CA . THR B 1 5 ? 46.531 -35.281 -68.125 1 35.59 5 THR B CA 1
ATOM 3114 C C . THR B 1 5 ? 45.344 -35.344 -67.188 1 35.59 5 THR B C 1
ATOM 3116 O O . THR B 1 5 ? 44.188 -35.312 -67.688 1 35.59 5 THR B O 1
ATOM 3119 N N . LEU B 1 6 ? 45.469 -35.938 -66.062 1 36.56 6 LEU B N 1
ATOM 3120 C CA . LEU B 1 6 ? 44.5 -35.938 -64.938 1 36.56 6 LEU B CA 1
ATOM 3121 C C . LEU B 1 6 ? 44.188 -34.531 -64.5 1 36.56 6 LEU B C 1
ATOM 3123 O O . LEU B 1 6 ? 45.094 -33.781 -64.062 1 36.56 6 LEU B O 1
ATOM 3127 N N . SER B 1 7 ? 43.219 -33.906 -65.125 1 39.06 7 SER B N 1
ATOM 3128 C CA . SER B 1 7 ? 42.75 -32.594 -64.688 1 39.06 7 SER B CA 1
ATOM 3129 C C . SER B 1 7 ? 42.25 -32.688 -63.25 1 39.06 7 SER B C 1
ATOM 3131 O O . SER B 1 7 ? 41.375 -33.5 -62.906 1 39.06 7 SER B O 1
ATOM 3133 N N . PHE B 1 8 ? 43.031 -32.281 -62.281 1 39.59 8 PHE B N 1
ATOM 3134 C CA . PHE B 1 8 ? 42.688 -32.062 -60.906 1 39.59 8 PHE B CA 1
ATOM 3135 C C . PHE B 1 8 ? 41.5 -31.094 -60.781 1 39.59 8 PHE B C 1
ATOM 3137 O O . PHE B 1 8 ? 41.625 -29.922 -61.125 1 39.59 8 PHE B O 1
ATOM 3144 N N . ILE B 1 9 ? 40.312 -31.562 -60.938 1 40.75 9 ILE B N 1
ATOM 3145 C CA . ILE B 1 9 ? 39.156 -30.734 -60.594 1 40.75 9 ILE B CA 1
ATOM 3146 C C . ILE B 1 9 ? 39.219 -30.344 -59.094 1 40.75 9 ILE B C 1
ATOM 3148 O O . ILE B 1 9 ? 39.219 -31.203 -58.219 1 40.75 9 ILE B O 1
ATOM 3152 N N . SER B 1 10 ? 39.844 -29.188 -58.781 1 39.41 10 SER B N 1
ATOM 3153 C CA . SER B 1 10 ? 39.75 -28.594 -57.469 1 39.41 10 SER B CA 1
ATOM 3154 C C . SER B 1 10 ? 38.312 -28.359 -57.062 1 39.41 10 SER B C 1
ATOM 3156 O O . SER B 1 10 ? 37.562 -27.656 -57.75 1 39.41 10 SER B O 1
ATOM 3158 N N . LEU B 1 11 ? 37.656 -29.328 -56.438 1 40.97 11 LEU B N 1
ATOM 3159 C CA . LEU B 1 11 ? 36.375 -29.047 -55.781 1 40.97 11 LEU B CA 1
ATOM 3160 C C . LEU B 1 11 ? 36.5 -27.859 -54.844 1 40.97 11 LEU B C 1
ATOM 3162 O O . LEU B 1 11 ? 37.312 -27.859 -53.938 1 40.97 11 LEU B O 1
ATOM 3166 N N . PRO B 1 12 ? 36 -26.688 -55.281 1 41.44 12 PRO B N 1
ATOM 3167 C CA . PRO B 1 12 ? 36 -25.625 -54.25 1 41.44 12 PRO B CA 1
ATOM 3168 C C . PRO B 1 12 ? 35.344 -26.094 -52.938 1 41.44 12 PRO B C 1
ATOM 3170 O O . PRO B 1 12 ? 34.312 -26.75 -52.969 1 41.44 12 PRO B O 1
ATOM 3173 N N . LEU B 1 13 ? 36.188 -26.328 -51.938 1 40.66 13 LEU B N 1
ATOM 3174 C CA . LEU B 1 13 ? 35.656 -26.406 -50.594 1 40.66 13 LEU B CA 1
ATOM 3175 C C . LEU B 1 13 ? 34.625 -25.297 -50.344 1 40.66 13 LEU B C 1
ATOM 3177 O O . LEU B 1 13 ? 34.969 -24.109 -50.406 1 40.66 13 LEU B O 1
ATOM 3181 N N . LEU B 1 14 ? 33.406 -25.562 -50.656 1 38.62 14 LEU B N 1
ATOM 3182 C CA . LEU B 1 14 ? 32.375 -24.703 -50.094 1 38.62 14 LEU B CA 1
ATOM 3183 C C . LEU B 1 14 ? 32.625 -24.453 -48.594 1 38.62 14 LEU B C 1
ATOM 3185 O O . LEU B 1 14 ? 32.469 -25.344 -47.781 1 38.62 14 LEU B O 1
ATOM 3189 N N . LEU B 1 15 ? 33.594 -23.531 -48.312 1 38.31 15 LEU B N 1
ATOM 3190 C CA . LEU B 1 15 ? 33.469 -22.922 -47 1 38.31 15 LEU B CA 1
ATOM 3191 C C . LEU B 1 15 ? 32.031 -22.531 -46.688 1 38.31 15 LEU B C 1
ATOM 3193 O O . LEU B 1 15 ? 31.516 -21.594 -47.281 1 38.31 15 LEU B O 1
ATOM 3197 N N . SER B 1 16 ? 31.328 -23.453 -46.344 1 34.44 16 SER B N 1
ATOM 3198 C CA . SER B 1 16 ? 30.156 -22.984 -45.594 1 34.44 16 SER B CA 1
ATOM 3199 C C . SER B 1 16 ? 30.547 -21.891 -44.594 1 34.44 16 SER B C 1
ATOM 3201 O O . SER B 1 16 ? 31.266 -22.156 -43.625 1 34.44 16 SER B O 1
ATOM 3203 N N . SER B 1 17 ? 30.797 -20.734 -45.156 1 36.88 17 SER B N 1
ATOM 3204 C CA . SER B 1 17 ? 30.734 -19.688 -44.125 1 36.88 17 SER B CA 1
ATOM 3205 C C . SER B 1 17 ? 29.594 -19.938 -43.156 1 36.88 17 SER B C 1
ATOM 3207 O O . SER B 1 17 ? 28.406 -19.812 -43.531 1 36.88 17 SER B O 1
ATOM 3209 N N . ALA B 1 18 ? 29.812 -20.891 -42.312 1 36.59 18 ALA B N 1
ATOM 3210 C CA . ALA B 1 18 ? 28.938 -20.812 -41.156 1 36.59 18 ALA B CA 1
ATOM 3211 C C . ALA B 1 18 ? 28.656 -19.359 -40.75 1 36.59 18 ALA B C 1
ATOM 3213 O O . ALA B 1 18 ? 29.562 -18.625 -40.375 1 36.59 18 ALA B O 1
ATOM 3214 N N . LEU B 1 19 ? 27.875 -18.672 -41.469 1 36.44 19 LEU B N 1
ATOM 3215 C CA . LEU B 1 19 ? 27.344 -17.469 -40.812 1 36.44 19 LEU B CA 1
ATOM 3216 C C . LEU B 1 19 ? 27.406 -17.594 -39.312 1 36.44 19 LEU B C 1
ATOM 3218 O O . LEU B 1 19 ? 26.766 -18.469 -38.719 1 36.44 19 LEU B O 1
ATOM 3222 N N . SER B 1 20 ? 28.453 -17.297 -38.75 1 37.44 20 SER B N 1
ATOM 3223 C CA . SER B 1 20 ? 28.469 -17.156 -37.312 1 37.44 20 SER B CA 1
ATOM 3224 C C . SER B 1 20 ? 27.141 -16.625 -36.781 1 37.44 20 SER B C 1
ATOM 3226 O O . SER B 1 20 ? 26.625 -15.625 -37.281 1 37.44 20 SER B O 1
ATOM 3228 N N . ALA B 1 21 ? 26.188 -17.391 -36.5 1 40.16 21 ALA B N 1
ATOM 3229 C CA . ALA B 1 21 ? 24.969 -17.016 -35.781 1 40.16 21 ALA B CA 1
ATOM 3230 C C . ALA B 1 21 ? 25.172 -15.711 -35.031 1 40.16 21 ALA B C 1
ATOM 3232 O O . ALA B 1 21 ? 26.047 -15.609 -34.156 1 40.16 21 ALA B O 1
ATOM 3233 N N . LYS B 1 22 ? 24.969 -14.617 -35.562 1 50.47 22 LYS B N 1
ATOM 3234 C CA . LYS B 1 22 ? 24.938 -13.289 -34.969 1 50.47 22 LYS B CA 1
ATOM 3235 C C . LYS B 1 22 ? 24.391 -13.336 -33.531 1 50.47 22 LYS B C 1
ATOM 3237 O O . LYS B 1 22 ? 23.312 -13.875 -33.312 1 50.47 22 LYS B O 1
ATOM 3242 N N . ASP B 1 23 ? 25.266 -13.234 -32.469 1 70.12 23 ASP B N 1
ATOM 3243 C CA . ASP B 1 23 ? 25.094 -13.227 -31.016 1 70.12 23 ASP B CA 1
ATOM 3244 C C . ASP B 1 23 ? 23.859 -12.43 -30.609 1 70.12 23 ASP B C 1
ATOM 3246 O O . ASP B 1 23 ? 23.734 -11.25 -30.938 1 70.12 23 ASP B O 1
ATOM 3250 N N . LEU B 1 24 ? 22.672 -13.102 -30.484 1 80.44 24 LEU B N 1
ATOM 3251 C CA . LEU B 1 24 ? 21.484 -12.461 -29.938 1 80.44 24 LEU B CA 1
ATOM 3252 C C . LEU B 1 24 ? 21.859 -11.492 -28.828 1 80.44 24 LEU B C 1
ATOM 3254 O O . LEU B 1 24 ? 22.469 -11.891 -27.828 1 80.44 24 LEU B O 1
ATOM 3258 N N . ASN B 1 25 ? 21.672 -10.188 -29.172 1 90.81 25 ASN B N 1
ATOM 3259 C CA . ASN B 1 25 ? 21.781 -9.18 -28.125 1 90.81 25 ASN B CA 1
ATOM 3260 C C . ASN B 1 25 ? 20.438 -8.977 -27.406 1 90.81 25 ASN B C 1
ATOM 3262 O O . ASN B 1 25 ? 19.609 -8.188 -27.844 1 90.81 25 ASN B O 1
ATOM 3266 N N . ILE B 1 26 ? 20.281 -9.633 -26.297 1 92.88 26 ILE B N 1
ATOM 3267 C CA . ILE B 1 26 ? 19.031 -9.617 -25.547 1 92.88 26 ILE B CA 1
ATOM 3268 C C . ILE B 1 26 ? 18.719 -8.188 -25.094 1 92.88 26 ILE B C 1
ATOM 3270 O O . ILE B 1 26 ? 17.562 -7.785 -25.031 1 92.88 26 ILE B O 1
ATOM 3274 N N . GLY B 1 27 ? 19.719 -7.371 -24.828 1 94.06 27 GLY B N 1
ATOM 3275 C CA . GLY B 1 27 ? 19.562 -6.02 -24.312 1 94.06 27 GLY B CA 1
ATOM 3276 C C . GLY B 1 27 ? 18.781 -5.109 -25.25 1 94.06 27 GLY B C 1
ATOM 3277 O O . GLY B 1 27 ? 18.141 -4.156 -24.797 1 94.06 27 GLY B O 1
ATOM 3278 N N . GLN B 1 28 ? 18.781 -5.391 -26.516 1 93.75 28 GLN B N 1
ATOM 3279 C CA . GLN B 1 28 ? 18.141 -4.535 -27.516 1 93.75 28 GLN B CA 1
ATOM 3280 C C . GLN B 1 28 ? 16.641 -4.488 -27.312 1 93.75 28 GLN B C 1
ATOM 3282 O O . GLN B 1 28 ? 15.977 -3.545 -27.766 1 93.75 28 GLN B O 1
ATOM 3287 N N . TYR B 1 29 ? 16.156 -5.445 -26.656 1 94.69 29 TYR B N 1
ATOM 3288 C CA . TYR B 1 29 ? 14.711 -5.516 -26.469 1 94.69 29 TYR B CA 1
ATOM 3289 C C . TYR B 1 29 ? 14.289 -4.781 -25.203 1 94.69 29 TYR B C 1
ATOM 3291 O O . TYR B 1 29 ? 13.102 -4.672 -24.922 1 94.69 29 TYR B O 1
ATOM 3299 N N . PHE B 1 30 ? 15.219 -4.25 -24.422 1 96.62 30 PHE B N 1
ATOM 3300 C CA . PHE B 1 30 ? 14.953 -3.594 -23.141 1 96.62 30 PHE B CA 1
ATOM 3301 C C . PHE B 1 30 ? 15.609 -2.219 -23.094 1 96.62 30 PHE B C 1
ATOM 3303 O O . PHE B 1 30 ? 16.109 -1.804 -22.047 1 96.62 30 PHE B O 1
ATOM 3310 N N . THR B 1 31 ? 15.609 -1.464 -24.188 1 93.19 31 THR B N 1
ATOM 3311 C CA . THR B 1 31 ? 16.328 -0.205 -24.312 1 93.19 31 THR B CA 1
ATOM 3312 C C . THR B 1 31 ? 15.555 0.939 -23.672 1 93.19 31 THR B C 1
ATOM 3314 O O . THR B 1 31 ? 16.125 1.996 -23.391 1 93.19 31 THR B O 1
ATOM 3317 N N . ILE B 1 32 ? 14.328 0.755 -23.391 1 91.5 32 ILE B N 1
ATOM 3318 C CA . ILE B 1 32 ? 13.531 1.856 -22.859 1 91.5 32 ILE B CA 1
ATOM 3319 C C . ILE B 1 32 ? 13.711 1.952 -21.344 1 91.5 32 ILE B C 1
ATOM 3321 O O . ILE B 1 32 ? 13.375 2.971 -20.734 1 91.5 32 ILE B O 1
ATOM 3325 N N . GLN B 1 33 ? 14.133 0.893 -20.734 1 93.12 33 GLN B N 1
ATOM 3326 C CA . GLN B 1 33 ? 14.32 0.896 -19.281 1 93.12 33 GLN B CA 1
ATOM 3327 C C . GLN B 1 33 ? 15.617 1.592 -18.891 1 93.12 33 GLN B C 1
ATOM 3329 O O . GLN B 1 33 ? 16.672 1.328 -19.484 1 93.12 33 GLN B O 1
ATOM 3334 N N . ASP B 1 34 ? 15.5 2.502 -17.984 1 90.56 34 ASP B N 1
ATOM 3335 C CA . ASP B 1 34 ? 16.656 3.229 -17.453 1 90.56 34 ASP B CA 1
ATOM 3336 C C . ASP B 1 34 ? 16.453 3.584 -15.977 1 90.56 34 ASP B C 1
ATOM 3338 O O . ASP B 1 34 ? 15.766 2.863 -15.25 1 90.56 34 ASP B O 1
ATOM 3342 N N . ASN B 1 35 ? 17.125 4.629 -15.516 1 88.5 35 ASN B N 1
ATOM 3343 C CA . ASN B 1 35 ? 17.109 4.992 -14.102 1 88.5 35 ASN B CA 1
ATOM 3344 C C . ASN B 1 35 ? 15.773 5.602 -13.688 1 88.5 35 ASN B C 1
ATOM 3346 O O . ASN B 1 35 ? 15.484 5.734 -12.492 1 88.5 35 ASN B O 1
ATOM 3350 N N . GLU B 1 36 ? 14.953 5.887 -14.633 1 88.5 36 GLU B N 1
ATOM 3351 C CA . GLU B 1 36 ? 13.703 6.566 -14.328 1 88.5 36 GLU B CA 1
ATOM 3352 C C . GLU B 1 36 ? 12.5 5.668 -14.617 1 88.5 36 GLU B C 1
ATOM 3354 O O . GLU B 1 36 ? 11.359 6.129 -14.609 1 88.5 36 GLU B O 1
ATOM 3359 N N . THR B 1 37 ? 12.781 4.473 -14.867 1 93.12 37 THR B N 1
ATOM 3360 C CA . THR B 1 37 ? 11.711 3.543 -15.211 1 93.12 37 THR B CA 1
ATOM 3361 C C . THR B 1 37 ? 11.773 2.301 -14.328 1 93.12 37 THR B C 1
ATOM 3363 O O . THR B 1 37 ? 12.836 1.944 -13.812 1 93.12 37 THR B O 1
ATOM 3366 N N . PRO B 1 38 ? 10.547 1.672 -14.109 1 94.75 38 PRO B N 1
ATOM 3367 C CA . PRO B 1 38 ? 10.648 0.285 -13.648 1 94.75 38 PRO B CA 1
ATOM 3368 C C . PRO B 1 38 ? 11.445 -0.599 -14.602 1 94.75 38 PRO B C 1
ATOM 3370 O O . PRO B 1 38 ? 11.953 -0.114 -15.617 1 94.75 38 PRO B O 1
ATOM 3373 N N . GLY B 1 39 ? 11.57 -1.874 -14.234 1 97.5 39 GLY B N 1
ATOM 3374 C CA . GLY B 1 39 ? 12.477 -2.648 -15.07 1 97.5 39 GLY B CA 1
ATOM 3375 C C . GLY B 1 39 ? 12.148 -4.129 -15.094 1 97.5 39 GLY B C 1
ATOM 3376 O O . GLY B 1 39 ? 11.008 -4.52 -14.844 1 97.5 39 GLY B O 1
ATOM 3377 N N . CYS B 1 40 ? 13.148 -4.871 -15.586 1 98.38 40 CYS B N 1
ATOM 3378 C CA . CYS B 1 40 ? 12.992 -6.309 -15.789 1 98.38 40 CYS B CA 1
ATOM 3379 C C . CYS B 1 40 ? 14.281 -7.051 -15.453 1 98.38 40 CYS B C 1
ATOM 3381 O O . CYS B 1 40 ? 15.375 -6.496 -15.586 1 98.38 40 CYS B O 1
ATOM 3383 N N . GLY B 1 41 ? 14.117 -8.219 -14.906 1 98.31 41 GLY B N 1
ATOM 3384 C CA . GLY B 1 41 ? 15.156 -9.242 -14.914 1 98.31 41 GLY B CA 1
ATOM 3385 C C . GLY B 1 41 ? 14.906 -10.344 -15.93 1 98.31 41 GLY B C 1
ATOM 3386 O O . GLY B 1 41 ? 13.781 -10.82 -16.078 1 98.31 41 GLY B O 1
ATOM 3387 N N . VAL B 1 42 ? 15.969 -10.711 -16.688 1 98.38 42 VAL B N 1
ATOM 3388 C CA . VAL B 1 42 ? 15.852 -11.703 -17.734 1 98.38 42 VAL B CA 1
ATOM 3389 C C . VAL B 1 42 ? 16.906 -12.789 -17.547 1 98.38 42 VAL B C 1
ATOM 3391 O O . VAL B 1 42 ? 18.031 -12.508 -17.125 1 98.38 42 VAL B O 1
ATOM 3394 N N . GLY B 1 43 ? 16.531 -14 -17.781 1 98.5 43 GLY B N 1
ATOM 3395 C CA . GLY B 1 43 ? 17.453 -15.117 -17.734 1 98.5 43 GLY B CA 1
ATOM 3396 C C . GLY B 1 43 ? 17.25 -16.094 -18.891 1 98.5 43 GLY B C 1
ATOM 3397 O O . GLY B 1 43 ? 16.125 -16.359 -19.297 1 98.5 43 GLY B O 1
ATOM 3398 N N . ILE B 1 44 ? 18.344 -16.625 -19.422 1 98 44 ILE B N 1
ATOM 3399 C CA . ILE B 1 44 ? 18.344 -17.719 -20.391 1 98 44 ILE B CA 1
ATOM 3400 C C . ILE B 1 44 ? 19.016 -18.953 -19.797 1 98 44 ILE B C 1
ATOM 3402 O O . ILE B 1 44 ? 20.141 -18.875 -19.297 1 98 44 ILE B O 1
ATOM 3406 N N . VAL B 1 45 ? 18.281 -19.984 -19.812 1 98.25 45 VAL B N 1
ATOM 3407 C CA . VAL B 1 45 ? 18.797 -21.266 -19.328 1 98.25 45 VAL B CA 1
ATOM 3408 C C . VAL B 1 45 ? 19.156 -22.156 -20.516 1 98.25 45 VAL B C 1
ATOM 3410 O O . VAL B 1 45 ? 18.375 -22.297 -21.453 1 98.25 45 VAL B O 1
ATOM 3413 N N . GLN B 1 46 ? 20.297 -22.688 -20.531 1 96.69 46 GLN B N 1
ATOM 3414 C CA . GLN B 1 46 ? 20.766 -23.719 -21.469 1 96.69 46 GLN B CA 1
ATOM 3415 C C . GLN B 1 46 ? 21.172 -24.984 -20.719 1 96.69 46 GLN B C 1
ATOM 3417 O O . GLN B 1 46 ? 22.125 -24.984 -19.938 1 96.69 46 GLN B O 1
ATOM 3422 N N . SER B 1 47 ? 20.422 -26.062 -21.047 1 93.88 47 SER B N 1
ATOM 3423 C CA . SER B 1 47 ? 20.594 -27.328 -20.359 1 93.88 47 SER B CA 1
ATOM 3424 C C . SER B 1 47 ? 20.359 -27.188 -18.859 1 93.88 47 SER B C 1
ATOM 3426 O O . SER B 1 47 ? 19.219 -26.938 -18.438 1 93.88 47 SER B O 1
ATOM 3428 N N . ASP B 1 48 ? 21.422 -27.188 -18.062 1 93.38 48 ASP B N 1
ATOM 3429 C CA . ASP B 1 48 ? 21.219 -27.125 -16.625 1 93.38 48 ASP B CA 1
ATOM 3430 C C . ASP B 1 48 ? 21.922 -25.922 -16.016 1 93.38 48 ASP B C 1
ATOM 3432 O O . ASP B 1 48 ? 22.344 -25.969 -14.852 1 93.38 48 ASP B O 1
ATOM 3436 N N . LYS B 1 49 ? 21.984 -24.859 -16.891 1 96.12 49 LYS B N 1
ATOM 3437 C CA . LYS B 1 49 ? 22.734 -23.719 -16.391 1 96.12 49 LYS B CA 1
ATOM 3438 C C . LYS B 1 49 ? 22.094 -22.406 -16.844 1 96.12 49 LYS B C 1
ATOM 3440 O O . LYS B 1 49 ? 21.719 -22.266 -18.016 1 96.12 49 LYS B O 1
ATOM 3445 N N . LEU B 1 50 ? 21.906 -21.5 -15.922 1 97.81 50 LEU B N 1
ATOM 3446 C CA . LEU B 1 50 ? 21.609 -20.125 -16.266 1 97.81 50 LEU B CA 1
ATOM 3447 C C . LEU B 1 50 ? 22.797 -19.453 -16.922 1 97.81 50 LEU B C 1
ATOM 3449 O O . LEU B 1 50 ? 23.781 -19.094 -16.266 1 97.81 50 LEU B O 1
ATOM 3453 N N . ILE B 1 51 ? 22.828 -19.188 -18.219 1 96.62 51 ILE B N 1
ATOM 3454 C CA . ILE B 1 51 ? 24.031 -18.844 -18.953 1 96.62 51 ILE B CA 1
ATOM 3455 C C . ILE B 1 51 ? 24.031 -17.344 -19.266 1 96.62 51 ILE B C 1
ATOM 3457 O O . ILE B 1 51 ? 25.078 -16.781 -19.578 1 96.62 51 ILE B O 1
ATOM 3461 N N . GLU B 1 52 ? 22.891 -16.781 -19.328 1 96.38 52 GLU B N 1
ATOM 3462 C CA . GLU B 1 52 ? 22.781 -15.344 -19.578 1 96.38 52 GLU B CA 1
ATOM 3463 C C . GLU B 1 52 ? 21.797 -14.695 -18.594 1 96.38 52 GLU B C 1
ATOM 3465 O O . GLU B 1 52 ? 20.766 -15.281 -18.266 1 96.38 52 GLU B O 1
ATOM 3470 N N . GLN B 1 53 ? 22.172 -13.57 -18.062 1 97.62 53 GLN B N 1
ATOM 3471 C CA . GLN B 1 53 ? 21.312 -12.758 -17.203 1 97.62 53 GLN B CA 1
ATOM 3472 C C . GLN B 1 53 ? 21.375 -11.281 -17.609 1 97.62 53 GLN B C 1
ATOM 3474 O O . GLN B 1 53 ? 22.438 -10.781 -17.969 1 97.62 53 GLN B O 1
ATOM 3479 N N . LEU B 1 54 ? 20.266 -10.625 -17.641 1 97.81 54 LEU B N 1
ATOM 3480 C CA . LEU B 1 54 ? 20.156 -9.195 -17.891 1 97.81 54 LEU B CA 1
ATOM 3481 C C . LEU B 1 54 ? 19.234 -8.547 -16.859 1 97.81 54 LEU B C 1
ATOM 3483 O O . LEU B 1 54 ? 18.172 -9.07 -16.547 1 97.81 54 LEU B O 1
ATOM 3487 N N . TYR B 1 55 ? 19.719 -7.523 -16.234 1 97.75 55 TYR B N 1
ATOM 3488 C CA . TYR B 1 55 ? 18.922 -6.719 -15.305 1 97.75 55 TYR B CA 1
ATOM 3489 C C . TYR B 1 55 ? 18.906 -5.258 -15.734 1 97.75 55 TYR B C 1
ATOM 3491 O O . TYR B 1 55 ? 19.953 -4.656 -15.953 1 97.75 55 TYR B O 1
ATOM 3499 N N . VAL B 1 56 ? 17.703 -4.707 -15.922 1 97.56 56 VAL B N 1
ATOM 3500 C CA . VAL B 1 56 ? 17.547 -3.34 -16.406 1 97.56 56 VAL B CA 1
ATOM 3501 C C . VAL B 1 56 ? 16.453 -2.635 -15.609 1 97.56 56 VAL B C 1
ATOM 3503 O O . VAL B 1 56 ? 15.516 -3.275 -15.133 1 97.56 56 VAL B O 1
ATOM 3506 N N . GLY B 1 57 ? 16.641 -1.327 -15.422 1 96.88 57 GLY B N 1
ATOM 3507 C CA . GLY B 1 57 ? 15.641 -0.516 -14.758 1 96.88 57 GLY B CA 1
ATOM 3508 C C . GLY B 1 57 ? 15.742 -0.565 -13.242 1 96.88 57 GLY B C 1
ATOM 3509 O O . GLY B 1 57 ? 16.719 -1.08 -12.695 1 96.88 57 GLY B O 1
ATOM 3510 N N . GLN B 1 58 ? 14.695 0.027 -12.641 1 91.81 58 GLN B N 1
ATOM 3511 C CA . GLN B 1 58 ? 14.727 0.215 -11.188 1 91.81 58 GLN B CA 1
ATOM 3512 C C . GLN B 1 58 ? 13.719 -0.693 -10.5 1 91.81 58 GLN B C 1
ATOM 3514 O O . GLN B 1 58 ? 12.578 -0.829 -10.953 1 91.81 58 GLN B O 1
ATOM 3519 N N . SER B 1 59 ? 14.172 -1.356 -9.391 1 91.19 59 SER B N 1
ATOM 3520 C CA . SER B 1 59 ? 13.234 -2.049 -8.516 1 91.19 59 SER B CA 1
ATOM 3521 C C . SER B 1 59 ? 12.391 -1.062 -7.715 1 91.19 59 SER B C 1
ATOM 3523 O O . SER B 1 59 ? 11.281 -1.392 -7.281 1 91.19 59 SER B O 1
ATOM 3525 N N . ASN B 1 60 ? 12.961 0.082 -7.512 1 84.25 60 ASN B N 1
ATOM 3526 C CA . ASN B 1 60 ? 12.281 1.233 -6.93 1 84.25 60 ASN B CA 1
ATOM 3527 C C . ASN B 1 60 ? 12.781 2.545 -7.527 1 84.25 60 ASN B C 1
ATOM 3529 O O . ASN B 1 60 ? 13.922 2.945 -7.281 1 84.25 60 ASN B O 1
ATOM 3533 N N . ILE B 1 61 ? 11.906 3.199 -8.25 1 82.81 61 ILE B N 1
ATOM 3534 C CA . ILE B 1 61 ? 12.289 4.391 -9 1 82.81 61 ILE B CA 1
ATOM 3535 C C . ILE B 1 61 ? 12.68 5.504 -8.023 1 82.81 61 ILE B C 1
ATOM 3537 O O . ILE B 1 61 ? 13.695 6.184 -8.219 1 82.81 61 ILE B O 1
ATOM 3541 N N . ARG B 1 62 ? 11.914 5.605 -7.07 1 70.12 62 ARG B N 1
ATOM 3542 C CA . ARG B 1 62 ? 12.078 6.707 -6.129 1 70.12 62 ARG B CA 1
ATOM 3543 C C . ARG B 1 62 ? 13.453 6.656 -5.461 1 70.12 62 ARG B C 1
ATOM 3545 O O . ARG B 1 62 ? 14.102 7.691 -5.297 1 70.12 62 ARG B O 1
ATOM 3552 N N . TYR B 1 63 ? 13.836 5.453 -5.082 1 71.19 63 TYR B N 1
ATOM 3553 C CA . TYR B 1 63 ? 15.07 5.297 -4.32 1 71.19 63 TYR B CA 1
ATOM 3554 C C . TYR B 1 63 ? 16.234 4.902 -5.227 1 71.19 63 TYR B C 1
ATOM 3556 O O . TYR B 1 63 ? 17.328 4.621 -4.75 1 71.19 63 TYR B O 1
ATOM 3564 N N . GLN B 1 64 ? 15.938 4.887 -6.414 1 80.31 64 GLN B N 1
ATOM 3565 C CA . GLN B 1 64 ? 16.953 4.594 -7.422 1 80.31 64 GLN B CA 1
ATOM 3566 C C . GLN B 1 64 ? 17.688 3.303 -7.09 1 80.31 64 GLN B C 1
ATOM 3568 O O . GLN B 1 64 ? 18.922 3.281 -7.062 1 80.31 64 GLN B O 1
ATOM 3573 N N . THR B 1 65 ? 16.938 2.316 -6.793 1 83.19 65 THR B N 1
ATOM 3574 C CA . THR B 1 65 ? 17.484 0.987 -6.559 1 83.19 65 THR B CA 1
ATOM 3575 C C . THR B 1 65 ? 17.406 0.134 -7.82 1 83.19 65 THR B C 1
ATOM 3577 O O . THR B 1 65 ? 16.312 -0.238 -8.25 1 83.19 65 THR B O 1
ATOM 3580 N N . PRO B 1 66 ? 18.5 -0.226 -8.344 1 91.69 66 PRO B N 1
ATOM 3581 C CA . PRO B 1 66 ? 18.469 -0.979 -9.602 1 91.69 66 PRO B CA 1
ATOM 3582 C C . PRO B 1 66 ? 17.969 -2.408 -9.422 1 91.69 66 PRO B C 1
ATOM 3584 O O . PRO B 1 66 ? 18.188 -3.018 -8.367 1 91.69 66 PRO B O 1
ATOM 3587 N N . ILE B 1 67 ? 17.297 -2.947 -10.43 1 94.94 67 ILE B N 1
ATOM 3588 C CA . ILE B 1 67 ? 16.984 -4.375 -10.484 1 94.94 67 ILE B CA 1
ATOM 3589 C C . ILE B 1 67 ? 18.281 -5.168 -10.633 1 94.94 67 ILE B C 1
ATOM 3591 O O . ILE B 1 67 ? 19.172 -4.797 -11.414 1 94.94 67 ILE B O 1
ATOM 3595 N N . ASP B 1 68 ? 18.406 -6.168 -9.812 1 94.44 68 ASP B N 1
ATOM 3596 C CA . ASP B 1 68 ? 19.562 -7.059 -9.867 1 94.44 68 ASP B CA 1
ATOM 3597 C C . ASP B 1 68 ? 19.156 -8.508 -9.602 1 94.44 68 ASP B C 1
ATOM 3599 O O . ASP B 1 68 ? 17.969 -8.852 -9.695 1 94.44 68 ASP B O 1
ATOM 3603 N N . ASN B 1 69 ? 20.141 -9.375 -9.383 1 95.25 69 ASN B N 1
ATOM 3604 C CA . ASN B 1 69 ? 19.859 -10.805 -9.289 1 95.25 69 ASN B CA 1
ATOM 3605 C C . ASN B 1 69 ? 19.219 -11.172 -7.953 1 95.25 69 ASN B C 1
ATOM 3607 O O . ASN B 1 69 ? 18.797 -12.312 -7.754 1 95.25 69 ASN B O 1
ATOM 3611 N N . LYS B 1 70 ? 19.094 -10.219 -7.074 1 91 70 LYS B N 1
ATOM 3612 C CA . LYS B 1 70 ? 18.453 -10.469 -5.781 1 91 70 LYS B CA 1
ATOM 3613 C C . LYS B 1 70 ? 17.016 -9.953 -5.766 1 91 70 LYS B C 1
ATOM 3615 O O . LYS B 1 70 ? 16.266 -10.234 -4.836 1 91 70 LYS B O 1
ATOM 3620 N N . THR B 1 71 ? 16.656 -9.195 -6.793 1 93.25 71 THR B N 1
ATOM 3621 C CA . THR B 1 71 ? 15.336 -8.578 -6.828 1 93.25 71 THR B CA 1
ATOM 3622 C C . THR B 1 71 ? 14.25 -9.648 -6.914 1 93.25 71 THR B C 1
ATOM 3624 O O . THR B 1 71 ? 14.32 -10.547 -7.754 1 93.25 71 THR B O 1
ATOM 3627 N N . VAL B 1 72 ? 13.273 -9.539 -5.988 1 93.12 72 VAL B N 1
ATOM 3628 C CA . VAL B 1 72 ? 12.156 -10.477 -5.93 1 93.12 72 VAL B CA 1
ATOM 3629 C C . VAL B 1 72 ? 10.953 -9.898 -6.676 1 93.12 72 VAL B C 1
ATOM 3631 O O . VAL B 1 72 ? 10.656 -8.711 -6.555 1 93.12 72 VAL B O 1
ATOM 3634 N N . PHE B 1 73 ? 10.328 -10.742 -7.504 1 95.44 73 PHE B N 1
ATOM 3635 C CA . PHE B 1 73 ? 9.125 -10.406 -8.25 1 95.44 73 PHE B CA 1
ATOM 3636 C C . PHE B 1 73 ? 7.988 -11.367 -7.898 1 95.44 73 PHE B C 1
ATOM 3638 O O . PHE B 1 73 ? 8.234 -12.492 -7.461 1 95.44 73 PHE B O 1
ATOM 3645 N N . ASP B 1 74 ? 6.75 -10.875 -8.008 1 94.88 74 ASP B N 1
ATOM 3646 C CA . ASP B 1 74 ? 5.602 -11.773 -8.047 1 94.88 74 ASP B CA 1
ATOM 3647 C C . ASP B 1 74 ? 5.445 -12.398 -9.43 1 94.88 74 ASP B C 1
ATOM 3649 O O . ASP B 1 74 ? 5.398 -11.688 -10.438 1 94.88 74 ASP B O 1
ATOM 3653 N N . ILE B 1 75 ? 5.297 -13.688 -9.453 1 97.5 75 ILE B N 1
ATOM 3654 C CA . ILE B 1 75 ? 5.379 -14.312 -10.773 1 97.5 75 ILE B CA 1
ATOM 3655 C C . ILE B 1 75 ? 3.975 -14.578 -11.305 1 97.5 75 ILE B C 1
ATOM 3657 O O . ILE B 1 75 ? 3.811 -15.211 -12.352 1 97.5 75 ILE B O 1
ATOM 3661 N N . GLY B 1 76 ? 2.941 -14.148 -10.625 1 96.69 76 GLY B N 1
ATOM 3662 C CA . GLY B 1 76 ? 1.567 -14.25 -11.086 1 96.69 76 GLY B CA 1
ATOM 3663 C C . GLY B 1 76 ? 1.16 -15.672 -11.438 1 96.69 76 GLY B C 1
ATOM 3664 O O . GLY B 1 76 ? 1.435 -16.609 -10.68 1 96.69 76 GLY B O 1
ATOM 3665 N N . SER B 1 77 ? 0.563 -15.859 -12.555 1 97.44 77 SER B N 1
ATOM 3666 C CA . SER B 1 77 ? -0.041 -17.125 -12.953 1 97.44 77 SER B CA 1
ATOM 3667 C C . SER B 1 77 ? 1.023 -18.156 -13.297 1 97.44 77 SER B C 1
ATOM 3669 O O . SER B 1 77 ? 0.718 -19.344 -13.438 1 97.44 77 SER B O 1
ATOM 3671 N N . VAL B 1 78 ? 2.207 -17.766 -13.438 1 98.31 78 VAL B N 1
ATOM 3672 C CA . VAL B 1 78 ? 3.268 -18.75 -13.594 1 98.31 78 VAL B CA 1
ATOM 3673 C C . VAL B 1 78 ? 3.273 -19.703 -12.391 1 98.31 78 VAL B C 1
ATOM 3675 O O . VAL B 1 78 ? 3.734 -20.844 -12.492 1 98.31 78 VAL B O 1
ATOM 3678 N N . SER B 1 79 ? 2.68 -19.281 -11.297 1 98.38 79 SER B N 1
ATOM 3679 C CA . SER B 1 79 ? 2.57 -20.078 -10.078 1 98.38 79 SER B CA 1
ATOM 3680 C C . SER B 1 79 ? 1.743 -21.344 -10.305 1 98.38 79 SER B C 1
ATOM 3682 O O . SER B 1 79 ? 1.909 -22.328 -9.602 1 98.38 79 SER B O 1
ATOM 3684 N N . LYS B 1 80 ? 0.901 -21.328 -11.312 1 98.44 80 LYS B N 1
ATOM 3685 C CA . LYS B 1 80 ? -0.092 -22.391 -11.5 1 98.44 80 LYS B CA 1
ATOM 3686 C C . LYS B 1 80 ? 0.577 -23.734 -11.734 1 98.44 80 LYS B C 1
ATOM 3688 O O . LYS B 1 80 ? 0.171 -24.75 -11.148 1 98.44 80 LYS B O 1
ATOM 3693 N N . HIS B 1 81 ? 1.611 -23.734 -12.555 1 98.38 81 HIS B N 1
ATOM 3694 C CA . HIS B 1 81 ? 2.219 -25.031 -12.828 1 98.38 81 HIS B CA 1
ATOM 3695 C C . HIS B 1 81 ? 2.906 -25.594 -11.586 1 98.38 81 HIS B C 1
ATOM 3697 O O . HIS B 1 81 ? 3.064 -26.797 -11.461 1 98.38 81 HIS B O 1
ATOM 3703 N N . MET B 1 82 ? 3.301 -24.766 -10.672 1 98.75 82 MET B N 1
ATOM 3704 C CA . MET B 1 82 ? 3.881 -25.234 -9.422 1 98.75 82 MET B CA 1
ATOM 3705 C C . MET B 1 82 ? 2.814 -25.859 -8.531 1 98.75 82 MET B C 1
ATOM 3707 O O . MET B 1 82 ? 3.072 -26.859 -7.859 1 98.75 82 MET B O 1
ATOM 3711 N N . THR B 1 83 ? 1.645 -25.297 -8.539 1 98.75 83 THR B N 1
ATOM 3712 C CA . THR B 1 83 ? 0.516 -25.906 -7.848 1 98.75 83 THR B CA 1
ATOM 3713 C C . THR B 1 83 ? 0.185 -27.266 -8.453 1 98.75 83 THR B C 1
ATOM 3715 O O . THR B 1 83 ? -0.011 -28.25 -7.73 1 98.75 83 THR B O 1
ATOM 3718 N N . ALA B 1 84 ? 0.121 -27.312 -9.781 1 98.5 84 ALA B N 1
ATOM 3719 C CA . ALA B 1 84 ? -0.13 -28.578 -10.469 1 98.5 84 ALA B CA 1
ATOM 3720 C C . ALA B 1 84 ? 0.927 -29.625 -10.109 1 98.5 84 ALA B C 1
ATOM 3722 O O . ALA B 1 84 ? 0.608 -30.797 -9.906 1 98.5 84 ALA B O 1
ATOM 3723 N N . TYR B 1 85 ? 2.135 -29.188 -10 1 98.62 85 TYR B N 1
ATOM 3724 C CA . TYR B 1 85 ? 3.225 -30.062 -9.602 1 98.62 85 TYR B CA 1
ATOM 3725 C C . TYR B 1 85 ? 2.934 -30.719 -8.258 1 98.62 85 TYR B C 1
ATOM 3727 O O . TYR B 1 85 ? 3.174 -31.922 -8.078 1 98.62 85 TYR B O 1
ATOM 3735 N N . ILE B 1 86 ? 2.463 -29.969 -7.281 1 98.75 86 ILE B N 1
ATOM 3736 C CA . ILE B 1 86 ? 2.168 -30.516 -5.961 1 98.75 86 ILE B CA 1
ATOM 3737 C C . ILE B 1 86 ? 1.082 -31.578 -6.078 1 98.75 86 ILE B C 1
ATOM 3739 O O . ILE B 1 86 ? 1.16 -32.625 -5.434 1 98.75 86 ILE B O 1
ATOM 3743 N N . ILE B 1 87 ? 0.077 -31.344 -6.906 1 98.62 87 ILE B N 1
ATOM 3744 C CA . ILE B 1 87 ? -0.979 -32.344 -7.117 1 98.62 87 ILE B CA 1
ATOM 3745 C C . ILE B 1 87 ? -0.383 -33.625 -7.688 1 98.62 87 ILE B C 1
ATOM 3747 O O . ILE B 1 87 ? -0.711 -34.719 -7.238 1 98.62 87 ILE B O 1
ATOM 3751 N N . MET B 1 88 ? 0.53 -33.5 -8.648 1 98.06 88 MET B N 1
ATOM 3752 C CA . MET B 1 88 ? 1.19 -34.656 -9.234 1 98.06 88 MET B CA 1
ATOM 3753 C C . MET B 1 88 ? 2.014 -35.406 -8.188 1 98.06 88 MET B C 1
ATOM 3755 O O . MET B 1 88 ? 2.021 -36.625 -8.164 1 98.06 88 MET B O 1
ATOM 3759 N N . ALA B 1 89 ? 2.68 -34.625 -7.359 1 98.44 89 ALA B N 1
ATOM 3760 C CA . ALA B 1 89 ? 3.48 -35.219 -6.301 1 98.44 89 ALA B CA 1
ATOM 3761 C C . ALA B 1 89 ? 2.604 -36.031 -5.336 1 98.44 89 ALA B C 1
ATOM 3763 O O . ALA B 1 89 ? 2.924 -37.156 -4.992 1 98.44 89 ALA B O 1
ATOM 3764 N N . LEU B 1 90 ? 1.513 -35.438 -4.934 1 98.62 90 LEU B N 1
ATOM 3765 C CA . LEU B 1 90 ? 0.602 -36.062 -4 1 98.62 90 LEU B CA 1
ATOM 3766 C C . LEU B 1 90 ? -0.023 -37.312 -4.625 1 98.62 90 LEU B C 1
ATOM 3768 O O . LEU B 1 90 ? -0.262 -38.312 -3.936 1 98.62 90 LEU B O 1
ATOM 3772 N N . GLU B 1 91 ? -0.325 -37.281 -5.91 1 98.06 91 GLU B N 1
ATOM 3773 C CA . GLU B 1 91 ? -0.842 -38.438 -6.598 1 98.06 91 GLU B CA 1
ATOM 3774 C C . GLU B 1 91 ? 0.19 -39.562 -6.625 1 98.06 91 GLU B C 1
ATOM 3776 O O . GLU B 1 91 ? -0.145 -40.719 -6.391 1 98.06 91 GLU B O 1
ATOM 3781 N N . SER B 1 92 ? 1.419 -39.219 -6.891 1 97.38 92 SER B N 1
ATOM 3782 C CA . SER B 1 92 ? 2.496 -40.219 -6.906 1 97.38 92 SER B CA 1
ATOM 3783 C C . SER B 1 92 ? 2.691 -40.844 -5.531 1 97.38 92 SER B C 1
ATOM 3785 O O . SER B 1 92 ? 3.104 -42 -5.422 1 97.38 92 SER B O 1
ATOM 3787 N N . GLU B 1 93 ? 2.354 -40.094 -4.512 1 97.69 93 GLU B N 1
ATOM 3788 C CA . GLU B 1 93 ? 2.479 -40.562 -3.131 1 97.69 93 GLU B CA 1
ATOM 3789 C C . GLU B 1 93 ? 1.243 -41.344 -2.699 1 97.69 93 GLU B C 1
ATOM 3791 O O . GLU B 1 93 ? 1.199 -41.875 -1.589 1 97.69 93 GLU B O 1
ATOM 3796 N N . GLY B 1 94 ? 0.247 -41.375 -3.529 1 97.69 94 GLY B N 1
ATOM 3797 C CA . GLY B 1 94 ? -0.968 -42.125 -3.254 1 97.69 94 GLY B CA 1
ATOM 3798 C C . GLY B 1 94 ? -1.922 -41.375 -2.328 1 97.69 94 GLY B C 1
ATOM 3799 O O . GLY B 1 94 ? -2.826 -42 -1.754 1 97.69 94 GLY B O 1
ATOM 3800 N N . LEU B 1 95 ? -1.763 -40.094 -2.188 1 98.06 95 LEU B N 1
ATOM 3801 C CA . LEU B 1 95 ? -2.553 -39.344 -1.227 1 98.06 95 LEU B CA 1
ATOM 3802 C C . LEU B 1 95 ? -3.799 -38.75 -1.887 1 98.06 95 LEU B C 1
ATOM 3804 O O . LEU B 1 95 ? -4.754 -38.375 -1.201 1 98.06 95 LEU B O 1
ATOM 3808 N N . LEU B 1 96 ? -3.773 -38.625 -3.258 1 98.12 96 LEU B N 1
ATOM 3809 C CA . LEU B 1 96 ? -4.949 -38.25 -4.023 1 98.12 96 LEU B CA 1
ATOM 3810 C C . LEU B 1 96 ? -4.84 -38.719 -5.469 1 98.12 96 LEU B C 1
ATOM 3812 O O . LEU B 1 96 ? -3.844 -39.312 -5.852 1 98.12 96 LEU B O 1
ATOM 3816 N N . SER B 1 97 ? -5.895 -38.531 -6.191 1 97.94 97 SER B N 1
ATOM 3817 C CA . SER B 1 97 ? -5.957 -38.875 -7.613 1 97.94 97 SER B CA 1
ATOM 3818 C C . SER B 1 97 ? -6.625 -37.75 -8.406 1 97.94 97 SER B C 1
ATOM 3820 O O . SER B 1 97 ? -7.613 -37.156 -7.949 1 97.94 97 SER B O 1
ATOM 3822 N N . GLN B 1 98 ? -6.094 -37.5 -9.547 1 96.88 98 GLN B N 1
ATOM 3823 C CA . GLN B 1 98 ? -6.684 -36.5 -10.398 1 96.88 98 GLN B CA 1
ATOM 3824 C C . GLN B 1 98 ? -8.094 -36.875 -10.828 1 96.88 98 GLN B C 1
ATOM 3826 O O . GLN B 1 98 ? -8.859 -36.031 -11.32 1 96.88 98 GLN B O 1
ATOM 3831 N N . LYS B 1 99 ? -8.414 -38.125 -10.641 1 96.75 99 LYS B N 1
ATOM 3832 C CA . LYS B 1 99 ? -9.719 -38.625 -11.047 1 96.75 99 LYS B CA 1
ATOM 3833 C C . LYS B 1 99 ? -10.758 -38.375 -9.953 1 96.75 99 LYS B C 1
ATOM 3835 O O . LYS B 1 99 ? -11.961 -38.5 -10.195 1 96.75 99 LYS B O 1
ATOM 3840 N N . GLN B 1 100 ? -10.281 -38.062 -8.766 1 98.44 100 GLN B N 1
ATOM 3841 C CA . GLN B 1 100 ? -11.227 -37.719 -7.699 1 98.44 100 GLN B CA 1
ATOM 3842 C C . GLN B 1 100 ? -12.008 -36.469 -8.031 1 98.44 100 GLN B C 1
ATOM 3844 O O . GLN B 1 100 ? -11.539 -35.594 -8.773 1 98.44 100 GLN B O 1
ATOM 3849 N N . THR B 1 101 ? -13.219 -36.469 -7.492 1 98.5 101 THR B N 1
ATOM 3850 C CA . THR B 1 101 ? -14.109 -35.344 -7.789 1 98.5 101 THR B CA 1
ATOM 3851 C C . THR B 1 101 ? -14.156 -34.375 -6.625 1 98.5 101 THR B C 1
ATOM 3853 O O . THR B 1 101 ? -13.656 -34.656 -5.535 1 98.5 101 THR B O 1
ATOM 3856 N N . LEU B 1 102 ? -14.711 -33.156 -6.863 1 98.62 102 LEU B N 1
ATOM 3857 C CA . LEU B 1 102 ? -14.852 -32.156 -5.82 1 98.62 102 LEU B CA 1
ATOM 3858 C C . LEU B 1 102 ? -15.695 -32.688 -4.668 1 98.62 102 LEU B C 1
ATOM 3860 O O . LEU B 1 102 ? -15.492 -32.281 -3.514 1 98.62 102 LEU B O 1
ATOM 3864 N N . ALA B 1 103 ? -16.656 -33.594 -4.949 1 98.19 103 ALA B N 1
ATOM 3865 C CA . ALA B 1 103 ? -17.516 -34.125 -3.91 1 98.19 103 ALA B CA 1
ATOM 3866 C C . ALA B 1 103 ? -16.719 -34.938 -2.889 1 98.19 103 ALA B C 1
ATOM 3868 O O . ALA B 1 103 ? -17.125 -35.062 -1.734 1 98.19 103 ALA B O 1
ATOM 3869 N N . ASP B 1 104 ? -15.602 -35.438 -3.316 1 98.25 104 ASP B N 1
ATOM 3870 C CA . ASP B 1 104 ? -14.734 -36.188 -2.408 1 98.25 104 ASP B CA 1
ATOM 3871 C C . ASP B 1 104 ? -14.125 -35.25 -1.354 1 98.25 104 ASP B C 1
ATOM 3873 O O . ASP B 1 104 ? -13.773 -35.719 -0.261 1 98.25 104 ASP B O 1
ATOM 3877 N N . PHE B 1 105 ? -14.055 -33.969 -1.607 1 98.12 105 PHE B N 1
ATOM 3878 C CA . PHE B 1 105 ? -13.344 -33.031 -0.741 1 98.12 105 PHE B CA 1
ATOM 3879 C C . PHE B 1 105 ? -14.312 -32.031 -0.115 1 98.12 105 PHE B C 1
ATOM 3881 O O . PHE B 1 105 ? -14 -31.406 0.895 1 98.12 105 PHE B O 1
ATOM 3888 N N . TYR B 1 106 ? -15.414 -31.844 -0.818 1 97.88 106 TYR B N 1
ATOM 3889 C CA . TYR B 1 106 ? -16.453 -30.938 -0.358 1 97.88 106 TYR B CA 1
ATOM 3890 C C . TYR B 1 106 ? -17.797 -31.641 -0.237 1 97.88 106 TYR B C 1
ATOM 3892 O O . TYR B 1 106 ? -18.656 -31.516 -1.11 1 97.88 106 TYR B O 1
ATOM 3900 N N . LYS B 1 107 ? -18.031 -32.188 0.853 1 95.75 107 LYS B N 1
ATOM 3901 C CA . LYS B 1 107 ? -19.203 -33.031 1.062 1 95.75 107 LYS B CA 1
ATOM 3902 C C . LYS B 1 107 ? -20.484 -32.219 1.064 1 95.75 107 LYS B C 1
ATOM 3904 O O . LYS B 1 107 ? -21.562 -32.75 0.76 1 95.75 107 LYS B O 1
ATOM 3909 N N . ASP B 1 108 ? -20.375 -30.969 1.398 1 96 108 ASP B N 1
ATOM 3910 C CA . ASP B 1 108 ? -21.547 -30.094 1.448 1 96 108 ASP B CA 1
ATOM 3911 C C . ASP B 1 108 ? -21.719 -29.328 0.135 1 96 108 ASP B C 1
ATOM 3913 O O . ASP B 1 108 ? -22.469 -28.359 0.07 1 96 108 ASP B O 1
ATOM 3917 N N . GLY B 1 109 ? -21.031 -29.734 -0.9 1 96.88 109 GLY B N 1
ATOM 3918 C CA . GLY B 1 109 ? -21.156 -29.094 -2.195 1 96.88 109 GLY B CA 1
ATOM 3919 C C . GLY B 1 109 ? -22.344 -29.562 -2.998 1 96.88 109 GLY B C 1
ATOM 3920 O O . GLY B 1 109 ? -23.062 -30.484 -2.584 1 96.88 109 GLY B O 1
ATOM 3921 N N . PRO B 1 110 ? -22.672 -28.875 -4.059 1 97.5 110 PRO B N 1
ATOM 3922 C CA . PRO B 1 110 ? -23.781 -29.266 -4.922 1 97.5 110 PRO B CA 1
ATOM 3923 C C . PRO B 1 110 ? -23.547 -30.594 -5.633 1 97.5 110 PRO B C 1
ATOM 3925 O O . PRO B 1 110 ? -22.406 -31.078 -5.676 1 97.5 110 PRO B O 1
ATOM 3928 N N . ASP B 1 111 ? -24.547 -31.156 -6.262 1 97 111 ASP B N 1
ATOM 3929 C CA . ASP B 1 111 ? -24.5 -32.469 -6.891 1 97 111 ASP B CA 1
ATOM 3930 C C . ASP B 1 111 ? -23.5 -32.5 -8.047 1 97 111 ASP B C 1
ATOM 3932 O O . ASP B 1 111 ? -22.812 -33.469 -8.258 1 97 111 ASP B O 1
ATOM 3936 N N . TRP B 1 112 ? -23.438 -31.375 -8.758 1 97.5 112 TRP B N 1
ATOM 3937 C CA . TRP B 1 112 ? -22.609 -31.375 -9.953 1 97.5 112 TRP B CA 1
ATOM 3938 C C . TRP B 1 112 ? -21.125 -31.406 -9.586 1 97.5 112 TRP B C 1
ATOM 3940 O O . TRP B 1 112 ? -20.266 -31.641 -10.438 1 97.5 1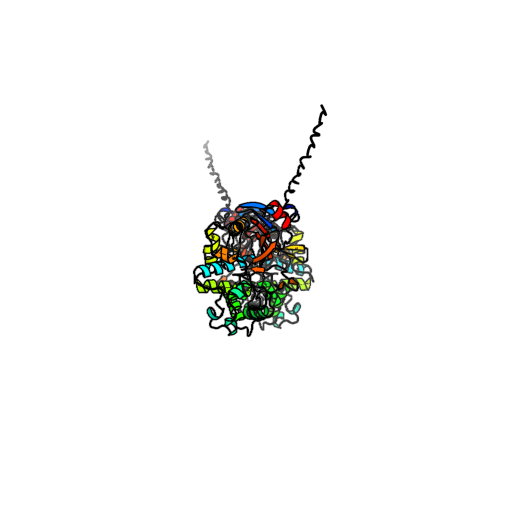12 TRP B O 1
ATOM 3950 N N . PHE B 1 113 ? -20.781 -31.281 -8.305 1 98.25 113 PHE B N 1
ATOM 3951 C CA . PHE B 1 113 ? -19.422 -31.469 -7.824 1 98.25 113 PHE B CA 1
ATOM 3952 C C . PHE B 1 113 ? -18.953 -32.906 -8.055 1 98.25 113 PHE B C 1
ATOM 3954 O O . PHE B 1 113 ? -17.766 -33.188 -8.125 1 98.25 113 PHE B O 1
ATOM 3961 N N . ASN B 1 114 ? -19.875 -33.812 -8.164 1 98.06 114 ASN B N 1
ATOM 3962 C CA . ASN B 1 114 ? -19.578 -35.219 -8.461 1 98.06 114 ASN B CA 1
ATOM 3963 C C . ASN B 1 114 ? -19.016 -35.375 -9.875 1 98.06 114 ASN B C 1
ATOM 3965 O O . ASN B 1 114 ? -18.438 -36.406 -10.203 1 98.06 114 ASN B O 1
ATOM 3969 N N . ASN B 1 115 ? -19.172 -34.344 -10.648 1 97.75 115 ASN B N 1
ATOM 3970 C CA . ASN B 1 115 ? -18.781 -34.438 -12.055 1 97.75 115 ASN B CA 1
ATOM 3971 C C . ASN B 1 115 ? -17.547 -33.625 -12.344 1 97.75 115 ASN B C 1
ATOM 3973 O O . ASN B 1 115 ? -17.109 -33.531 -13.492 1 97.75 115 ASN B O 1
ATOM 3977 N N . VAL B 1 116 ? -16.984 -33 -11.414 1 98.38 116 VAL B N 1
ATOM 3978 C CA . VAL B 1 116 ? -15.797 -32.156 -11.602 1 98.38 116 VAL B CA 1
ATOM 3979 C C . VAL B 1 116 ? -14.586 -32.844 -10.961 1 98.38 116 VAL B C 1
ATOM 3981 O O . VAL B 1 116 ? -14.477 -32.875 -9.727 1 98.38 116 VAL B O 1
ATOM 3984 N N . THR B 1 117 ? -13.664 -33.281 -11.75 1 98 117 THR B N 1
ATOM 3985 C CA . THR B 1 117 ? -12.469 -33.938 -11.242 1 98 117 THR B CA 1
ATOM 3986 C C . THR B 1 117 ? -11.352 -32.906 -11 1 98 117 THR B C 1
ATOM 3988 O O . THR B 1 117 ? -11.445 -31.766 -11.438 1 98 117 THR B O 1
ATOM 3991 N N . LEU B 1 118 ? -10.336 -33.344 -10.219 1 98.25 118 LEU B N 1
ATOM 3992 C CA . LEU B 1 118 ? -9.156 -32.5 -10.055 1 98.25 118 LEU B CA 1
ATOM 3993 C C . LEU B 1 118 ? -8.492 -32.219 -11.406 1 98.25 118 LEU B C 1
ATOM 3995 O O . LEU B 1 118 ? -7.941 -31.141 -11.625 1 98.25 118 LEU B O 1
ATOM 3999 N N . PHE B 1 119 ? -8.555 -33.25 -12.328 1 95.56 119 PHE B N 1
ATOM 4000 C CA . PHE B 1 119 ? -8.062 -33.062 -13.695 1 95.56 119 PHE B CA 1
ATOM 4001 C C . PHE B 1 119 ? -8.75 -31.891 -14.367 1 95.56 119 PHE B C 1
ATOM 4003 O O . PHE B 1 119 ? -8.094 -31.078 -15.016 1 95.56 119 PHE B O 1
ATOM 4010 N N . HIS B 1 120 ? -10.047 -31.797 -14.188 1 95.44 120 HIS B N 1
ATOM 4011 C CA . HIS B 1 120 ? -10.805 -30.703 -14.789 1 95.44 120 HIS B CA 1
ATOM 4012 C C . HIS B 1 120 ? -10.352 -29.359 -14.227 1 95.44 120 HIS B C 1
ATOM 4014 O O . HIS B 1 120 ? -10.305 -28.359 -14.961 1 95.44 120 HIS B O 1
ATOM 4020 N N . LEU B 1 121 ? -10.078 -29.266 -12.891 1 97.69 121 LEU B N 1
ATOM 4021 C CA . LEU B 1 121 ? -9.594 -28.031 -12.289 1 97.69 121 LEU B CA 1
ATOM 4022 C C . LEU B 1 121 ? -8.242 -27.641 -12.875 1 97.69 121 LEU B C 1
ATOM 4024 O O . LEU B 1 121 ? -8.055 -26.484 -13.281 1 97.69 121 LEU B O 1
ATOM 4028 N N . ILE B 1 122 ? -7.32 -28.547 -12.938 1 96.5 122 ILE B N 1
ATOM 4029 C CA . ILE B 1 122 ? -5.953 -28.297 -13.391 1 96.5 122 ILE B CA 1
ATOM 4030 C C . ILE B 1 122 ? -5.973 -27.781 -14.82 1 96.5 122 ILE B C 1
ATOM 4032 O O . ILE B 1 122 ? -5.188 -26.891 -15.18 1 96.5 122 ILE B O 1
ATOM 4036 N N . HIS B 1 123 ? -6.914 -28.234 -15.625 1 93.19 123 HIS B N 1
ATOM 4037 C CA . HIS B 1 123 ? -6.875 -27.969 -17.062 1 93.19 123 HIS B CA 1
ATOM 4038 C C . HIS B 1 123 ? -7.957 -26.984 -17.469 1 93.19 123 HIS B C 1
ATOM 4040 O O . HIS B 1 123 ? -8.297 -26.875 -18.641 1 93.19 123 HIS B O 1
ATOM 4046 N N . HIS B 1 124 ? -8.578 -26.312 -16.562 1 93.31 124 HIS B N 1
ATOM 4047 C CA . HIS B 1 124 ? -9.57 -25.266 -16.797 1 93.31 124 HIS B CA 1
ATOM 4048 C C . HIS B 1 124 ? -10.781 -25.812 -17.531 1 93.31 124 HIS B C 1
ATOM 4050 O O . HIS B 1 124 ? -11.305 -25.156 -18.438 1 93.31 124 HIS B O 1
ATOM 4056 N N . GLN B 1 125 ? -11.188 -27 -17.062 1 92.44 125 GLN B N 1
ATOM 4057 C CA . GLN B 1 125 ? -12.32 -27.672 -17.719 1 92.44 125 GLN B CA 1
ATOM 4058 C C . GLN B 1 125 ? -13.469 -27.875 -16.734 1 92.44 125 GLN B C 1
ATOM 4060 O O . GLN B 1 125 ? -14.375 -28.672 -17 1 92.44 125 GLN B O 1
ATOM 4065 N N . SER B 1 126 ? -13.5 -27.234 -15.625 1 95.5 126 SER B N 1
ATOM 4066 C CA . SER B 1 126 ? -14.445 -27.516 -14.547 1 95.5 126 SER B CA 1
ATOM 4067 C C . SER B 1 126 ? -15.789 -26.828 -14.797 1 95.5 126 SER B C 1
ATOM 4069 O O . SER B 1 126 ? -16.812 -27.234 -14.25 1 95.5 126 SER B O 1
ATOM 4071 N N . GLY B 1 127 ? -15.719 -25.719 -15.523 1 94.31 127 GLY B N 1
ATOM 4072 C CA . GLY B 1 127 ? -16.922 -24.922 -15.68 1 94.31 127 GLY B CA 1
ATOM 4073 C C . GLY B 1 127 ? -17.188 -24 -14.5 1 94.31 127 GLY B C 1
ATOM 4074 O O . GLY B 1 127 ? -18.172 -23.266 -14.477 1 94.31 127 GLY B O 1
ATOM 4075 N N . ILE B 1 128 ? -16.359 -24.016 -13.484 1 96.69 128 ILE B N 1
ATOM 4076 C CA . ILE B 1 128 ? -16.484 -23.094 -12.359 1 96.69 128 ILE B CA 1
ATOM 4077 C C . ILE B 1 128 ? -16.062 -21.703 -12.781 1 96.69 128 ILE B C 1
ATOM 4079 O O . ILE B 1 128 ? -14.984 -21.516 -13.375 1 96.69 128 ILE B O 1
ATOM 4083 N N . PRO B 1 129 ? -16.859 -20.688 -12.539 1 95.38 129 PRO B N 1
ATOM 4084 C CA . PRO B 1 129 ? -16.5 -19.328 -12.953 1 95.38 129 PRO B CA 1
ATOM 4085 C C . PRO B 1 129 ? -15.25 -18.797 -12.266 1 95.38 129 PRO B C 1
ATOM 4087 O O . PRO B 1 129 ? -14.984 -19.141 -11.109 1 95.38 129 PRO B O 1
ATOM 4090 N N . ASP B 1 130 ? -14.492 -17.953 -12.984 1 95.38 130 ASP B N 1
ATOM 4091 C CA . ASP B 1 130 ? -13.289 -17.312 -12.461 1 95.38 130 ASP B CA 1
ATOM 4092 C C . ASP B 1 130 ? -13.641 -16.234 -11.438 1 95.38 130 ASP B C 1
ATOM 4094 O O . ASP B 1 130 ? -14.328 -15.266 -11.766 1 95.38 130 ASP B O 1
ATOM 4098 N N . TYR B 1 131 ? -13.062 -16.312 -10.25 1 94.88 131 TYR B N 1
ATOM 4099 C CA . TYR B 1 131 ? -13.438 -15.367 -9.195 1 94.88 131 TYR B CA 1
ATOM 4100 C C . TYR B 1 131 ? -12.898 -13.977 -9.484 1 94.88 131 TYR B C 1
ATOM 4102 O O . TYR B 1 131 ? -13.375 -12.984 -8.93 1 94.88 131 TYR B O 1
ATOM 4110 N N . LEU B 1 132 ? -11.875 -13.859 -10.305 1 90.5 132 LEU B N 1
ATOM 4111 C CA . LEU B 1 132 ? -11.25 -12.578 -10.609 1 90.5 132 LEU B CA 1
ATOM 4112 C C . LEU B 1 132 ? -11.945 -11.898 -11.781 1 90.5 132 LEU B C 1
ATOM 4114 O O . LEU B 1 132 ? -11.984 -10.672 -11.859 1 90.5 132 LEU B O 1
ATOM 4118 N N . ASN B 1 133 ? -12.523 -12.703 -12.664 1 88.62 133 ASN B N 1
ATOM 4119 C CA . ASN B 1 133 ? -12.922 -12.102 -13.93 1 88.62 133 ASN B CA 1
ATOM 4120 C C . ASN B 1 133 ? -14.406 -12.312 -14.211 1 88.62 133 ASN B C 1
ATOM 4122 O O . ASN B 1 133 ? -14.953 -11.727 -15.148 1 88.62 133 ASN B O 1
ATOM 4126 N N . ASP B 1 134 ? -15.016 -13.148 -13.453 1 91.94 134 ASP B N 1
ATOM 4127 C CA . ASP B 1 134 ? -16.438 -13.398 -13.633 1 91.94 134 ASP B CA 1
ATOM 4128 C C . ASP B 1 134 ? -17.281 -12.375 -12.875 1 91.94 134 ASP B C 1
ATOM 4130 O O . ASP B 1 134 ? -17.047 -12.125 -11.695 1 91.94 134 ASP B O 1
ATOM 4134 N N . THR B 1 135 ? -18.281 -11.867 -13.555 1 91.56 135 THR B N 1
ATOM 4135 C CA . THR B 1 135 ? -19.094 -10.797 -12.992 1 91.56 135 THR B CA 1
ATOM 4136 C C . THR B 1 135 ? -19.891 -11.289 -11.789 1 91.56 135 THR B C 1
ATOM 4138 O O . THR B 1 135 ? -19.984 -10.594 -10.773 1 91.56 135 THR B O 1
ATOM 4141 N N . GLU B 1 136 ? -20.469 -12.422 -11.914 1 91.44 136 GLU B N 1
ATOM 4142 C CA . GLU B 1 136 ? -21.266 -12.953 -10.812 1 91.44 136 GLU B CA 1
ATOM 4143 C C . GLU B 1 136 ? -20.391 -13.234 -9.586 1 91.44 136 GLU B C 1
ATOM 4145 O O . GLU B 1 136 ? -20.812 -12.984 -8.453 1 91.44 136 GLU B O 1
ATOM 4150 N N . SER B 1 137 ? -19.266 -13.805 -9.852 1 92.12 137 SER B N 1
ATOM 4151 C CA . SER B 1 137 ? -18.328 -14.047 -8.758 1 92.12 137 SER B CA 1
ATOM 4152 C C . SER B 1 137 ? -17.922 -12.75 -8.086 1 92.12 137 SER B C 1
ATOM 4154 O O . SER B 1 137 ? -17.875 -12.664 -6.852 1 92.12 137 SER B O 1
ATOM 4156 N N . ALA B 1 138 ? -17.641 -11.766 -8.859 1 90.06 138 ALA B N 1
ATOM 4157 C CA . ALA B 1 138 ? -17.234 -10.469 -8.336 1 90.06 138 ALA B CA 1
ATOM 4158 C C . ALA B 1 138 ? -18.328 -9.852 -7.484 1 90.06 138 ALA B C 1
ATOM 4160 O O . ALA B 1 138 ? -18.062 -9.305 -6.41 1 90.06 138 ALA B O 1
ATOM 4161 N N . LEU B 1 139 ? -19.531 -9.922 -7.957 1 92 139 LEU B N 1
ATOM 4162 C CA . LEU B 1 139 ? -20.672 -9.359 -7.227 1 92 139 LEU B CA 1
ATOM 4163 C C . LEU B 1 139 ? -20.875 -10.086 -5.902 1 92 139 LEU B C 1
ATOM 4165 O O . LEU B 1 139 ? -21.125 -9.453 -4.879 1 92 139 LEU B O 1
ATOM 4169 N N . TYR B 1 140 ? -20.766 -11.359 -5.941 1 94.06 140 TYR B N 1
ATOM 4170 C CA . TYR B 1 140 ? -20.891 -12.148 -4.719 1 94.06 140 TYR B CA 1
ATOM 4171 C C . TYR B 1 140 ? -19.828 -11.758 -3.703 1 94.06 140 TYR B C 1
ATOM 4173 O O . TYR B 1 140 ? -20.141 -11.492 -2.539 1 94.06 140 TYR B O 1
ATOM 4181 N N . LEU B 1 141 ? -18.594 -11.781 -4.141 1 93.81 141 LEU B N 1
ATOM 4182 C CA . LEU B 1 141 ? -17.484 -11.484 -3.24 1 93.81 141 LEU B CA 1
ATOM 4183 C C . LEU B 1 141 ? -17.609 -10.078 -2.674 1 93.81 141 LEU B C 1
ATOM 4185 O O . LEU B 1 141 ? -17.344 -9.852 -1.491 1 93.81 141 LEU B O 1
ATOM 4189 N N . MET B 1 142 ? -18 -9.141 -3.498 1 93.06 142 MET B N 1
ATOM 4190 C CA . MET B 1 142 ? -18.203 -7.773 -3.029 1 93.06 142 MET B CA 1
ATOM 4191 C C . MET B 1 142 ? -19.297 -7.727 -1.96 1 93.06 142 MET B C 1
ATOM 4193 O O . MET B 1 142 ? -19.141 -7.043 -0.945 1 93.06 142 MET B O 1
ATOM 4197 N N . LYS B 1 143 ? -20.391 -8.422 -2.199 1 93.94 143 LYS B N 1
ATOM 4198 C CA . LYS B 1 143 ? -21.469 -8.492 -1.212 1 93.94 143 LYS B CA 1
ATOM 4199 C C . LYS B 1 143 ? -20.969 -9.055 0.113 1 93.94 143 LYS B C 1
ATOM 4201 O O . LYS B 1 143 ? -21.297 -8.547 1.182 1 93.94 143 LYS B O 1
ATOM 4206 N N . ARG B 1 144 ? -20.188 -10.078 0.008 1 94 144 ARG B N 1
ATOM 4207 C CA . ARG B 1 144 ? -19.656 -10.695 1.218 1 94 144 ARG B CA 1
ATOM 4208 C C . ARG B 1 144 ? -18.703 -9.758 1.935 1 94 144 ARG B C 1
ATOM 4210 O O . ARG B 1 144 ? -18.719 -9.656 3.164 1 94 144 ARG B O 1
ATOM 4217 N N . PHE B 1 145 ? -17.859 -9.086 1.222 1 92.56 145 PHE B N 1
ATOM 4218 C CA . PHE B 1 145 ? -16.938 -8.117 1.824 1 92.56 145 PHE B CA 1
ATOM 4219 C C . PHE B 1 145 ? -17.719 -7.023 2.549 1 92.56 145 PHE B C 1
ATOM 4221 O O . PHE B 1 145 ? -17.328 -6.613 3.648 1 92.56 145 PHE B O 1
ATOM 4228 N N . LYS B 1 146 ? -18.797 -6.562 1.992 1 93.12 146 LYS B N 1
ATOM 4229 C CA . LYS B 1 146 ? -19.594 -5.473 2.553 1 93.12 146 LYS B CA 1
ATOM 4230 C C . LYS B 1 146 ? -20.203 -5.867 3.898 1 93.12 146 LYS B C 1
ATOM 4232 O O . LYS B 1 146 ? -20.531 -5.004 4.711 1 93.12 146 LYS B O 1
ATOM 4237 N N . THR B 1 147 ? -20.266 -7.176 4.113 1 94.12 147 THR B N 1
ATOM 4238 C CA . THR B 1 147 ? -20.875 -7.625 5.359 1 94.12 147 THR B CA 1
ATOM 4239 C C . THR B 1 147 ? -19.797 -7.914 6.41 1 94.12 147 THR B C 1
ATOM 4241 O O . THR B 1 147 ? -20.125 -8.273 7.547 1 94.12 147 THR B O 1
ATOM 4244 N N . ASN B 1 148 ? -18.562 -7.773 6.039 1 94.31 148 ASN B N 1
ATOM 4245 C CA . ASN B 1 148 ? -17.453 -8.039 6.953 1 94.31 148 ASN B CA 1
ATOM 4246 C C . ASN B 1 148 ? -16.703 -6.766 7.316 1 94.31 148 ASN B C 1
ATOM 4248 O O . ASN B 1 148 ? -15.664 -6.453 6.719 1 94.31 148 ASN B O 1
ATOM 4252 N N . ASP B 1 149 ? -17.062 -6.109 8.375 1 92.25 149 ASP B N 1
ATOM 4253 C CA . ASP B 1 149 ? -16.531 -4.812 8.773 1 92.25 149 ASP B CA 1
ATOM 4254 C C . ASP B 1 149 ? -15.039 -4.914 9.094 1 92.25 149 ASP B C 1
ATOM 4256 O O . ASP B 1 149 ? -14.273 -3.994 8.812 1 92.25 149 ASP B O 1
ATOM 4260 N N . LYS B 1 150 ? -14.695 -5.965 9.672 1 92.06 150 LYS B N 1
ATOM 4261 C CA . LYS B 1 150 ? -13.305 -6.145 10.062 1 92.06 150 LYS B CA 1
ATOM 4262 C C . LYS B 1 150 ? -12.383 -6.141 8.852 1 92.06 150 LYS B C 1
ATOM 4264 O O . LYS B 1 150 ? -11.391 -5.402 8.812 1 92.06 150 LYS B O 1
ATOM 4269 N N . GLU B 1 151 ? -12.641 -6.949 7.789 1 92.19 151 GLU B N 1
ATOM 4270 C CA . GLU B 1 151 ? -11.805 -7.043 6.598 1 92.19 151 GLU B CA 1
ATOM 4271 C C . GLU B 1 151 ? -11.828 -5.742 5.801 1 92.19 151 GLU B C 1
ATOM 4273 O O . GLU B 1 151 ? -10.82 -5.34 5.223 1 92.19 151 GLU B O 1
ATOM 4278 N N . LEU B 1 152 ? -13.008 -5.137 5.809 1 91.06 152 LEU B N 1
ATOM 4279 C CA . LEU B 1 152 ? -13.109 -3.854 5.125 1 91.06 152 LEU B CA 1
ATOM 4280 C C . LEU B 1 152 ? -12.234 -2.805 5.805 1 91.06 152 LEU B C 1
ATOM 4282 O O . LEU B 1 152 ? -11.508 -2.066 5.133 1 91.06 152 LEU B O 1
ATOM 4286 N N . ASN B 1 153 ? -12.391 -2.734 7.102 1 91.06 153 ASN B N 1
ATOM 4287 C CA . ASN B 1 153 ? -11.562 -1.798 7.859 1 91.06 153 ASN B CA 1
ATOM 4288 C C . ASN B 1 153 ? -10.078 -2.074 7.66 1 91.06 153 ASN B C 1
ATOM 4290 O O . ASN B 1 153 ? -9.281 -1.144 7.492 1 91.06 153 ASN B O 1
ATOM 4294 N N . THR B 1 154 ? -9.703 -3.295 7.656 1 89.81 154 THR B N 1
ATOM 4295 C CA . THR B 1 154 ? -8.312 -3.693 7.438 1 89.81 154 THR B CA 1
ATOM 4296 C C . THR B 1 154 ? -7.816 -3.197 6.082 1 89.81 154 THR B C 1
ATOM 4298 O O . THR B 1 154 ? -6.746 -2.594 5.992 1 89.81 154 THR B O 1
ATOM 4301 N N . ALA B 1 155 ? -8.57 -3.434 5.066 1 89.75 155 ALA B N 1
ATOM 4302 C CA . ALA B 1 155 ? -8.18 -3.018 3.721 1 89.75 155 ALA B CA 1
ATOM 4303 C C . ALA B 1 155 ? -8.078 -1.498 3.625 1 89.75 155 ALA B C 1
ATOM 4305 O O . ALA B 1 155 ? -7.129 -0.969 3.041 1 89.75 155 ALA B O 1
ATOM 4306 N N . LEU B 1 156 ? -9.016 -0.778 4.203 1 89 156 LEU B N 1
ATOM 4307 C CA . LEU B 1 156 ? -9.039 0.68 4.156 1 89 156 LEU B CA 1
ATOM 4308 C C . LEU B 1 156 ? -7.824 1.269 4.863 1 89 156 LEU B C 1
ATOM 4310 O O . LEU B 1 156 ? -7.301 2.307 4.449 1 89 156 LEU B O 1
ATOM 4314 N N . TRP B 1 157 ? -7.398 0.549 5.844 1 87.94 157 TRP B N 1
ATOM 4315 C CA . TRP B 1 157 ? -6.258 1.04 6.613 1 87.94 157 TRP B CA 1
ATOM 4316 C C . TRP B 1 157 ? -4.949 0.481 6.062 1 87.94 157 TRP B C 1
ATOM 4318 O O . TRP B 1 157 ? -3.906 0.579 6.711 1 87.94 157 TRP B O 1
ATOM 4328 N N . GLY B 1 158 ? -5.059 -0.172 4.91 1 85.19 158 GLY B N 1
ATOM 4329 C CA . GLY B 1 158 ? -3.857 -0.553 4.184 1 85.19 158 GLY B CA 1
ATOM 4330 C C . GLY B 1 158 ? -3.359 -1.941 4.543 1 85.19 158 GLY B C 1
ATOM 4331 O O . GLY B 1 158 ? -2.23 -2.307 4.211 1 85.19 158 GLY B O 1
ATOM 4332 N N . GLY B 1 159 ? -4.156 -2.678 5.234 1 85 159 GLY B N 1
ATOM 4333 C CA . GLY B 1 159 ? -3.818 -4.055 5.562 1 85 159 GLY B CA 1
ATOM 4334 C C . GLY B 1 159 ? -4.27 -5.047 4.508 1 85 159 GLY B C 1
ATOM 4335 O O . GLY B 1 159 ? -5.25 -4.805 3.799 1 85 159 GLY B O 1
ATOM 4336 N N . MET B 1 160 ? -3.631 -6.168 4.434 1 87.31 160 MET B N 1
ATOM 4337 C CA . MET B 1 160 ? -4.023 -7.246 3.533 1 87.31 160 MET B CA 1
ATOM 4338 C C . MET B 1 160 ? -5.258 -7.973 4.062 1 87.31 160 MET B C 1
ATOM 4340 O O . MET B 1 160 ? -5.359 -8.242 5.262 1 87.31 160 MET B O 1
ATOM 4344 N N . VAL B 1 161 ? -6.168 -8.281 3.137 1 90.56 161 VAL B N 1
ATOM 4345 C CA . VAL B 1 161 ? -7.32 -9.109 3.49 1 90.56 161 VAL B CA 1
ATOM 4346 C C . VAL B 1 161 ? -6.848 -10.484 3.963 1 90.56 161 VAL B C 1
ATOM 4348 O O . VAL B 1 161 ? -5.926 -11.062 3.383 1 90.56 161 VAL B O 1
ATOM 4351 N N . ASP B 1 162 ? -7.52 -11 4.961 1 90.75 162 ASP B N 1
ATOM 4352 C CA . ASP B 1 162 ? -7.176 -12.32 5.484 1 90.75 162 ASP B CA 1
ATOM 4353 C C . ASP B 1 162 ? -7.324 -13.391 4.406 1 90.75 162 ASP B C 1
ATOM 4355 O O . ASP B 1 162 ? -8.383 -13.516 3.787 1 90.75 162 ASP B O 1
ATOM 4359 N N . LYS B 1 163 ? -6.324 -14.172 4.215 1 90.12 163 LYS B N 1
ATOM 4360 C CA . LYS B 1 163 ? -6.305 -15.195 3.178 1 90.12 163 LYS B CA 1
ATOM 4361 C C . LYS B 1 163 ? -7.402 -16.234 3.408 1 90.12 163 LYS B C 1
ATOM 4363 O O . LYS B 1 163 ? -8.086 -16.641 2.469 1 90.12 163 LYS B O 1
ATOM 4368 N N . SER B 1 164 ? -7.461 -16.688 4.652 1 90.88 164 SER B N 1
ATOM 4369 C CA . SER B 1 164 ? -8.453 -17.703 4.973 1 90.88 164 SER B CA 1
ATOM 4370 C C . SER B 1 164 ? -9.867 -17.203 4.707 1 90.88 164 SER B C 1
ATOM 4372 O O . SER B 1 164 ? -10.727 -17.953 4.234 1 90.88 164 SER B O 1
ATOM 4374 N N . TYR B 1 165 ? -10.109 -15.938 4.996 1 93.81 165 TYR B N 1
ATOM 4375 C CA . TYR B 1 165 ? -11.422 -15.359 4.742 1 93.81 165 TYR B CA 1
ATOM 4376 C C . TYR B 1 165 ? -11.734 -15.352 3.248 1 93.81 165 TYR B C 1
ATOM 4378 O O . TYR B 1 165 ? -12.766 -15.859 2.818 1 93.81 165 TYR B O 1
ATOM 4386 N N . LEU B 1 166 ? -10.852 -14.789 2.463 1 93.44 166 LEU B N 1
ATOM 4387 C CA . LEU B 1 166 ? -11.109 -14.656 1.033 1 93.44 166 LEU B CA 1
ATOM 4388 C C . LEU B 1 166 ? -11.305 -16.031 0.389 1 93.44 166 LEU B C 1
ATOM 4390 O O . LEU B 1 166 ? -12.258 -16.234 -0.359 1 93.44 166 LEU B O 1
ATOM 4394 N N . PHE B 1 167 ? -10.461 -16.953 0.703 1 94.25 167 PHE B N 1
ATOM 4395 C CA . PHE B 1 167 ? -10.508 -18.25 0.032 1 94.25 167 PHE B CA 1
ATOM 4396 C C . PHE B 1 167 ? -11.719 -19.047 0.487 1 94.25 167 PHE B C 1
ATOM 4398 O O . PHE B 1 167 ? -12.305 -19.797 -0.3 1 94.25 167 PHE B O 1
ATOM 4405 N N . SER B 1 168 ? -12.102 -18.891 1.75 1 95.62 168 SER B N 1
ATOM 4406 C CA . SER B 1 168 ? -13.336 -19.531 2.201 1 95.62 168 SER B CA 1
ATOM 4407 C C . SER B 1 168 ? -14.547 -18.984 1.449 1 95.62 168 SER B C 1
ATOM 4409 O O . SER B 1 168 ? -15.484 -19.734 1.157 1 95.62 168 SER B O 1
ATOM 4411 N N . GLU B 1 169 ? -14.508 -17.734 1.166 1 96.81 169 GLU B N 1
ATOM 4412 C CA . GLU B 1 169 ? -15.609 -17.125 0.417 1 96.81 169 GLU B CA 1
ATOM 4413 C C . GLU B 1 169 ? -15.633 -17.625 -1.024 1 96.81 169 GLU B C 1
ATOM 4415 O O . GLU B 1 169 ? -16.703 -17.844 -1.594 1 96.81 169 GLU B O 1
ATOM 4420 N N . ILE B 1 170 ? -14.484 -17.812 -1.616 1 97.25 170 ILE B N 1
ATOM 4421 C CA . ILE B 1 170 ? -14.391 -18.312 -2.982 1 97.25 170 ILE B CA 1
ATOM 4422 C C . ILE B 1 170 ? -14.922 -19.75 -3.039 1 97.25 170 ILE B C 1
ATOM 4424 O O . ILE B 1 170 ? -15.711 -20.094 -3.924 1 97.25 170 ILE B O 1
ATOM 4428 N N . VAL B 1 171 ? -14.516 -20.531 -2.061 1 96.75 171 VAL B N 1
ATOM 4429 C CA . VAL B 1 171 ? -15.023 -21.891 -1.959 1 96.75 171 VAL B CA 1
ATOM 4430 C C . VAL B 1 171 ? -16.531 -21.875 -1.732 1 96.75 171 VAL B C 1
ATOM 4432 O O . VAL B 1 171 ? -17.266 -22.625 -2.367 1 96.75 171 VAL B O 1
ATOM 4435 N N . GLY B 1 172 ? -16.969 -21 -0.838 1 95.81 172 GLY B N 1
ATOM 4436 C CA . GLY B 1 172 ? -18.375 -20.859 -0.556 1 95.81 172 GLY B CA 1
ATOM 4437 C C . GLY B 1 172 ? -19.203 -20.516 -1.782 1 95.81 172 GLY B C 1
ATOM 4438 O O . GLY B 1 172 ? -20.281 -21.078 -2.002 1 95.81 172 GLY B O 1
ATOM 4439 N N . PHE B 1 173 ? -18.719 -19.609 -2.572 1 96.31 173 PHE B N 1
ATOM 4440 C CA . PHE B 1 173 ? -19.406 -19.219 -3.805 1 96.31 173 PHE B CA 1
ATOM 4441 C C . PHE B 1 173 ? -19.531 -20.422 -4.746 1 96.31 173 PHE B C 1
ATOM 4443 O O . PHE B 1 173 ? -20.594 -20.656 -5.312 1 96.31 173 PHE B O 1
ATOM 4450 N N . SER B 1 174 ? -18.469 -21.109 -4.895 1 96.88 174 SER B N 1
ATOM 4451 C CA . SER B 1 174 ? -18.453 -22.281 -5.77 1 96.88 174 SER B CA 1
ATOM 4452 C C . SER B 1 174 ? -19.516 -23.297 -5.348 1 96.88 174 SER B C 1
ATOM 4454 O O . SER B 1 174 ? -20.188 -23.891 -6.195 1 96.88 174 SER B O 1
ATOM 4456 N N . LYS B 1 175 ? -19.688 -23.453 -4.059 1 96.19 175 LYS B N 1
ATOM 4457 C CA . LYS B 1 175 ? -20.625 -24.422 -3.516 1 96.19 175 LYS B CA 1
ATOM 4458 C C . LYS B 1 175 ? -22.078 -23.969 -3.723 1 96.19 175 LYS B C 1
ATOM 4460 O O . LYS B 1 175 ? -22.984 -24.797 -3.746 1 96.19 175 LYS B O 1
ATOM 4465 N N . GLN B 1 176 ? -22.219 -22.75 -3.873 1 95.31 176 GLN B N 1
ATOM 4466 C CA . GLN B 1 176 ? -23.578 -22.219 -3.959 1 95.31 176 GLN B CA 1
ATOM 4467 C C . GLN B 1 176 ? -24.094 -22.219 -5.398 1 95.31 176 GLN B C 1
ATOM 4469 O O . GLN B 1 176 ? -25.281 -22.078 -5.641 1 95.31 176 GLN B O 1
ATOM 4474 N N . LEU B 1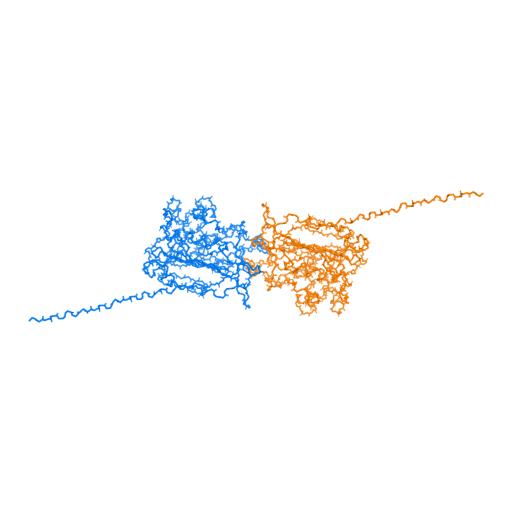 177 ? -23.219 -22.406 -6.312 1 95.62 177 LEU B N 1
ATOM 4475 C CA . LEU B 1 177 ? -23.625 -22.406 -7.719 1 95.62 177 LEU B CA 1
ATOM 4476 C C . LEU B 1 177 ? -24.531 -23.578 -8.031 1 95.62 177 LEU B C 1
ATOM 4478 O O . LEU B 1 177 ? -24.25 -24.703 -7.617 1 95.62 177 LEU B O 1
ATOM 4482 N N . LYS B 1 178 ? -25.578 -23.297 -8.773 1 94.31 178 LYS B N 1
ATOM 4483 C CA . LYS B 1 178 ? -26.531 -24.344 -9.109 1 94.31 178 LYS B CA 1
ATOM 4484 C C . LYS B 1 178 ? -26 -25.25 -10.219 1 94.31 178 LYS B C 1
ATOM 4486 O O . LYS B 1 178 ? -26.422 -26.391 -10.344 1 94.31 178 LYS B O 1
ATOM 4491 N N . SER B 1 179 ? -25.188 -24.688 -11.078 1 95.38 179 SER B N 1
ATOM 4492 C CA . SER B 1 179 ? -24.594 -25.422 -12.195 1 95.38 179 SER B CA 1
ATOM 4493 C C . SER B 1 179 ? -23.297 -24.781 -12.648 1 95.38 179 SER B C 1
ATOM 4495 O O . SER B 1 179 ? -23.062 -23.594 -12.391 1 95.38 179 SER B O 1
ATOM 4497 N N . PRO B 1 180 ? -22.422 -25.594 -13.211 1 95.69 180 PRO B N 1
ATOM 4498 C CA . PRO B 1 180 ? -21.266 -25 -13.883 1 95.69 180 PRO B CA 1
ATOM 4499 C C . PRO B 1 180 ? -21.656 -24.25 -15.156 1 95.69 180 PRO B C 1
ATOM 4501 O O . PRO B 1 180 ? -22.781 -24.359 -15.633 1 95.69 180 PRO B O 1
ATOM 4504 N N . THR B 1 181 ? -20.781 -23.438 -15.672 1 93.62 181 THR B N 1
ATOM 4505 C CA . THR B 1 181 ? -21.047 -22.656 -16.875 1 93.62 181 THR B CA 1
ATOM 4506 C C . THR B 1 181 ? -21.156 -23.562 -18.094 1 93.62 181 THR B C 1
ATOM 4508 O O . THR B 1 181 ? -21.766 -23.188 -19.094 1 93.62 181 THR B O 1
ATOM 4511 N N . PHE B 1 182 ? -20.594 -24.766 -18.109 1 93.62 182 PHE B N 1
ATOM 4512 C CA . PHE B 1 182 ? -20.688 -25.828 -19.094 1 93.62 182 PHE B CA 1
ATOM 4513 C C . PHE B 1 182 ? -20.422 -27.188 -18.453 1 93.62 182 PHE B C 1
ATOM 4515 O O . PHE B 1 182 ? -19.922 -27.266 -17.328 1 93.62 182 PHE B O 1
ATOM 4522 N N . THR B 1 183 ? -20.797 -28.281 -19.125 1 93.44 183 THR B N 1
ATOM 4523 C CA . THR B 1 183 ? -20.531 -29.625 -18.625 1 93.44 183 THR B CA 1
ATOM 4524 C C . THR B 1 183 ? -19.031 -29.859 -18.453 1 93.44 183 THR B C 1
ATOM 4526 O O . THR B 1 183 ? -18.266 -29.688 -19.406 1 93.44 183 THR B O 1
ATOM 4529 N N . PRO B 1 184 ? -18.641 -30.172 -17.203 1 94.75 184 PRO B N 1
ATOM 4530 C CA . PRO B 1 184 ? -17.203 -30.391 -16.969 1 94.75 184 PRO B CA 1
ATOM 4531 C C . PRO B 1 184 ? -16.594 -31.344 -18 1 94.75 184 PRO B C 1
ATOM 4533 O O . PRO B 1 184 ? -17.156 -32.406 -18.297 1 94.75 184 PRO B O 1
ATOM 4536 N N . GLY B 1 185 ? -15.445 -30.922 -18.578 1 90.56 185 GLY B N 1
ATOM 4537 C CA . GLY B 1 185 ? -14.719 -31.75 -19.516 1 90.56 185 GLY B CA 1
ATOM 4538 C C . GLY B 1 185 ? -15.109 -31.5 -20.953 1 90.56 185 GLY B C 1
ATOM 4539 O O . GLY B 1 185 ? -14.453 -32 -21.875 1 90.56 185 GLY B O 1
ATOM 4540 N N . THR B 1 186 ? -16.094 -30.641 -21.203 1 88.88 186 THR B N 1
ATOM 4541 C CA . THR B 1 186 ? -16.594 -30.484 -22.562 1 88.88 186 THR B CA 1
ATOM 4542 C C . THR B 1 186 ? -16.078 -29.188 -23.188 1 88.88 186 THR B C 1
ATOM 4544 O O . THR B 1 186 ? -16.219 -28.953 -24.391 1 88.88 186 THR B O 1
ATOM 4547 N N . SER B 1 187 ? -15.578 -28.328 -22.375 1 87.56 187 SER B N 1
ATOM 4548 C CA . SER B 1 187 ? -15.031 -27.062 -22.828 1 87.56 187 SER B CA 1
ATOM 4549 C C . SER B 1 187 ? -13.891 -26.594 -21.922 1 87.56 187 SER B C 1
ATOM 4551 O O . SER B 1 187 ? -13.547 -27.266 -20.953 1 87.56 187 SER B O 1
ATOM 4553 N N . ILE B 1 188 ? -13.211 -25.578 -22.375 1 88.25 188 ILE B N 1
ATOM 4554 C CA . ILE B 1 188 ? -12.133 -24.969 -21.609 1 88.25 188 ILE B CA 1
ATOM 4555 C C . ILE B 1 188 ? -12.453 -23.5 -21.344 1 88.25 188 ILE B C 1
ATOM 4557 O O . ILE B 1 188 ? -12.758 -22.75 -22.281 1 88.25 188 ILE B O 1
ATOM 4561 N N . SER B 1 189 ? -12.5 -23.109 -20.109 1 89.06 189 SER B N 1
ATOM 4562 C CA . SER B 1 189 ? -12.617 -21.719 -19.688 1 89.06 189 SER B CA 1
ATOM 4563 C C . SER B 1 189 ? -11.68 -21.406 -18.516 1 89.06 189 SER B C 1
ATOM 4565 O O . SER B 1 189 ? -11.859 -21.953 -17.422 1 89.06 189 SER B O 1
ATOM 4567 N N . TYR B 1 190 ? -10.727 -20.578 -18.828 1 91.12 190 TYR B N 1
ATOM 4568 C CA . TYR B 1 190 ? -9.727 -20.234 -17.828 1 91.12 190 TYR B CA 1
ATOM 4569 C C . TYR B 1 190 ? -10.383 -19.766 -16.531 1 91.12 190 TYR B C 1
ATOM 4571 O O . TYR B 1 190 ? -11.242 -18.875 -16.547 1 91.12 190 TYR B O 1
ATOM 4579 N N . SER B 1 191 ? -9.977 -20.422 -15.422 1 94.69 191 SER B N 1
ATOM 4580 C CA . SER B 1 191 ? -10.562 -20.078 -14.133 1 94.69 191 SER B CA 1
ATOM 4581 C C . SER B 1 191 ? -9.531 -20.172 -13.016 1 94.69 191 SER B C 1
ATOM 4583 O O . SER B 1 191 ? -9.094 -21.266 -12.648 1 94.69 191 SER B O 1
ATOM 4585 N N . ASN B 1 192 ? -9.219 -19 -12.422 1 96.88 192 ASN B N 1
ATOM 4586 C CA . ASN B 1 192 ? -8.352 -18.969 -11.25 1 96.88 192 ASN B CA 1
ATOM 4587 C C . ASN B 1 192 ? -8.977 -19.719 -10.078 1 96.88 192 ASN B C 1
ATOM 4589 O O . ASN B 1 192 ? -8.266 -20.266 -9.242 1 96.88 192 ASN B O 1
ATOM 4593 N N . THR B 1 193 ? -10.273 -19.828 -10.07 1 97.94 193 THR B N 1
ATOM 4594 C CA . THR B 1 193 ? -10.992 -20.5 -8.992 1 97.94 193 THR B CA 1
ATOM 4595 C C . THR B 1 193 ? -10.547 -21.953 -8.852 1 97.94 193 THR B C 1
ATOM 4597 O O . THR B 1 193 ? -10.391 -22.453 -7.742 1 97.94 193 THR B O 1
ATOM 4600 N N . GLY B 1 194 ? -10.383 -22.594 -9.938 1 98.19 194 GLY B N 1
ATOM 4601 C CA . GLY B 1 194 ? -9.922 -23.984 -9.906 1 98.19 194 GLY B CA 1
ATOM 4602 C C . GLY B 1 194 ? -8.617 -24.156 -9.156 1 98.19 194 GLY B C 1
ATOM 4603 O O . GLY B 1 194 ? -8.453 -25.125 -8.406 1 98.19 194 GLY B O 1
ATOM 4604 N N . TYR B 1 195 ? -7.734 -23.25 -9.32 1 98.25 195 TYR B N 1
ATOM 4605 C CA . TYR B 1 195 ? -6.426 -23.375 -8.688 1 98.25 195 TYR B CA 1
ATOM 4606 C C . TYR B 1 195 ? -6.492 -22.969 -7.219 1 98.25 195 TYR B C 1
ATOM 4608 O O . TYR B 1 195 ? -5.727 -23.469 -6.395 1 98.25 195 TYR B O 1
ATOM 4616 N N . VAL B 1 196 ? -7.406 -22.062 -6.863 1 98.12 196 VAL B N 1
ATOM 4617 C CA . VAL B 1 196 ? -7.664 -21.781 -5.453 1 98.12 196 VAL B CA 1
ATOM 4618 C C . VAL B 1 196 ? -8.195 -23.047 -4.77 1 98.12 196 VAL B C 1
ATOM 4620 O O . VAL B 1 196 ? -7.766 -23.391 -3.666 1 98.12 196 VAL B O 1
ATOM 4623 N N . LEU B 1 197 ? -9.109 -23.766 -5.43 1 98.56 197 LEU B N 1
ATOM 4624 C CA . LEU B 1 197 ? -9.656 -25 -4.895 1 98.56 197 LEU B CA 1
ATOM 4625 C C . LEU B 1 197 ? -8.57 -26.062 -4.762 1 98.56 197 LEU B C 1
ATOM 4627 O O . LEU B 1 197 ? -8.523 -26.797 -3.768 1 98.56 197 LEU B O 1
ATOM 4631 N N . LEU B 1 198 ? -7.699 -26.141 -5.789 1 98.75 198 LEU B N 1
ATOM 4632 C CA . LEU B 1 198 ? -6.598 -27.094 -5.723 1 98.75 198 LEU B CA 1
ATOM 4633 C C . LEU B 1 198 ? -5.719 -26.828 -4.508 1 98.75 198 LEU B C 1
ATOM 4635 O O . LEU B 1 198 ? -5.316 -27.766 -3.811 1 98.75 198 LEU B O 1
ATOM 4639 N N . ALA B 1 199 ? -5.406 -25.578 -4.23 1 98.25 199 ALA B N 1
ATOM 4640 C CA . ALA B 1 199 ? -4.602 -25.219 -3.064 1 98.25 199 ALA B CA 1
ATOM 4641 C C . ALA B 1 199 ? -5.305 -25.625 -1.771 1 98.25 199 ALA B C 1
ATOM 4643 O O . ALA B 1 199 ? -4.668 -26.141 -0.846 1 98.25 199 ALA B O 1
ATOM 4644 N N . ASP B 1 200 ? -6.613 -25.375 -1.74 1 98.12 200 ASP B N 1
ATOM 4645 C CA . ASP B 1 200 ? -7.398 -25.766 -0.576 1 98.12 200 ASP B CA 1
ATOM 4646 C C . ASP B 1 200 ? -7.371 -27.281 -0.381 1 98.12 200 ASP B C 1
ATOM 4648 O O . ASP B 1 200 ? -7.234 -27.766 0.745 1 98.12 200 ASP B O 1
ATOM 4652 N N . ILE B 1 201 ? -7.496 -28.031 -1.412 1 98.69 201 ILE B N 1
ATOM 4653 C CA . ILE B 1 201 ? -7.5 -29.484 -1.375 1 98.69 201 ILE B CA 1
ATOM 4654 C C . ILE B 1 201 ? -6.129 -29.984 -0.93 1 98.69 201 ILE B C 1
ATOM 4656 O O . ILE B 1 201 ? -6.039 -30.938 -0.143 1 98.69 201 ILE B O 1
ATOM 4660 N N . ILE B 1 202 ? -5.039 -29.375 -1.396 1 98.62 202 ILE B N 1
ATOM 4661 C CA . ILE B 1 202 ? -3.691 -29.734 -0.958 1 98.62 202 ILE B CA 1
ATOM 4662 C C . ILE B 1 202 ? -3.598 -29.609 0.562 1 98.62 202 ILE B C 1
ATOM 4664 O O . ILE B 1 202 ? -3.08 -30.516 1.229 1 98.62 202 ILE B O 1
ATOM 4668 N N . GLU B 1 203 ? -4.145 -28.531 1.084 1 97.88 203 GLU B N 1
ATOM 4669 C CA . GLU B 1 203 ? -4.105 -28.344 2.531 1 97.88 203 GLU B CA 1
ATOM 4670 C C . GLU B 1 203 ? -4.938 -29.406 3.246 1 97.88 203 GLU B C 1
ATOM 4672 O O . GLU B 1 203 ? -4.516 -29.938 4.277 1 97.88 203 GLU B O 1
ATOM 4677 N N . LYS B 1 204 ? -6.09 -29.75 2.701 1 97.44 204 LYS B N 1
ATOM 4678 C CA . LYS B 1 204 ? -6.977 -30.75 3.307 1 97.44 204 LYS B CA 1
ATOM 4679 C C . LYS B 1 204 ? -6.32 -32.125 3.334 1 97.44 204 LYS B C 1
ATOM 4681 O O . LYS B 1 204 ? -6.422 -32.844 4.328 1 97.44 204 LYS B O 1
ATOM 4686 N N . VAL B 1 205 ? -5.672 -32.469 2.256 1 98.31 205 VAL B N 1
ATOM 4687 C CA . VAL B 1 205 ? -5.137 -33.812 2.086 1 98.31 205 VAL B CA 1
ATOM 4688 C C . VAL B 1 205 ? -3.857 -33.969 2.906 1 98.31 205 VAL B C 1
ATOM 4690 O O . VAL B 1 205 ? -3.584 -35.031 3.441 1 98.31 205 VAL B O 1
ATOM 4693 N N . THR B 1 206 ? -3.121 -32.875 3.098 1 98.38 206 THR B N 1
ATOM 4694 C CA . THR B 1 206 ? -1.818 -32.969 3.746 1 98.38 206 THR B CA 1
ATOM 4695 C C . THR B 1 206 ? -1.901 -32.531 5.199 1 98.38 206 THR B C 1
ATOM 4697 O O . THR B 1 206 ? -0.999 -32.781 5.992 1 98.38 206 THR B O 1
ATOM 4700 N N . ASN B 1 207 ? -2.934 -31.719 5.527 1 97.88 207 ASN B N 1
ATOM 4701 C CA . ASN B 1 207 ? -3.092 -31.062 6.82 1 97.88 207 ASN B CA 1
ATOM 4702 C C . ASN B 1 207 ? -1.963 -30.078 7.09 1 97.88 207 ASN B C 1
ATOM 4704 O O . ASN B 1 207 ? -1.572 -29.859 8.242 1 97.88 207 ASN B O 1
ATOM 4708 N N . ASN B 1 208 ? -1.287 -29.641 6.078 1 97.12 208 ASN B N 1
ATOM 4709 C CA . ASN B 1 208 ? -0.271 -28.594 6.121 1 97.12 208 ASN B CA 1
ATOM 4710 C C . ASN B 1 208 ? -0.709 -27.359 5.344 1 97.12 208 ASN B C 1
ATOM 4712 O O . ASN B 1 208 ? -1.579 -27.438 4.473 1 97.12 208 ASN B O 1
ATOM 4716 N N . LYS B 1 209 ? -0.103 -26.188 5.684 1 94.94 209 LYS B N 1
ATOM 4717 C CA . LYS B 1 209 ? -0.339 -24.984 4.902 1 94.94 209 LYS B CA 1
ATOM 4718 C C . LYS B 1 209 ? 0.228 -25.109 3.492 1 94.94 209 LYS B C 1
ATOM 4720 O O . LYS B 1 209 ? 1.25 -25.781 3.289 1 94.94 209 LYS B O 1
ATOM 4725 N N . PHE B 1 210 ? -0.448 -24.453 2.566 1 96.44 210 PHE B N 1
ATOM 4726 C CA . PHE B 1 210 ? -0.015 -24.484 1.174 1 96.44 210 PHE B CA 1
ATOM 4727 C C . PHE B 1 210 ? 1.424 -24 1.04 1 96.44 210 PHE B C 1
ATOM 4729 O O . PHE B 1 210 ? 2.223 -24.609 0.321 1 96.44 210 PHE B O 1
ATOM 4736 N N . GLU B 1 211 ? 1.778 -22.922 1.763 1 94.12 211 GLU B N 1
ATOM 4737 C CA . GLU B 1 211 ? 3.109 -22.328 1.665 1 94.12 211 GLU B CA 1
ATOM 4738 C C . GLU B 1 211 ? 4.18 -23.297 2.172 1 94.12 211 GLU B C 1
ATOM 4740 O O . GLU B 1 211 ? 5.305 -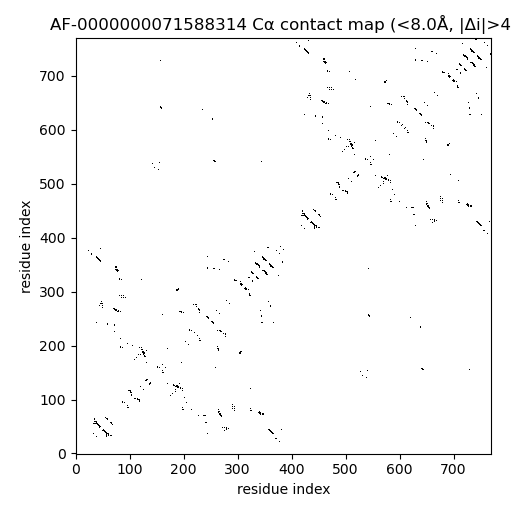23.297 1.665 1 94.12 211 GLU B O 1
ATOM 4745 N N . ASP B 1 212 ? 3.84 -24.141 3.088 1 95.5 212 ASP B N 1
ATOM 4746 C CA . ASP B 1 212 ? 4.785 -25.141 3.59 1 95.5 212 ASP B CA 1
ATOM 4747 C C . ASP B 1 212 ? 4.957 -26.281 2.598 1 95.5 212 ASP B C 1
ATOM 4749 O O . ASP B 1 212 ? 6.066 -26.781 2.404 1 95.5 212 ASP B O 1
ATOM 4753 N N . GLU B 1 213 ? 3.893 -26.703 1.956 1 97.62 213 GLU B N 1
ATOM 4754 C CA . GLU B 1 213 ? 3.938 -27.797 0.997 1 97.62 213 GLU B CA 1
ATOM 4755 C C . GLU B 1 213 ? 4.773 -27.438 -0.226 1 97.62 213 GLU B C 1
ATOM 4757 O O . GLU B 1 213 ? 5.598 -28.234 -0.683 1 97.62 213 GLU B O 1
ATOM 4762 N N . ILE B 1 214 ? 4.566 -26.297 -0.74 1 97.69 214 ILE B N 1
ATOM 4763 C CA . ILE B 1 214 ? 5.293 -25.922 -1.948 1 97.69 214 ILE B CA 1
ATOM 4764 C C . ILE B 1 214 ? 6.77 -25.703 -1.615 1 97.69 214 ILE B C 1
ATOM 4766 O O . ILE B 1 214 ? 7.648 -26.062 -2.406 1 97.69 214 ILE B O 1
ATOM 4770 N N . ALA B 1 215 ? 7.113 -25.141 -0.467 1 96.44 215 ALA B N 1
ATOM 4771 C CA . ALA B 1 215 ? 8.5 -24.953 -0.051 1 96.44 215 ALA B CA 1
ATOM 4772 C C . ALA B 1 215 ? 9.219 -26.297 0.091 1 96.44 215 ALA B C 1
ATOM 4774 O O . ALA B 1 215 ? 10.312 -26.484 -0.439 1 96.44 215 ALA B O 1
ATOM 4775 N N . SER B 1 216 ? 8.586 -27.188 0.75 1 97.38 216 SER B N 1
ATOM 4776 C CA . SER B 1 216 ? 9.211 -28.469 1.034 1 97.38 216 SER B CA 1
ATOM 4777 C C . SER B 1 216 ? 9.391 -29.297 -0.239 1 97.38 216 SER B C 1
ATOM 4779 O O . SER B 1 216 ? 10.336 -30.078 -0.35 1 97.38 216 SER B O 1
ATOM 4781 N N . ARG B 1 217 ? 8.57 -29.078 -1.206 1 97.88 217 ARG B N 1
ATOM 4782 C CA . ARG B 1 217 ? 8.562 -29.953 -2.373 1 97.88 217 ARG B CA 1
ATOM 4783 C C . ARG B 1 217 ? 9.352 -29.344 -3.523 1 97.88 217 ARG B C 1
ATOM 4785 O O . ARG B 1 217 ? 9.891 -30.062 -4.367 1 97.88 217 ARG B O 1
ATOM 4792 N N . ILE B 1 218 ? 9.43 -28.047 -3.572 1 98.19 218 ILE B N 1
ATOM 4793 C CA . ILE B 1 218 ? 10.07 -27.422 -4.723 1 98.19 218 ILE B CA 1
ATOM 4794 C C . ILE B 1 218 ? 11.227 -26.547 -4.254 1 98.19 218 ILE B C 1
ATOM 4796 O O . ILE B 1 218 ? 12.375 -26.75 -4.645 1 98.19 218 ILE B O 1
ATOM 4800 N N . PHE B 1 219 ? 11.047 -25.625 -3.342 1 97.56 219 PHE B N 1
ATOM 4801 C CA . PHE B 1 219 ? 12 -24.547 -3.064 1 97.56 219 PHE B CA 1
ATOM 4802 C C . PHE B 1 219 ? 13.211 -25.094 -2.318 1 97.56 219 PHE B C 1
ATOM 4804 O O . PHE B 1 219 ? 14.352 -24.812 -2.693 1 97.56 219 PHE B O 1
ATOM 4811 N N . ILE B 1 220 ? 12.992 -25.844 -1.294 1 97.75 220 ILE B N 1
ATOM 4812 C CA . ILE B 1 220 ? 14.07 -26.312 -0.432 1 97.75 220 ILE B CA 1
ATOM 4813 C C . ILE B 1 220 ? 14.945 -27.312 -1.192 1 97.75 220 ILE B C 1
ATOM 4815 O O . ILE B 1 220 ? 16.172 -27.141 -1.252 1 97.75 220 ILE B O 1
ATOM 4819 N N . PRO B 1 221 ? 14.375 -28.281 -1.87 1 98.19 221 PRO B N 1
ATOM 4820 C CA . PRO B 1 221 ? 15.219 -29.25 -2.586 1 98.19 221 PRO B CA 1
ATOM 4821 C C . PRO B 1 221 ? 16.078 -28.594 -3.658 1 98.19 221 PRO B C 1
ATOM 4823 O O . PRO B 1 221 ? 17.188 -29.047 -3.932 1 98.19 221 PRO B O 1
ATOM 4826 N N . LEU B 1 222 ? 15.602 -27.547 -4.262 1 98.25 222 LEU B N 1
ATOM 4827 C CA . LEU B 1 222 ? 16.328 -26.906 -5.363 1 98.25 222 LEU B CA 1
ATOM 4828 C C . LEU B 1 222 ? 17.094 -25.688 -4.875 1 98.25 222 LEU B C 1
ATOM 4830 O O . LEU B 1 222 ? 17.641 -24.938 -5.684 1 98.25 222 LEU B O 1
ATOM 4834 N N . LYS B 1 223 ? 17.094 -25.438 -3.549 1 97.44 223 LYS B N 1
ATOM 4835 C CA . LYS B 1 223 ? 17.812 -24.344 -2.9 1 97.44 223 LYS B CA 1
ATOM 4836 C C . LYS B 1 223 ? 17.391 -23 -3.455 1 97.44 223 LYS B C 1
ATOM 4838 O O . LYS B 1 223 ? 18.219 -22.141 -3.732 1 97.44 223 LYS B O 1
ATOM 4843 N N . MET B 1 224 ? 16.125 -22.906 -3.746 1 97.06 224 MET B N 1
ATOM 4844 C CA . MET B 1 224 ? 15.531 -21.625 -4.109 1 97.06 224 MET B CA 1
ATOM 4845 C C . MET B 1 224 ? 15.312 -20.766 -2.871 1 97.06 224 MET B C 1
ATOM 4847 O O . MET B 1 224 ? 14.172 -20.469 -2.504 1 97.06 224 MET B O 1
ATOM 4851 N N . SER B 1 225 ? 16.328 -20.172 -2.336 1 92.69 225 SER B N 1
ATOM 4852 C CA . SER B 1 225 ? 16.344 -19.578 -1.001 1 92.69 225 SER B CA 1
ATOM 4853 C C . SER B 1 225 ? 15.695 -18.203 -0.992 1 92.69 225 SER B C 1
ATOM 4855 O O . SER B 1 225 ? 15.414 -17.641 0.074 1 92.69 225 SER B O 1
ATOM 4857 N N . ASN B 1 226 ? 15.492 -17.625 -2.189 1 90.31 226 ASN B N 1
ATOM 4858 C CA . ASN B 1 226 ? 14.859 -16.312 -2.273 1 90.31 226 ASN B CA 1
ATOM 4859 C C . ASN B 1 226 ? 13.461 -16.406 -2.869 1 90.31 226 ASN B C 1
ATOM 4861 O O . ASN B 1 226 ? 12.969 -15.445 -3.465 1 90.31 226 ASN B O 1
ATOM 4865 N N . THR B 1 227 ? 12.852 -17.594 -2.775 1 93.81 227 THR B N 1
ATOM 4866 C CA . THR B 1 227 ? 11.508 -17.844 -3.271 1 93.81 227 THR B CA 1
ATOM 4867 C C . THR B 1 227 ? 10.57 -18.203 -2.123 1 93.81 227 THR B C 1
ATOM 4869 O O . THR B 1 227 ? 10.953 -18.922 -1.203 1 93.81 227 THR B O 1
ATOM 4872 N N . GLN B 1 228 ? 9.336 -17.609 -2.162 1 91.5 228 GLN B N 1
ATOM 4873 C CA . GLN B 1 228 ? 8.336 -17.953 -1.16 1 91.5 228 GLN B CA 1
ATOM 4874 C C . GLN B 1 228 ? 6.922 -17.797 -1.718 1 91.5 228 GLN B C 1
ATOM 4876 O O . GLN B 1 228 ? 6.719 -17.109 -2.719 1 91.5 228 GLN B O 1
ATOM 4881 N N . ALA B 1 229 ? 5.996 -18.547 -1.094 1 92.25 229 ALA B N 1
ATOM 4882 C CA . ALA B 1 229 ? 4.574 -18.281 -1.294 1 92.25 229 ALA B CA 1
ATOM 4883 C C . ALA B 1 229 ? 4.082 -17.203 -0.341 1 92.25 229 ALA B C 1
ATOM 4885 O O . ALA B 1 229 ? 4.527 -17.125 0.806 1 92.25 229 ALA B O 1
ATOM 4886 N N . SER B 1 230 ? 3.215 -16.344 -0.876 1 80.44 230 SER B N 1
ATOM 4887 C CA . SER B 1 230 ? 2.695 -15.227 -0.095 1 80.44 230 SER B CA 1
ATOM 4888 C C . SER B 1 230 ? 1.996 -15.711 1.17 1 80.44 230 SER B C 1
ATOM 4890 O O . SER B 1 230 ? 1.268 -16.703 1.14 1 80.44 230 SER B O 1
ATOM 4892 N N . THR B 1 231 ? 2.373 -15.219 2.309 1 67.25 231 THR B N 1
ATOM 4893 C CA . THR B 1 231 ? 1.682 -15.414 3.58 1 67.25 231 THR B CA 1
ATOM 4894 C C . THR B 1 231 ? 1.253 -14.07 4.168 1 67.25 231 THR B C 1
ATOM 4896 O O . THR B 1 231 ? 1.667 -13.016 3.688 1 67.25 231 THR B O 1
ATOM 4899 N N . LYS B 1 232 ? 0.218 -14.055 4.965 1 56.44 232 LYS B N 1
ATOM 4900 C CA . LYS B 1 232 ? -0.204 -12.844 5.656 1 56.44 232 LYS B CA 1
ATOM 4901 C C . LYS B 1 232 ? 0.99 -12.117 6.266 1 56.44 232 LYS B C 1
ATOM 4903 O O . LYS B 1 232 ? 1.008 -10.883 6.332 1 56.44 232 LYS B O 1
ATOM 4908 N N . ASP B 1 233 ? 1.874 -13.047 6.691 1 52.94 233 ASP B N 1
ATOM 4909 C CA . ASP B 1 233 ? 2.963 -12.523 7.512 1 52.94 233 ASP B CA 1
ATOM 4910 C C . ASP B 1 233 ? 4.121 -12.039 6.645 1 52.94 233 ASP B C 1
ATOM 4912 O O . ASP B 1 233 ? 5.109 -11.516 7.16 1 52.94 233 ASP B O 1
ATOM 4916 N N . ASN B 1 234 ? 3.992 -12.352 5.328 1 50.78 234 ASN B N 1
ATOM 4917 C CA . ASN B 1 234 ? 5.203 -12.148 4.543 1 50.78 234 ASN B CA 1
ATOM 4918 C C . ASN B 1 234 ? 5.227 -10.766 3.9 1 50.78 234 ASN B C 1
ATOM 4920 O O . ASN B 1 234 ? 5.844 -10.57 2.852 1 50.78 234 ASN B O 1
ATOM 4924 N N . PHE B 1 235 ? 4.574 -9.812 4.492 1 47.22 235 PHE B N 1
ATOM 4925 C CA . PHE B 1 235 ? 4.578 -8.516 3.83 1 47.22 235 PHE B CA 1
ATOM 4926 C C . PHE B 1 235 ? 5.992 -7.949 3.76 1 47.22 235 PHE B C 1
ATOM 4928 O O . PHE B 1 235 ? 6.234 -6.961 3.064 1 47.22 235 PHE B O 1
ATOM 4935 N N . LEU B 1 236 ? 6.977 -8.672 4.391 1 50.66 236 LEU B N 1
ATOM 4936 C CA . LEU B 1 236 ? 8.328 -8.125 4.332 1 50.66 236 LEU B CA 1
ATOM 4937 C C . LEU B 1 236 ? 9.227 -8.992 3.457 1 50.66 236 LEU B C 1
ATOM 4939 O O . LEU B 1 236 ? 10.055 -9.758 3.971 1 50.66 236 LEU B O 1
ATOM 4943 N N . ILE B 1 237 ? 8.75 -9.234 2.195 1 55.84 237 ILE B N 1
ATOM 4944 C CA . ILE B 1 237 ? 9.703 -9.961 1.357 1 55.84 237 ILE B CA 1
ATOM 4945 C C . ILE B 1 237 ? 10.914 -9.07 1.073 1 55.84 237 ILE B C 1
ATOM 4947 O O . ILE B 1 237 ? 10.797 -8.039 0.412 1 55.84 237 ILE B O 1
ATOM 4951 N N . ASN B 1 238 ? 11.961 -9.469 1.683 1 60.03 238 ASN B N 1
ATOM 4952 C CA . ASN B 1 238 ? 13.234 -8.805 1.405 1 60.03 238 ASN B CA 1
ATOM 4953 C C . ASN B 1 238 ? 13.484 -8.68 -0.095 1 60.03 238 ASN B C 1
ATOM 4955 O O . ASN B 1 238 ? 13.281 -9.641 -0.845 1 60.03 238 ASN B O 1
ATOM 4959 N N . TRP B 1 239 ? 13.578 -7.477 -0.66 1 67.31 239 TRP B N 1
ATOM 4960 C CA . TRP B 1 239 ? 14.062 -7.133 -1.994 1 67.31 239 TRP B CA 1
ATOM 4961 C C . TRP B 1 239 ? 12.945 -7.238 -3.021 1 67.31 239 TRP B C 1
ATOM 4963 O O . TRP B 1 239 ? 13.203 -7.379 -4.219 1 67.31 239 TRP B O 1
ATOM 4973 N N . LYS B 1 240 ? 11.703 -7.316 -2.49 1 81.88 240 LYS B N 1
ATOM 4974 C CA . LYS B 1 240 ? 10.648 -7.305 -3.496 1 81.88 240 LYS B CA 1
ATOM 4975 C C . LYS B 1 240 ? 10.594 -5.965 -4.223 1 81.88 240 LYS B C 1
ATOM 4977 O O . LYS B 1 240 ? 10.625 -4.906 -3.59 1 81.88 240 LYS B O 1
ATOM 4982 N N . ALA B 1 241 ? 10.57 -6.027 -5.477 1 89.5 241 ALA B N 1
ATOM 4983 C CA . ALA B 1 241 ? 10.445 -4.809 -6.277 1 89.5 241 ALA B CA 1
ATOM 4984 C C . ALA B 1 241 ? 9.102 -4.129 -6.023 1 89.5 241 ALA B C 1
ATOM 4986 O O . ALA B 1 241 ? 8.086 -4.797 -5.812 1 89.5 241 ALA B O 1
ATOM 4987 N N . SER B 1 242 ? 9.125 -2.832 -6.012 1 86.5 242 SER B N 1
ATOM 4988 C CA . SER B 1 242 ? 7.863 -2.109 -6.109 1 86.5 242 SER B CA 1
ATOM 4989 C C . SER B 1 242 ? 7.172 -2.379 -7.441 1 86.5 242 SER B C 1
ATOM 4991 O O . SER B 1 242 ? 7.832 -2.508 -8.477 1 86.5 242 SER B O 1
ATOM 4993 N N . SER B 1 243 ? 5.898 -2.428 -7.359 1 91.31 243 SER B N 1
ATOM 4994 C CA . SER B 1 243 ? 5.113 -2.604 -8.578 1 91.31 243 SER B CA 1
ATOM 4995 C C . SER B 1 243 ? 4.602 -1.267 -9.102 1 91.31 243 SER B C 1
ATOM 4997 O O . SER B 1 243 ? 4.234 -0.386 -8.32 1 91.31 243 SER B O 1
ATOM 4999 N N . TYR B 1 244 ? 4.594 -1.189 -10.445 1 91.06 244 TYR B N 1
ATOM 5000 C CA . TYR B 1 244 ? 4.176 0.072 -11.047 1 91.06 244 TYR B CA 1
ATOM 5001 C C . TYR B 1 244 ? 3.152 -0.163 -12.148 1 91.06 244 TYR B C 1
ATOM 5003 O O . TYR B 1 244 ? 3.117 -1.237 -12.758 1 91.06 244 TYR B O 1
ATOM 5011 N N . TYR B 1 245 ? 2.289 0.761 -12.367 1 88.44 245 TYR B N 1
ATOM 5012 C CA . TYR B 1 245 ? 1.489 0.868 -13.586 1 88.44 245 TYR B CA 1
ATOM 5013 C C . TYR B 1 245 ? 1.681 2.229 -14.242 1 88.44 245 TYR B C 1
ATOM 5015 O O . TYR B 1 245 ? 2.152 3.174 -13.609 1 88.44 245 TYR B O 1
ATOM 5023 N N . VAL B 1 246 ? 1.502 2.268 -15.5 1 84.62 246 VAL B N 1
ATOM 5024 C CA . VAL B 1 246 ? 1.557 3.537 -16.219 1 84.62 246 VAL B CA 1
ATOM 5025 C C . VAL B 1 246 ? 0.211 4.25 -16.109 1 84.62 246 VAL B C 1
ATOM 5027 O O . VAL B 1 246 ? -0.812 3.736 -16.562 1 84.62 246 VAL B O 1
ATOM 5030 N N . ASP B 1 247 ? 0.216 5.395 -15.539 1 77.31 247 ASP B N 1
ATOM 5031 C CA . ASP B 1 247 ? -1.04 6.117 -15.352 1 77.31 247 ASP B CA 1
ATOM 5032 C C . ASP B 1 247 ? -1.438 6.855 -16.625 1 77.31 247 ASP B C 1
ATOM 5034 O O . ASP B 1 247 ? -0.771 6.734 -17.656 1 77.31 247 ASP B O 1
ATOM 5038 N N . LYS B 1 248 ? -2.588 7.555 -16.594 1 77.56 248 LYS B N 1
ATOM 5039 C CA . LYS B 1 248 ? -3.166 8.203 -17.766 1 77.56 248 LYS B CA 1
ATOM 5040 C C . LYS B 1 248 ? -2.258 9.32 -18.281 1 77.56 248 LYS B C 1
ATOM 5042 O O . LYS B 1 248 ? -2.406 9.773 -19.422 1 77.56 248 LYS B O 1
ATOM 5047 N N . TYR B 1 249 ? -1.251 9.789 -17.484 1 76.44 249 TYR B N 1
ATOM 5048 C CA . TYR B 1 249 ? -0.338 10.867 -17.859 1 76.44 249 TYR B CA 1
ATOM 5049 C C . TYR B 1 249 ? 1.002 10.305 -18.328 1 76.44 249 TYR B C 1
ATOM 5051 O O . TYR B 1 249 ? 1.912 11.062 -18.672 1 76.44 249 TYR B O 1
ATOM 5059 N N . GLY B 1 250 ? 1.136 8.969 -18.297 1 79.56 250 GLY B N 1
ATOM 5060 C CA . GLY B 1 250 ? 2.359 8.328 -18.734 1 79.56 250 GLY B CA 1
ATOM 5061 C C . GLY B 1 250 ? 3.379 8.141 -17.641 1 79.56 250 GLY B C 1
ATOM 5062 O O . GLY B 1 250 ? 4.504 7.711 -17.891 1 79.56 250 GLY B O 1
ATOM 5063 N N . ASN B 1 251 ? 3.023 8.484 -16.422 1 80.44 251 ASN B N 1
ATOM 5064 C CA . ASN B 1 251 ? 3.914 8.32 -15.281 1 80.44 251 ASN B CA 1
ATOM 5065 C C . ASN B 1 251 ? 3.811 6.918 -14.688 1 80.44 251 ASN B C 1
ATOM 5067 O O . ASN B 1 251 ? 2.791 6.246 -14.852 1 80.44 251 ASN B O 1
ATOM 5071 N N . TYR B 1 252 ? 4.926 6.492 -14.094 1 86.56 252 TYR B N 1
ATOM 5072 C CA . TYR B 1 252 ? 4.926 5.223 -13.367 1 86.56 252 TYR B CA 1
ATOM 5073 C C . TYR B 1 252 ? 4.43 5.41 -11.938 1 86.56 252 TYR B C 1
ATOM 5075 O O . TYR B 1 252 ? 5.129 5.988 -11.109 1 86.56 252 TYR B O 1
ATOM 5083 N N . ALA B 1 253 ? 3.232 4.922 -11.719 1 80.69 253 ALA B N 1
ATOM 5084 C CA . ALA B 1 253 ? 2.635 5.008 -10.391 1 80.69 253 ALA B CA 1
ATOM 5085 C C . ALA B 1 253 ? 2.723 3.672 -9.664 1 80.69 253 ALA B C 1
ATOM 5087 O O . ALA B 1 253 ? 2.635 2.611 -10.281 1 80.69 253 ALA B O 1
ATOM 5088 N N . HIS B 1 254 ? 2.906 3.723 -8.336 1 81.56 254 HIS B N 1
ATOM 5089 C CA . HIS B 1 254 ? 2.955 2.496 -7.547 1 81.56 254 HIS B CA 1
ATOM 5090 C C . HIS B 1 254 ? 1.643 1.725 -7.648 1 81.56 254 HIS B C 1
ATOM 5092 O O . HIS B 1 254 ? 0.564 2.324 -7.652 1 81.56 254 HIS B O 1
ATOM 5098 N N . SER B 1 255 ? 1.814 0.49 -7.766 1 84.44 255 SER B N 1
ATOM 5099 C CA . SER B 1 255 ? 0.683 -0.43 -7.789 1 84.44 255 SER B CA 1
ATOM 5100 C C . SER B 1 255 ? 0.709 -1.371 -6.59 1 84.44 255 SER B C 1
ATOM 5102 O O . SER B 1 255 ? 1.774 -1.847 -6.191 1 84.44 255 SER B O 1
ATOM 5104 N N . HIS B 1 256 ? -0.423 -1.51 -5.914 1 83.12 256 HIS B N 1
ATOM 5105 C CA . HIS B 1 256 ? -0.583 -2.371 -4.75 1 83.12 256 HIS B CA 1
ATOM 5106 C C . HIS B 1 256 ? -1.881 -3.166 -4.824 1 83.12 256 HIS B C 1
ATOM 5108 O O . HIS B 1 256 ? -2.719 -2.912 -5.691 1 83.12 256 HIS B O 1
ATOM 5114 N N . THR B 1 257 ? -1.978 -4.145 -4.008 1 87.69 257 THR B N 1
ATOM 5115 C CA . THR B 1 257 ? -3.232 -4.863 -3.82 1 87.69 257 THR B CA 1
ATOM 5116 C C . THR B 1 257 ? -3.387 -5.316 -2.371 1 87.69 257 THR B C 1
ATOM 5118 O O . THR B 1 257 ? -2.396 -5.629 -1.705 1 87.69 257 THR B O 1
ATOM 5121 N N . MET B 1 258 ? -4.609 -5.32 -1.932 1 88.75 258 MET B N 1
ATOM 5122 C CA . MET B 1 258 ? -4.879 -5.828 -0.59 1 88.75 258 MET B CA 1
ATOM 5123 C C . MET B 1 258 ? -5.402 -7.262 -0.648 1 88.75 258 MET B C 1
ATOM 5125 O O . MET B 1 258 ? -5.762 -7.836 0.38 1 88.75 258 MET B O 1
ATOM 5129 N N . LEU B 1 259 ? -5.395 -7.816 -1.831 1 90.69 259 LEU B N 1
ATOM 5130 C CA . LEU B 1 259 ? -5.926 -9.164 -2.023 1 90.69 259 LEU B CA 1
ATOM 5131 C C . LEU B 1 259 ? -4.801 -10.188 -2.092 1 90.69 259 LEU B C 1
ATOM 5133 O O . LEU B 1 259 ? -3.822 -9.992 -2.82 1 90.69 259 LEU B O 1
ATOM 5137 N N . PRO B 1 260 ? -4.949 -11.211 -1.337 1 91 260 PRO B N 1
ATOM 5138 C CA . PRO B 1 260 ? -3.98 -12.305 -1.426 1 91 260 PRO B CA 1
ATOM 5139 C C . PRO B 1 260 ? -4.27 -13.258 -2.584 1 91 260 PRO B C 1
ATOM 5141 O O . PRO B 1 260 ? -5.371 -13.242 -3.141 1 91 260 PRO B O 1
ATOM 5144 N N . SER B 1 261 ? -3.291 -14.016 -2.996 1 93.06 261 SER B N 1
ATOM 5145 C CA . SER B 1 261 ? -3.414 -15.094 -3.979 1 93.06 261 SER B CA 1
ATOM 5146 C C . SER B 1 261 ? -2.742 -16.375 -3.49 1 93.06 261 SER B C 1
ATOM 5148 O O . SER B 1 261 ? -1.712 -16.312 -2.814 1 93.06 261 SER B O 1
ATOM 5150 N N . GLN B 1 262 ? -3.322 -17.5 -3.801 1 95.19 262 GLN B N 1
ATOM 5151 C CA . GLN B 1 262 ? -2.795 -18.812 -3.449 1 95.19 262 GLN B CA 1
ATOM 5152 C C . GLN B 1 262 ? -3.252 -19.875 -4.445 1 95.19 262 GLN B C 1
ATOM 5154 O O . GLN B 1 262 ? -4.445 -19.984 -4.742 1 95.19 262 GLN B O 1
ATOM 5159 N N . GLY B 1 263 ? -2.316 -20.609 -4.941 1 97.62 263 GLY B N 1
ATOM 5160 C CA . GLY B 1 263 ? -2.607 -21.641 -5.926 1 97.62 263 GLY B CA 1
ATOM 5161 C C . GLY B 1 263 ? -2.637 -21.109 -7.348 1 97.62 263 GLY B C 1
ATOM 5162 O O . GLY B 1 263 ? -2.045 -21.703 -8.25 1 97.62 263 GLY B O 1
ATOM 5163 N N . ASP B 1 264 ? -3.393 -20.047 -7.551 1 97.44 264 ASP B N 1
ATOM 5164 C CA . ASP B 1 264 ? -3.48 -19.406 -8.859 1 97.44 264 ASP B CA 1
ATOM 5165 C C . ASP B 1 264 ? -2.387 -18.359 -9.039 1 97.44 264 ASP B C 1
ATOM 5167 O O . ASP B 1 264 ? -2.156 -17.875 -10.148 1 97.44 264 ASP B O 1
ATOM 5171 N N . GLY B 1 265 ? -1.724 -17.984 -8.07 1 96.38 265 GLY B N 1
ATOM 5172 C CA . GLY B 1 265 ? -0.662 -17 -7.941 1 96.38 265 GLY B CA 1
ATOM 5173 C C . GLY B 1 265 ? -0.01 -17 -6.57 1 96.38 265 GLY B C 1
ATOM 5174 O O . GLY B 1 265 ? -0.018 -18.016 -5.875 1 96.38 265 GLY B O 1
ATOM 5175 N N . GLY B 1 266 ? 0.679 -15.977 -6.23 1 93.69 266 GLY B N 1
ATOM 5176 C CA . GLY B 1 266 ? 1.143 -15.773 -4.867 1 93.69 266 GLY B CA 1
ATOM 5177 C C . GLY B 1 266 ? 2.566 -16.25 -4.641 1 93.69 266 GLY B C 1
ATOM 5178 O O . GLY B 1 266 ? 3.07 -16.203 -3.518 1 93.69 266 GLY B O 1
ATOM 5179 N N . ILE B 1 267 ? 3.205 -16.688 -5.684 1 96.19 267 ILE B N 1
ATOM 5180 C CA . ILE B 1 267 ? 4.605 -17.062 -5.535 1 96.19 267 ILE B CA 1
ATOM 5181 C C . ILE B 1 267 ? 5.5 -15.891 -5.914 1 96.19 267 ILE B C 1
ATOM 5183 O O . ILE B 1 267 ? 5.266 -15.219 -6.922 1 96.19 267 ILE B O 1
ATOM 5187 N N . GLN B 1 268 ? 6.422 -15.609 -5.09 1 94.12 268 GLN B N 1
ATOM 5188 C CA . GLN B 1 268 ? 7.418 -14.562 -5.293 1 94.12 268 GLN B CA 1
ATOM 5189 C C . GLN B 1 268 ? 8.82 -15.148 -5.43 1 94.12 268 GLN B C 1
ATOM 5191 O O . GLN B 1 268 ? 9.203 -16.031 -4.652 1 94.12 268 GLN B O 1
ATOM 5196 N N . SER B 1 269 ? 9.562 -14.648 -6.398 1 95.88 269 SER B N 1
ATOM 5197 C CA . SER B 1 269 ? 10.836 -15.289 -6.688 1 95.88 269 SER B CA 1
ATOM 5198 C C . SER B 1 269 ? 11.789 -14.336 -7.402 1 95.88 269 SER B C 1
ATOM 5200 O O . SER B 1 269 ? 11.477 -13.156 -7.566 1 95.88 269 SER B O 1
ATOM 5202 N N . THR B 1 270 ? 13.047 -14.852 -7.691 1 96.44 270 THR B N 1
ATOM 5203 C CA . THR B 1 270 ? 14.086 -14.148 -8.445 1 96.44 270 THR B CA 1
ATOM 5204 C C . THR B 1 270 ? 14.398 -14.891 -9.742 1 96.44 270 THR B C 1
ATOM 5206 O O . THR B 1 270 ? 14.016 -16.047 -9.914 1 96.44 270 THR B O 1
ATOM 5209 N N . VAL B 1 271 ? 15.094 -14.164 -10.641 1 98.31 271 VAL B N 1
ATOM 5210 C CA . VAL B 1 271 ? 15.492 -14.789 -11.898 1 98.31 271 VAL B CA 1
ATOM 5211 C C . VAL B 1 271 ? 16.391 -15.992 -11.617 1 98.31 271 VAL B C 1
ATOM 5213 O O . VAL B 1 271 ? 16.141 -17.094 -12.102 1 98.31 271 VAL B O 1
ATOM 5216 N N . PRO B 1 272 ? 17.375 -15.883 -10.672 1 98.19 272 PRO B N 1
ATOM 5217 C CA . PRO B 1 272 ? 18.234 -17.047 -10.414 1 98.19 272 PRO B CA 1
ATOM 5218 C C . PRO B 1 272 ? 17.469 -18.219 -9.805 1 98.19 272 PRO B C 1
ATOM 5220 O O . PRO B 1 272 ? 17.703 -19.375 -10.18 1 98.19 272 PRO B O 1
ATOM 5223 N N . ASP B 1 273 ? 16.594 -17.984 -8.891 1 98 273 ASP B N 1
ATOM 5224 C CA . ASP B 1 273 ? 15.836 -19.062 -8.273 1 98 273 ASP B CA 1
ATOM 5225 C C . ASP B 1 273 ? 14.906 -19.734 -9.289 1 98 273 ASP B C 1
ATOM 5227 O O . ASP B 1 273 ? 14.82 -20.969 -9.344 1 98 273 ASP B O 1
ATOM 5231 N N . MET B 1 274 ? 14.203 -18.969 -10.086 1 98.75 274 MET B N 1
ATOM 5232 C CA . MET B 1 274 ? 13.336 -19.547 -11.117 1 98.75 274 MET B CA 1
ATOM 5233 C C . MET B 1 274 ? 14.156 -20.344 -12.133 1 98.75 274 MET B C 1
ATOM 5235 O O . MET B 1 274 ? 13.672 -21.328 -12.695 1 98.75 274 MET B O 1
ATOM 5239 N N . ALA B 1 275 ? 15.383 -19.875 -12.359 1 98.81 275 ALA B N 1
ATOM 5240 C CA . ALA B 1 275 ? 16.266 -20.609 -13.25 1 98.81 275 ALA B CA 1
ATOM 5241 C C . ALA B 1 275 ? 16.562 -22 -12.695 1 98.81 275 ALA B C 1
ATOM 5243 O O . ALA B 1 275 ? 16.625 -22.984 -13.445 1 98.81 275 ALA B O 1
ATOM 5244 N N . LYS B 1 276 ? 16.766 -22.125 -11.383 1 98.75 276 LYS B N 1
ATOM 5245 C CA . LYS B 1 276 ? 17 -23.422 -10.773 1 98.75 276 LYS B CA 1
ATOM 5246 C C . LYS B 1 276 ? 15.82 -24.359 -11.031 1 98.75 276 LYS B C 1
ATOM 5248 O O . LYS B 1 276 ? 16.016 -25.531 -11.367 1 98.75 276 LYS B O 1
ATOM 5253 N N . TRP B 1 277 ? 14.633 -23.844 -10.844 1 98.81 277 TRP B N 1
ATOM 5254 C CA . TRP B 1 277 ? 13.43 -24.609 -11.125 1 98.81 277 TRP B CA 1
ATOM 5255 C C . TRP B 1 277 ? 13.375 -25 -12.602 1 98.81 277 TRP B C 1
ATOM 5257 O O . TRP B 1 277 ? 13.117 -26.172 -12.922 1 98.81 277 TRP B O 1
ATOM 5267 N N . MET B 1 278 ? 13.68 -24.062 -13.484 1 98.75 278 MET B N 1
ATOM 5268 C CA . MET B 1 278 ? 13.648 -24.328 -14.914 1 98.75 278 MET B CA 1
ATOM 5269 C C . MET B 1 278 ? 14.695 -25.359 -15.312 1 98.75 278 MET B C 1
ATOM 5271 O O . MET B 1 278 ? 14.438 -26.234 -16.141 1 98.75 278 MET B O 1
ATOM 5275 N N . GLU B 1 279 ? 15.898 -25.234 -14.75 1 98.56 279 GLU B N 1
ATOM 5276 C CA . GLU B 1 279 ? 16.953 -26.219 -14.984 1 98.56 279 GLU B CA 1
ATOM 5277 C C . GLU B 1 279 ? 16.469 -27.641 -14.664 1 98.56 279 GLU B C 1
ATOM 5279 O O . GLU B 1 279 ? 16.688 -28.562 -15.445 1 98.56 279 GLU B O 1
ATOM 5284 N N . HIS B 1 280 ? 15.789 -27.75 -13.547 1 98.62 280 HIS B N 1
ATOM 5285 C CA . HIS B 1 280 ? 15.258 -29.047 -13.133 1 98.62 280 HIS B CA 1
ATOM 5286 C C . HIS B 1 280 ? 14.188 -29.531 -14.102 1 98.62 280 HIS B C 1
ATOM 5288 O O . HIS B 1 280 ? 14.094 -30.734 -14.375 1 98.62 280 HIS B O 1
ATOM 5294 N N . LEU B 1 281 ? 13.344 -28.641 -14.609 1 98.44 281 LEU B N 1
ATOM 5295 C CA . LEU B 1 281 ? 12.305 -29 -15.562 1 98.44 281 LEU B CA 1
ATOM 5296 C C . LEU B 1 281 ? 12.906 -29.453 -16.891 1 98.44 281 LEU B C 1
ATOM 5298 O O . LEU B 1 281 ? 12.375 -30.344 -17.547 1 98.44 281 LEU B O 1
ATOM 5302 N N . ILE B 1 282 ? 14 -28.828 -17.266 1 97.62 282 ILE B N 1
ATOM 5303 C CA . ILE B 1 282 ? 14.664 -29.141 -18.531 1 97.62 282 ILE B CA 1
ATOM 5304 C C . ILE B 1 282 ? 15.453 -30.438 -18.391 1 97.62 282 ILE B C 1
ATOM 5306 O O . ILE B 1 282 ? 15.266 -31.375 -19.172 1 97.62 282 ILE B O 1
ATOM 5310 N N . LYS B 1 283 ? 16.312 -30.484 -17.406 1 96.31 283 LYS B N 1
ATOM 5311 C CA . LYS B 1 283 ? 17.141 -31.641 -17.047 1 96.31 283 LYS B CA 1
ATOM 5312 C C . LYS B 1 283 ? 17.047 -31.938 -15.547 1 96.31 283 LYS B C 1
ATOM 5314 O O . LYS B 1 283 ? 17.719 -31.297 -14.734 1 96.31 283 LYS B O 1
ATOM 5319 N N . PRO B 1 284 ? 16.281 -32.969 -15.234 1 96.75 284 PRO B N 1
ATOM 5320 C CA . PRO B 1 284 ? 16.016 -33.188 -13.812 1 96.75 284 PRO B CA 1
ATOM 5321 C C . PRO B 1 284 ? 17.297 -33.406 -13.008 1 96.75 284 PRO B C 1
ATOM 5323 O O . PRO B 1 284 ? 18.172 -34.156 -13.438 1 96.75 284 PRO B O 1
ATOM 5326 N N . LYS B 1 285 ? 17.391 -32.812 -11.898 1 95.69 285 LYS B N 1
ATOM 5327 C CA . LYS B 1 285 ? 18.531 -32.906 -10.992 1 95.69 285 LYS B CA 1
ATOM 5328 C C . LYS B 1 285 ? 18.453 -34.188 -10.164 1 95.69 285 LYS B C 1
ATOM 5330 O O . LYS B 1 285 ? 19.469 -34.625 -9.609 1 95.69 285 LYS B O 1
ATOM 5335 N N . TYR B 1 286 ? 17.344 -34.75 -10.023 1 95.88 286 TYR B N 1
ATOM 5336 C CA . TYR B 1 286 ? 17.047 -36.031 -9.344 1 95.88 286 TYR B CA 1
ATOM 5337 C C . TYR B 1 286 ? 15.82 -36.688 -9.938 1 95.88 286 TYR B C 1
ATOM 5339 O O . TYR B 1 286 ? 15.109 -36.094 -10.75 1 95.88 286 TYR B O 1
ATOM 5347 N N . ALA B 1 287 ? 15.727 -37.969 -9.609 1 95.69 287 ALA B N 1
ATOM 5348 C CA . ALA B 1 287 ? 14.516 -38.656 -10.047 1 95.69 287 ALA B CA 1
ATOM 5349 C C . ALA B 1 287 ? 13.266 -37.969 -9.484 1 95.69 287 ALA B C 1
ATOM 5351 O O . ALA B 1 287 ? 13.156 -37.75 -8.273 1 95.69 287 ALA B O 1
ATOM 5352 N N . ASP B 1 288 ? 12.359 -37.594 -10.414 1 97.31 288 ASP B N 1
ATOM 5353 C CA . ASP B 1 288 ? 11.195 -36.781 -10.031 1 97.31 288 ASP B CA 1
ATOM 5354 C C . ASP B 1 288 ? 9.961 -37.188 -10.828 1 97.31 288 ASP B C 1
ATOM 5356 O O . ASP B 1 288 ? 9.688 -36.625 -11.891 1 97.31 288 ASP B O 1
ATOM 5360 N N . GLU B 1 289 ? 9.164 -38.062 -10.258 1 97.06 289 GLU B N 1
ATOM 5361 C CA . GLU B 1 289 ? 7.973 -38.562 -10.93 1 97.06 289 GLU B CA 1
ATOM 5362 C C . GLU B 1 289 ? 6.957 -37.469 -11.164 1 97.06 289 GLU B C 1
ATOM 5364 O O . GLU B 1 289 ? 6.246 -37.469 -12.172 1 97.06 289 GLU B O 1
ATOM 5369 N N . ALA B 1 290 ? 6.836 -36.594 -10.203 1 97.88 290 ALA B N 1
ATOM 5370 C CA . ALA B 1 290 ? 5.906 -35.469 -10.336 1 97.88 290 ALA B CA 1
ATOM 5371 C C . ALA B 1 290 ? 6.258 -34.594 -11.547 1 97.88 290 ALA B C 1
ATOM 5373 O O . ALA B 1 290 ? 5.367 -34.156 -12.266 1 97.88 290 ALA B O 1
ATOM 5374 N N . ARG B 1 291 ? 7.527 -34.375 -11.773 1 97.69 291 ARG B N 1
ATOM 5375 C CA . ARG B 1 291 ? 7.988 -33.656 -12.953 1 97.69 291 ARG B CA 1
ATOM 5376 C C . ARG B 1 291 ? 7.582 -34.375 -14.234 1 97.69 291 ARG B C 1
ATOM 5378 O O . ARG B 1 291 ? 7.148 -33.719 -15.195 1 97.69 291 ARG B O 1
ATOM 5385 N N . GLU B 1 292 ? 7.789 -35.688 -14.219 1 96.38 292 GLU B N 1
ATOM 5386 C CA . GLU B 1 292 ? 7.422 -36.469 -15.398 1 96.38 292 GLU B CA 1
ATOM 5387 C C . GLU B 1 292 ? 5.934 -36.344 -15.711 1 96.38 292 GLU B C 1
ATOM 5389 O O . GLU B 1 292 ? 5.547 -36.125 -16.859 1 96.38 292 GLU B O 1
ATOM 5394 N N . LYS B 1 293 ? 5.164 -36.406 -14.672 1 95.75 293 LYS B N 1
ATOM 5395 C CA . LYS B 1 293 ? 3.721 -36.25 -14.844 1 95.75 293 LYS B CA 1
ATOM 5396 C C . LYS B 1 293 ? 3.357 -34.844 -15.289 1 95.75 293 LYS B C 1
ATOM 5398 O O . LYS B 1 293 ? 2.471 -34.656 -16.125 1 95.75 293 LYS B O 1
ATOM 5403 N N . LEU B 1 294 ? 4.012 -33.844 -14.75 1 96.56 294 LEU B N 1
ATOM 5404 C CA . LEU B 1 294 ? 3.758 -32.469 -15.062 1 96.56 294 LEU B CA 1
ATOM 5405 C C . LEU B 1 294 ? 3.949 -32.188 -16.547 1 96.56 294 LEU B C 1
ATOM 5407 O O . LEU B 1 294 ? 3.176 -31.438 -17.156 1 96.56 294 LEU B O 1
ATOM 5411 N N . LEU B 1 295 ? 4.941 -32.812 -17.141 1 95.25 295 LEU B N 1
ATOM 5412 C CA . LEU B 1 295 ? 5.328 -32.5 -18.516 1 95.25 295 LEU B CA 1
ATOM 5413 C C . LEU B 1 295 ? 4.738 -33.5 -19.5 1 95.25 295 LEU B C 1
ATOM 5415 O O . LEU B 1 295 ? 4.957 -33.406 -20.703 1 95.25 295 LEU B O 1
ATOM 5419 N N . ALA B 1 296 ? 3.994 -34.406 -18.906 1 89.94 296 ALA B N 1
ATOM 5420 C CA . ALA B 1 296 ? 3.352 -35.406 -19.766 1 89.94 296 ALA B CA 1
ATOM 5421 C C . ALA B 1 296 ? 2.184 -34.781 -20.531 1 89.94 296 ALA B C 1
ATOM 5423 O O . ALA B 1 296 ? 1.326 -34.125 -19.938 1 89.94 296 ALA B O 1
ATOM 5424 N N . LEU B 1 297 ? 2.266 -34.812 -21.797 1 80.81 297 LEU B N 1
ATOM 5425 C CA . LEU B 1 297 ? 1.168 -34.312 -22.609 1 80.81 297 LEU B CA 1
ATOM 5426 C C . LEU B 1 297 ? 0.004 -35.281 -22.625 1 80.81 297 LEU B C 1
ATOM 5428 O O . LEU B 1 297 ? 0.212 -36.5 -22.734 1 80.81 297 LEU B O 1
ATOM 5432 N N . SER B 1 298 ? -1.135 -34.688 -22.25 1 64.5 298 SER B N 1
ATOM 5433 C CA . SER B 1 298 ? -2.314 -35.562 -22.297 1 64.5 298 SER B CA 1
ATOM 5434 C C . SER B 1 298 ? -2.74 -35.844 -23.719 1 64.5 298 SER B C 1
ATOM 5436 O O . SER B 1 298 ? -2.617 -35 -24.609 1 64.5 298 SER B O 1
ATOM 5438 N N . LYS B 1 299 ? -2.754 -37 -24.188 1 59.69 299 LYS B N 1
ATOM 5439 C CA . LYS B 1 299 ? -3.127 -37.438 -25.531 1 59.69 299 LYS B CA 1
ATOM 5440 C C . LYS B 1 299 ? -4.594 -37.156 -25.812 1 59.69 299 LYS B C 1
ATOM 5442 O O . LYS B 1 299 ? -5.035 -37.219 -26.969 1 59.69 299 LYS B O 1
ATOM 5447 N N . GLY B 1 300 ? -5.238 -36.469 -24.875 1 55.25 300 GLY B N 1
ATOM 5448 C CA . GLY B 1 300 ? -6.664 -36.344 -25.125 1 55.25 300 GLY B CA 1
ATOM 5449 C C . GLY B 1 300 ? -7.012 -35.125 -25.953 1 55.25 300 GLY B C 1
ATOM 5450 O O . GLY B 1 300 ? -6.191 -34.219 -26.125 1 55.25 300 GLY B O 1
ATOM 5451 N N . GLU B 1 301 ? -8.031 -35.281 -26.938 1 50.84 301 GLU B N 1
ATOM 5452 C CA . GLU B 1 301 ? -8.594 -34.125 -27.656 1 50.84 301 GLU B CA 1
ATOM 5453 C C . GLU B 1 301 ? -8.961 -33 -26.719 1 50.84 301 GLU B C 1
ATOM 5455 O O . GLU B 1 301 ? -9.695 -33.188 -25.75 1 50.84 301 GLU B O 1
ATOM 5460 N N . TYR B 1 302 ? -8 -32.125 -26.5 1 56.62 302 TYR B N 1
ATOM 5461 C CA . TYR B 1 302 ? -8.359 -30.938 -25.719 1 56.62 302 TYR B CA 1
ATOM 5462 C C . TYR B 1 302 ? -9.133 -29.938 -26.578 1 56.62 302 TYR B C 1
ATOM 5464 O O . TYR B 1 302 ? -8.758 -29.688 -27.734 1 56.62 302 TYR B O 1
ATOM 5472 N N . PRO B 1 303 ? -10.391 -29.688 -26.156 1 55.06 303 PRO B N 1
ATOM 5473 C CA . PRO B 1 303 ? -11.023 -28.578 -26.875 1 55.06 303 PRO B CA 1
ATOM 5474 C C . PRO B 1 303 ? -10.141 -27.328 -26.922 1 55.06 303 PRO B C 1
ATOM 5476 O O . PRO B 1 303 ? -9.219 -27.188 -26.109 1 55.06 303 PRO B O 1
ATOM 5479 N N . ALA B 1 304 ? -10.297 -26.625 -28.062 1 51.38 304 ALA B N 1
ATOM 5480 C CA . ALA B 1 304 ? -9.562 -25.375 -28.25 1 51.38 304 ALA B CA 1
ATOM 5481 C C . ALA B 1 304 ? -9.711 -24.453 -27.047 1 51.38 304 ALA B C 1
ATOM 5483 O O . ALA B 1 304 ? -10.781 -24.391 -26.438 1 51.38 304 ALA B O 1
ATOM 5484 N N . PHE B 1 305 ? -8.617 -24.125 -26.438 1 54.31 305 PHE B N 1
ATOM 5485 C CA . PHE B 1 305 ? -8.469 -23.234 -25.297 1 54.31 305 PHE B CA 1
ATOM 5486 C C . PHE B 1 305 ? -8.953 -21.828 -25.641 1 54.31 305 PHE B C 1
ATOM 5488 O O . PHE B 1 305 ? -8.523 -21.25 -26.641 1 54.31 305 PHE B O 1
ATOM 5495 N N . THR B 1 306 ? -10.242 -21.359 -25.312 1 48.31 306 THR B N 1
ATOM 5496 C CA . THR B 1 306 ? -10.633 -19.953 -25.406 1 48.31 306 THR B CA 1
ATOM 5497 C C . THR B 1 306 ? -10.234 -19.203 -24.141 1 48.31 306 THR B C 1
ATOM 5499 O O . THR B 1 306 ? -10.602 -19.594 -23.031 1 48.31 306 THR B O 1
ATOM 5502 N N . THR B 1 307 ? -9.117 -18.625 -24.016 1 49.94 307 THR B N 1
ATOM 5503 C CA . THR B 1 307 ? -8.852 -17.781 -22.875 1 49.94 307 THR B CA 1
ATOM 5504 C C . THR B 1 307 ? -9.523 -16.422 -23.047 1 49.94 307 THR B C 1
ATOM 5506 O O . THR B 1 307 ? -9.461 -15.82 -24.109 1 49.94 307 THR B O 1
ATOM 5509 N N . TYR B 1 308 ? -10.656 -16.141 -22.453 1 41.84 308 TYR B N 1
ATOM 5510 C CA . TYR B 1 308 ? -11.18 -14.773 -22.422 1 41.84 308 TYR B CA 1
ATOM 5511 C C . TYR B 1 308 ? -10.461 -13.922 -21.391 1 41.84 308 TYR B C 1
ATOM 5513 O O . TYR B 1 308 ? -10.328 -14.328 -20.234 1 41.84 308 TYR B O 1
ATOM 5521 N N . TRP B 1 309 ? -9.422 -13.344 -21.719 1 40.41 309 TRP B N 1
ATOM 5522 C CA . TRP B 1 309 ? -8.945 -12.305 -20.812 1 40.41 309 TRP B CA 1
ATOM 5523 C C . TRP B 1 309 ? -9.672 -10.984 -21.062 1 40.41 309 TRP B C 1
ATOM 5525 O O . TRP B 1 309 ? -9.367 -10.273 -22.031 1 40.41 309 TRP B O 1
ATOM 5535 N N . GLY B 1 310 ? -10.664 -10.609 -20.375 1 39.31 310 GLY B N 1
ATOM 5536 C CA . GLY B 1 310 ? -11.578 -9.531 -20.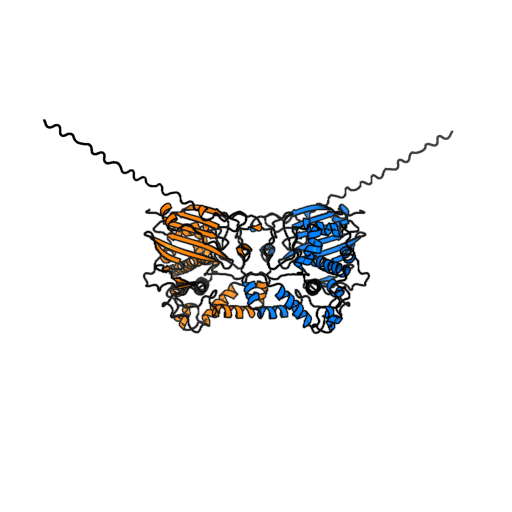703 1 39.31 310 GLY B CA 1
ATOM 5537 C C . GLY B 1 310 ? -12.43 -9.82 -21.922 1 39.31 310 GLY B C 1
ATOM 5538 O O . GLY B 1 310 ? -13.008 -10.898 -22.047 1 39.31 310 GLY B O 1
ATOM 5539 N N . ALA B 1 311 ? -12.625 -8.859 -22.844 1 36.66 311 ALA B N 1
ATOM 5540 C CA . ALA B 1 311 ? -13.375 -8.961 -24.094 1 36.66 311 ALA B CA 1
ATOM 5541 C C . ALA B 1 311 ? -12.594 -9.758 -25.141 1 36.66 311 ALA B C 1
ATOM 5543 O O . ALA B 1 311 ? -13.086 -9.992 -26.25 1 36.66 311 ALA B O 1
ATOM 5544 N N . VAL B 1 312 ? -11.383 -10.094 -24.766 1 33.88 312 VAL B N 1
ATOM 5545 C CA . VAL B 1 312 ? -10.641 -10.602 -25.906 1 33.88 312 VAL B CA 1
ATOM 5546 C C . VAL B 1 312 ? -10.492 -12.117 -25.797 1 33.88 312 VAL B C 1
ATOM 5548 O O . VAL B 1 312 ? -10.023 -12.633 -24.781 1 33.88 312 VAL B O 1
ATOM 5551 N N . GLU B 1 313 ? -11.133 -12.758 -26.547 1 44.44 313 GLU B N 1
ATOM 5552 C CA . GLU B 1 313 ? -10.977 -14.188 -26.781 1 44.44 313 GLU B CA 1
ATOM 5553 C C . GLU B 1 313 ? -9.562 -14.516 -27.266 1 44.44 313 GLU B C 1
ATOM 5555 O O . GLU B 1 313 ? -9.039 -13.875 -28.172 1 44.44 313 GLU B O 1
ATOM 5560 N N . PHE B 1 314 ? -8.758 -15.164 -26.359 1 45.53 314 PHE B N 1
ATOM 5561 C CA . PHE B 1 314 ? -7.465 -15.648 -26.828 1 45.53 314 PHE B CA 1
ATOM 5562 C C . PHE B 1 314 ? -7.57 -17.078 -27.328 1 45.53 314 PHE B C 1
ATOM 5564 O O . PHE B 1 314 ? -8.016 -17.969 -26.594 1 45.53 314 PHE B O 1
ATOM 5571 N N . LYS B 1 315 ? -7.652 -17.359 -28.656 1 47.41 315 LYS B N 1
ATOM 5572 C CA . LYS B 1 315 ? -7.625 -18.688 -29.281 1 47.41 315 LYS B CA 1
ATOM 5573 C C . LYS B 1 315 ? -6.211 -19.266 -29.281 1 47.41 315 LYS B C 1
ATOM 5575 O O . LYS B 1 315 ? -5.258 -18.578 -29.656 1 47.41 315 LYS B O 1
ATOM 5580 N N . MET B 1 316 ? -5.941 -20.266 -28.422 1 53.69 316 MET B N 1
ATOM 5581 C CA . MET B 1 316 ? -4.617 -20.859 -28.266 1 53.69 316 MET B CA 1
ATOM 5582 C C . MET B 1 316 ? -4.234 -21.672 -29.5 1 53.69 316 MET B C 1
ATOM 5584 O O . MET B 1 316 ? -3.154 -22.266 -29.547 1 53.69 316 MET B O 1
ATOM 5588 N N . GLY B 1 317 ? -4.793 -21.531 -30.609 1 54.97 317 GLY B N 1
ATOM 5589 C CA . GLY B 1 317 ? -4.402 -22.281 -31.797 1 54.97 317 GLY B CA 1
ATOM 5590 C C . GLY B 1 317 ? -4.07 -23.734 -31.5 1 54.97 317 GLY B C 1
ATOM 5591 O O . GLY B 1 317 ? -4.84 -24.438 -30.828 1 54.97 317 GLY B O 1
ATOM 5592 N N . ASP B 1 318 ? -2.867 -24.25 -31.953 1 65.5 318 ASP B N 1
ATOM 5593 C CA . ASP B 1 318 ? -2.379 -25.609 -31.781 1 65.5 318 ASP B CA 1
ATOM 5594 C C . ASP B 1 318 ? -1.772 -25.797 -30.391 1 65.5 318 ASP B C 1
ATOM 5596 O O . ASP B 1 318 ? -1.079 -26.797 -30.141 1 65.5 318 ASP B O 1
ATOM 5600 N N . SER B 1 319 ? -1.979 -24.969 -29.5 1 77.12 319 SER B N 1
ATOM 5601 C CA . SER B 1 319 ? -1.46 -25.062 -28.141 1 77.12 319 SER B CA 1
ATOM 5602 C C . SER B 1 319 ? -2.402 -25.875 -27.25 1 77.12 319 SER B C 1
ATOM 5604 O O . SER B 1 319 ? -3.607 -25.922 -27.5 1 77.12 319 SER B O 1
ATOM 5606 N N . LYS B 1 320 ? -1.788 -26.609 -26.344 1 81.75 320 LYS B N 1
ATOM 5607 C CA . LYS B 1 320 ? -2.531 -27.391 -25.344 1 81.75 320 LYS B CA 1
ATOM 5608 C C . LYS B 1 320 ? -2.23 -26.906 -23.938 1 81.75 320 LYS B C 1
ATOM 5610 O O . LYS B 1 320 ? -1.08 -26.609 -23.609 1 81.75 320 LYS B O 1
ATOM 5615 N N . TYR B 1 321 ? -3.287 -26.719 -23.203 1 88.12 321 TYR B N 1
ATOM 5616 C CA . TYR B 1 321 ? -3.057 -26.453 -21.797 1 88.12 321 TYR B CA 1
ATOM 5617 C C . TYR B 1 321 ? -2.723 -27.75 -21.047 1 88.12 321 TYR B C 1
ATOM 5619 O O . TYR B 1 321 ? -3.484 -28.719 -21.094 1 88.12 321 TYR B O 1
ATOM 5627 N N . VAL B 1 322 ? -1.556 -27.766 -20.438 1 88.75 322 VAL B N 1
ATOM 5628 C CA . VAL B 1 322 ? -1.049 -28.984 -19.797 1 88.75 322 VAL B CA 1
ATOM 5629 C C . VAL B 1 322 ? -0.547 -28.656 -18.391 1 88.75 322 VAL B C 1
ATOM 5631 O O . VAL B 1 322 ? 0.584 -28.188 -18.219 1 88.75 322 VAL B O 1
ATOM 5634 N N . ASN B 1 323 ? -1.348 -29.062 -17.375 1 93.44 323 ASN B N 1
ATOM 5635 C CA . ASN B 1 323 ? -0.928 -29.047 -15.984 1 93.44 323 ASN B CA 1
ATOM 5636 C C . ASN B 1 323 ? -0.37 -27.688 -15.57 1 93.44 323 ASN B C 1
ATOM 5638 O O . ASN B 1 323 ? 0.73 -27.609 -15.023 1 93.44 323 ASN B O 1
ATOM 5642 N N . GLY B 1 324 ? -1.097 -26.609 -15.867 1 94.94 324 GLY B N 1
ATOM 5643 C CA . GLY B 1 324 ? -0.7 -25.266 -15.461 1 94.94 324 GLY B CA 1
ATOM 5644 C C . GLY B 1 324 ? 0.259 -24.609 -16.438 1 94.94 324 GLY B C 1
ATOM 5645 O O . GLY B 1 324 ? 0.728 -23.5 -16.203 1 94.94 324 GLY B O 1
ATOM 5646 N N . LEU B 1 325 ? 0.535 -25.328 -17.547 1 94.56 325 LEU B N 1
ATOM 5647 C CA . LEU B 1 325 ? 1.382 -24.812 -18.609 1 94.56 325 LEU B CA 1
ATOM 5648 C C . LEU B 1 325 ? 0.657 -24.891 -19.953 1 94.56 325 LEU B C 1
ATOM 5650 O O . LEU B 1 325 ? -0.387 -25.531 -20.078 1 94.56 325 LEU B O 1
ATOM 5654 N N . ILE B 1 326 ? 1.197 -24.125 -20.875 1 91.06 326 ILE B N 1
ATOM 5655 C CA . ILE B 1 326 ? 0.76 -24.203 -22.266 1 91.06 326 ILE B CA 1
ATOM 5656 C C . ILE B 1 326 ? 1.836 -24.875 -23.109 1 91.06 326 ILE B C 1
ATOM 5658 O O . ILE B 1 326 ? 2.982 -24.422 -23.156 1 91.06 326 ILE B O 1
ATOM 5662 N N . ALA B 1 327 ? 1.461 -25.969 -23.75 1 90.56 327 ALA B N 1
ATOM 5663 C CA . ALA B 1 327 ? 2.412 -26.734 -24.547 1 90.56 327 ALA B CA 1
ATOM 5664 C C . ALA B 1 327 ? 2.174 -26.531 -26.031 1 90.56 327 ALA B C 1
ATOM 5666 O O . ALA B 1 327 ? 1.028 -26.469 -26.484 1 90.56 327 ALA B O 1
ATOM 5667 N N . LYS B 1 328 ? 3.25 -26.391 -26.688 1 87.62 328 LYS B N 1
ATOM 5668 C CA . LYS B 1 328 ? 3.215 -26.25 -28.141 1 87.62 328 LYS B CA 1
ATOM 5669 C C . LYS B 1 328 ? 4.438 -26.906 -28.781 1 87.62 328 LYS B C 1
ATOM 5671 O O . LYS B 1 328 ? 5.543 -26.828 -28.234 1 87.62 328 LYS B O 1
ATOM 5676 N N . ASN B 1 329 ? 4.176 -27.531 -29.891 1 86.75 329 ASN B N 1
ATOM 5677 C CA . ASN B 1 329 ? 5.293 -28.047 -30.672 1 86.75 329 ASN B CA 1
ATOM 5678 C C . ASN B 1 329 ? 5.852 -27 -31.625 1 86.75 329 ASN B C 1
ATOM 5680 O O . ASN B 1 329 ? 5.141 -26.5 -32.5 1 86.75 329 ASN B O 1
ATOM 5684 N N . LEU B 1 330 ? 7.055 -26.641 -31.359 1 85.81 330 LEU B N 1
ATOM 5685 C CA . LEU B 1 330 ? 7.766 -25.656 -32.156 1 85.81 330 LEU B CA 1
ATOM 5686 C C . LEU B 1 330 ? 9.219 -26.062 -32.375 1 85.81 330 LEU B C 1
ATOM 5688 O O . LEU B 1 330 ? 9.844 -26.641 -31.484 1 85.81 330 LEU B O 1
ATOM 5692 N N . TYR B 1 331 ? 9.703 -25.797 -33.625 1 85.06 331 TYR B N 1
ATOM 5693 C CA . TYR B 1 331 ? 11.125 -25.938 -33.938 1 85.06 331 TYR B CA 1
ATOM 5694 C C . TYR B 1 331 ? 11.633 -27.328 -33.562 1 85.06 331 TYR B C 1
ATOM 5696 O O . TYR B 1 331 ? 12.695 -27.484 -32.969 1 85.06 331 TYR B O 1
ATOM 5704 N N . GLY B 1 332 ? 10.82 -28.281 -33.719 1 82.38 332 GLY B N 1
ATOM 5705 C CA . GLY B 1 332 ? 11.227 -29.672 -33.562 1 82.38 332 GLY B CA 1
ATOM 5706 C C . GLY B 1 332 ? 11.219 -30.141 -32.125 1 82.38 332 GLY B C 1
ATOM 5707 O O . GLY B 1 332 ? 11.812 -31.172 -31.797 1 82.38 332 GLY B O 1
ATOM 5708 N N . GLY B 1 333 ? 10.562 -29.375 -31.25 1 87.19 333 GLY B N 1
ATOM 5709 C CA . GLY B 1 333 ? 10.477 -29.781 -29.844 1 87.19 333 GLY B CA 1
ATOM 5710 C C . GLY B 1 333 ? 9.211 -29.281 -29.156 1 87.19 333 GLY B C 1
ATOM 5711 O O . GLY B 1 333 ? 8.484 -28.453 -29.703 1 87.19 333 GLY B O 1
ATOM 5712 N N . GLU B 1 334 ? 8.984 -29.891 -28.031 1 90 334 GLU B N 1
ATOM 5713 C CA . GLU B 1 334 ? 7.867 -29.438 -27.203 1 90 334 GLU B CA 1
ATOM 5714 C C . GLU B 1 334 ? 8.266 -28.266 -26.328 1 90 334 GLU B C 1
ATOM 5716 O O . GLU B 1 334 ? 9.273 -28.328 -25.625 1 90 334 GLU B O 1
ATOM 5721 N N . PHE B 1 335 ? 7.516 -27.188 -26.484 1 93 335 PHE B N 1
ATOM 5722 C CA . PHE B 1 335 ? 7.723 -26 -25.656 1 93 335 PHE B CA 1
ATOM 5723 C C . PHE B 1 335 ? 6.605 -25.844 -24.641 1 93 335 PHE B C 1
ATOM 5725 O O . PHE B 1 335 ? 5.43 -26.031 -24.969 1 93 335 PHE B O 1
ATOM 5732 N N . TYR B 1 336 ? 6.973 -25.656 -23.422 1 95.06 336 TYR B N 1
ATOM 5733 C CA . TYR B 1 336 ? 6.059 -25.344 -22.328 1 95.06 336 TYR B CA 1
ATOM 5734 C C . TYR B 1 336 ? 6.176 -23.875 -21.922 1 95.06 336 TYR B C 1
ATOM 5736 O O . TYR B 1 336 ? 7.277 -23.328 -21.859 1 95.06 336 TYR B O 1
ATOM 5744 N N . SER B 1 337 ? 5.059 -23.219 -21.734 1 95.31 337 SER B N 1
ATOM 5745 C CA . SER B 1 337 ? 5.105 -21.797 -21.406 1 95.31 337 SER B CA 1
ATOM 5746 C C . SER B 1 337 ? 3.941 -21.406 -20.516 1 95.31 337 SER B C 1
ATOM 5748 O O . SER B 1 337 ? 2.973 -22.156 -20.375 1 95.31 337 SER B O 1
ATOM 5750 N N . HIS B 1 338 ? 4.047 -20.328 -19.844 1 96.31 338 HIS B N 1
ATOM 5751 C CA . HIS B 1 338 ? 2.973 -19.594 -19.172 1 96.31 338 HIS B CA 1
ATOM 5752 C C . HIS B 1 338 ? 3.371 -18.156 -18.906 1 96.31 338 HIS B C 1
ATOM 5754 O O . HIS B 1 338 ? 4.496 -17.875 -18.484 1 96.31 338 HIS B O 1
ATOM 5760 N N . SER B 1 339 ? 2.492 -17.25 -19.172 1 95.88 339 SER B N 1
ATOM 5761 C CA . SER B 1 339 ? 2.676 -15.867 -18.75 1 95.88 339 SER B CA 1
ATOM 5762 C C . SER B 1 339 ? 2.041 -15.617 -17.375 1 95.88 339 SER B C 1
ATOM 5764 O O . SER B 1 339 ? 1.141 -16.344 -16.969 1 95.88 339 SER B O 1
ATOM 5766 N N . GLY B 1 340 ? 2.637 -14.711 -16.641 1 96.88 340 GLY B N 1
ATOM 5767 C CA . GLY B 1 340 ? 2.107 -14.352 -15.336 1 96.88 340 GLY B CA 1
ATOM 5768 C C . GLY B 1 340 ? 1.839 -12.859 -15.188 1 96.88 340 GLY B C 1
ATOM 5769 O O . GLY B 1 340 ? 2.676 -12.039 -15.555 1 96.88 340 GLY B O 1
ATOM 5770 N N . TYR B 1 341 ? 0.666 -12.586 -14.742 1 95.06 341 TYR B N 1
ATOM 5771 C CA . TYR B 1 341 ? 0.286 -11.242 -14.305 1 95.06 341 TYR B CA 1
ATOM 5772 C C . TYR B 1 341 ? -0.139 -11.242 -12.844 1 95.06 341 TYR B C 1
ATOM 5774 O O . TYR B 1 341 ? -1.093 -11.93 -12.469 1 95.06 341 TYR B O 1
ATOM 5782 N N . SER B 1 342 ? 0.622 -10.508 -12.016 1 94.44 342 SER B N 1
ATOM 5783 C CA . SER B 1 342 ? 0.263 -10.453 -10.602 1 94.44 342 SER B CA 1
ATOM 5784 C C . SER B 1 342 ? -0.813 -9.406 -10.344 1 94.44 342 SER B C 1
ATOM 5786 O O . SER B 1 342 ? -1.036 -8.523 -11.18 1 94.44 342 SER B O 1
ATOM 5788 N N . LEU B 1 343 ? -1.464 -9.555 -9.219 1 92.19 343 LEU B N 1
ATOM 5789 C CA . LEU B 1 343 ? -2.564 -8.656 -8.891 1 92.19 343 LEU B CA 1
ATOM 5790 C C . LEU B 1 343 ? -2.059 -7.227 -8.703 1 92.19 343 LEU B C 1
ATOM 5792 O O . LEU B 1 343 ? -2.803 -6.266 -8.922 1 92.19 343 LEU B O 1
ATOM 5796 N N . ASP B 1 344 ? -0.772 -7.078 -8.32 1 89.31 344 ASP B N 1
ATOM 5797 C CA . ASP B 1 344 ? -0.226 -5.738 -8.109 1 89.31 344 ASP B CA 1
ATOM 5798 C C . ASP B 1 344 ? 0.443 -5.215 -9.383 1 89.31 344 ASP B C 1
ATOM 5800 O O . ASP B 1 344 ? 1.036 -4.137 -9.375 1 89.31 344 ASP B O 1
ATOM 5804 N N . GLY B 1 345 ? 0.49 -6.004 -10.484 1 93 345 GLY B N 1
ATOM 5805 C CA . GLY B 1 345 ? 0.815 -5.422 -11.781 1 93 345 GLY B CA 1
ATOM 5806 C C . GLY B 1 345 ? 2.15 -5.891 -12.328 1 93 345 GLY B C 1
ATOM 5807 O O . GLY B 1 345 ? 2.629 -5.375 -13.336 1 93 345 GLY B O 1
ATOM 5808 N N . MET B 1 346 ? 2.775 -6.875 -11.727 1 95.94 346 MET B N 1
ATOM 5809 C CA . MET B 1 346 ? 4.023 -7.406 -12.258 1 95.94 346 MET B CA 1
ATOM 5810 C C . MET B 1 346 ? 3.75 -8.438 -13.352 1 95.94 346 MET B C 1
ATOM 5812 O O . MET B 1 346 ? 2.682 -9.055 -13.375 1 95.94 346 MET B O 1
ATOM 5816 N N . VAL B 1 347 ? 4.715 -8.562 -14.273 1 97.75 347 VAL B N 1
ATOM 5817 C CA . VAL B 1 347 ? 4.539 -9.484 -15.391 1 97.75 347 VAL B CA 1
ATOM 5818 C C . VAL B 1 347 ? 5.734 -10.43 -15.477 1 97.75 347 VAL B C 1
ATOM 5820 O O . VAL B 1 347 ? 6.879 -10.008 -15.281 1 97.75 347 VAL B O 1
ATOM 5823 N N . THR B 1 348 ? 5.441 -11.648 -15.711 1 98.19 348 THR B N 1
ATOM 5824 C CA . THR B 1 348 ? 6.465 -12.672 -15.875 1 98.19 348 THR B CA 1
ATOM 5825 C C . THR B 1 348 ? 6.223 -13.477 -17.141 1 98.19 348 THR B C 1
ATOM 5827 O O . THR B 1 348 ? 5.094 -13.883 -17.422 1 98.19 348 THR B O 1
ATOM 5830 N N . GLU B 1 349 ? 7.203 -13.648 -17.953 1 97.88 349 GLU B N 1
ATOM 5831 C CA . GLU B 1 349 ? 7.23 -14.586 -19.078 1 97.88 349 GLU B CA 1
ATOM 5832 C C . GLU B 1 349 ? 8.156 -15.758 -18.797 1 97.88 349 GLU B C 1
ATOM 5834 O O . GLU B 1 349 ? 9.312 -15.57 -18.422 1 97.88 349 GLU B O 1
ATOM 5839 N N . PHE B 1 350 ? 7.609 -16.938 -18.953 1 98 350 PHE B N 1
ATOM 5840 C CA . PHE B 1 350 ? 8.297 -18.172 -18.578 1 98 350 PHE B CA 1
ATOM 5841 C C . PHE B 1 350 ? 8.07 -19.25 -19.625 1 98 350 PHE B C 1
ATOM 5843 O O . PHE B 1 350 ? 6.93 -19.656 -19.875 1 98 350 PHE B O 1
ATOM 5850 N N . TRP B 1 351 ? 9.125 -19.703 -20.312 1 97.31 351 TRP B N 1
ATOM 5851 C CA . TRP B 1 351 ? 8.961 -20.844 -21.203 1 97.31 351 TRP B CA 1
ATOM 5852 C C . TRP B 1 351 ? 10.242 -21.672 -21.281 1 97.31 351 TRP B C 1
ATOM 5854 O O . TRP B 1 351 ? 11.328 -21.156 -20.984 1 97.31 351 TRP B O 1
ATOM 5864 N N . PHE B 1 352 ? 10.172 -22.953 -21.625 1 97.44 352 PHE B N 1
ATOM 5865 C CA . PHE B 1 352 ? 11.312 -23.859 -21.734 1 97.44 352 PHE B CA 1
ATOM 5866 C C . PHE B 1 352 ? 10.984 -25.031 -22.656 1 97.44 352 PHE B C 1
ATOM 5868 O O . PHE B 1 352 ? 9.82 -25.281 -22.969 1 97.44 352 PHE B O 1
ATOM 5875 N N . SER B 1 353 ? 12.016 -25.734 -23.109 1 96.62 353 SER B N 1
ATOM 5876 C CA . SER B 1 353 ? 11.922 -26.969 -23.891 1 96.62 353 SER B CA 1
ATOM 5877 C C . SER B 1 353 ? 12.969 -27.984 -23.438 1 96.62 353 SER B C 1
ATOM 5879 O O . SER B 1 353 ? 14.164 -27.797 -23.672 1 96.62 353 SER B O 1
ATOM 5881 N N . PRO B 1 354 ? 12.453 -29.062 -22.812 1 96.06 354 PRO B N 1
ATOM 5882 C CA . PRO B 1 354 ? 13.414 -30.094 -22.438 1 96.06 354 PRO B CA 1
ATOM 5883 C C . PRO B 1 354 ? 14.141 -30.688 -23.641 1 96.06 354 PRO B C 1
ATOM 5885 O O . PRO B 1 354 ? 15.344 -30.969 -23.562 1 96.06 354 PRO B O 1
ATOM 5888 N N . GLU B 1 355 ? 13.453 -30.844 -24.766 1 94 355 GLU B N 1
ATOM 5889 C CA . GLU B 1 355 ? 14.047 -31.438 -25.953 1 94 355 GLU B CA 1
ATOM 5890 C C . GLU B 1 355 ? 15.133 -30.547 -26.547 1 94 355 GLU B C 1
ATOM 5892 O O . GLU B 1 355 ? 16.172 -31.031 -27 1 94 355 GLU B O 1
ATOM 5897 N N . ARG B 1 356 ? 14.859 -29.281 -26.547 1 95.12 356 ARG B N 1
ATOM 5898 C CA . ARG B 1 356 ? 15.82 -28.328 -27.094 1 95.12 356 ARG B CA 1
ATOM 5899 C C . ARG B 1 356 ? 16.797 -27.844 -26.031 1 95.12 356 ARG B C 1
ATOM 5901 O O . ARG B 1 356 ? 17.734 -27.109 -26.328 1 95.12 356 ARG B O 1
ATOM 5908 N N . GLU B 1 357 ? 16.562 -28.25 -24.781 1 97 357 GLU B N 1
ATOM 5909 C CA . GLU B 1 357 ? 17.375 -27.938 -23.609 1 97 357 GLU B CA 1
ATOM 5910 C C . GLU B 1 357 ? 17.609 -26.438 -23.484 1 97 357 GLU B C 1
ATOM 5912 O O . GLU B 1 357 ? 18.75 -26 -23.312 1 97 357 GLU B O 1
ATOM 5917 N N . VAL B 1 358 ? 16.547 -25.656 -23.625 1 97.06 358 VAL B N 1
ATOM 5918 C CA . VAL B 1 358 ? 16.641 -24.203 -23.562 1 97.06 358 VAL B CA 1
ATOM 5919 C C . VAL B 1 358 ? 15.414 -23.656 -22.828 1 97.06 358 VAL B C 1
ATOM 5921 O O . VAL B 1 358 ? 14.352 -24.266 -22.828 1 97.06 358 VAL B O 1
ATOM 5924 N N . GLY B 1 359 ? 15.57 -22.531 -22.156 1 97.81 359 GLY B N 1
ATOM 5925 C CA . GLY B 1 359 ? 14.477 -21.844 -21.484 1 97.81 359 GLY B CA 1
ATOM 5926 C C . GLY B 1 359 ? 14.703 -20.359 -21.328 1 97.81 359 GLY B C 1
ATOM 5927 O O . GLY B 1 359 ? 15.82 -19.875 -21.516 1 97.81 359 GLY B O 1
ATOM 5928 N N . TYR B 1 360 ? 13.633 -19.625 -21.078 1 98 360 TYR B N 1
ATOM 5929 C CA . TYR B 1 360 ? 13.602 -18.172 -21 1 98 360 TYR B CA 1
ATOM 5930 C C . TYR B 1 360 ? 12.742 -17.719 -19.828 1 98 360 TYR B C 1
ATOM 5932 O O . TYR B 1 360 ? 11.656 -18.234 -19.609 1 98 360 TYR B O 1
ATOM 5940 N N . ILE B 1 361 ? 13.305 -16.797 -19.047 1 98.62 361 ILE B N 1
ATOM 5941 C CA . ILE B 1 361 ? 12.617 -16.172 -17.922 1 98.62 361 ILE B CA 1
ATOM 5942 C C . ILE B 1 361 ? 12.68 -14.648 -18.062 1 98.62 361 ILE B C 1
ATOM 5944 O O . ILE B 1 361 ? 13.758 -14.086 -18.281 1 98.62 361 ILE B O 1
ATOM 5948 N N . GLN B 1 362 ? 11.578 -13.953 -17.984 1 98.69 362 GLN B N 1
ATOM 5949 C CA . GLN B 1 362 ? 11.492 -12.5 -17.938 1 98.69 362 GLN B CA 1
ATOM 5950 C C . GLN B 1 362 ? 10.516 -12.039 -16.859 1 98.69 362 GLN B C 1
ATOM 5952 O O . GLN B 1 362 ? 9.336 -12.383 -16.891 1 98.69 362 GLN B O 1
ATOM 5957 N N . MET B 1 363 ? 11.023 -11.344 -15.883 1 98.56 363 MET B N 1
ATOM 5958 C CA . MET B 1 363 ? 10.227 -10.836 -14.773 1 98.56 363 MET B CA 1
ATOM 5959 C C . MET B 1 363 ? 10.328 -9.32 -14.688 1 98.56 363 MET B C 1
ATOM 5961 O O . MET B 1 363 ? 11.422 -8.766 -14.547 1 98.56 363 MET B O 1
ATOM 5965 N N . CYS B 1 364 ? 9.219 -8.656 -14.797 1 98.44 364 CYS B N 1
ATOM 5966 C CA . CYS B 1 364 ? 9.18 -7.199 -14.805 1 98.44 364 CYS B CA 1
ATOM 5967 C C . CYS B 1 364 ? 8.242 -6.672 -13.727 1 98.44 364 CYS B C 1
ATOM 5969 O O . CYS B 1 364 ? 7.215 -7.289 -13.438 1 98.44 364 CYS B O 1
ATOM 5971 N N . ASN B 1 365 ? 8.594 -5.492 -13.125 1 97.12 365 ASN B N 1
ATOM 5972 C CA . ASN B 1 365 ? 7.766 -4.934 -12.055 1 97.12 365 ASN B CA 1
ATOM 5973 C C . ASN B 1 365 ? 6.77 -3.91 -12.602 1 97.12 365 ASN B C 1
ATOM 5975 O O . ASN B 1 365 ? 6.387 -2.979 -11.891 1 97.12 365 ASN B O 1
ATOM 5979 N N . TYR B 1 366 ? 6.449 -4.02 -13.836 1 95.75 366 TYR B N 1
ATOM 5980 C CA . TYR B 1 366 ? 5.391 -3.303 -14.539 1 95.75 366 TYR B CA 1
ATOM 5981 C C . TYR B 1 366 ? 4.977 -4.043 -15.805 1 95.75 366 TYR B C 1
ATOM 5983 O O . TYR B 1 366 ? 5.602 -5.039 -16.188 1 95.75 366 TYR B O 1
ATOM 5991 N N . LYS B 1 367 ? 3.898 -3.646 -16.438 1 95.06 367 LYS B N 1
ATOM 5992 C CA . LYS B 1 367 ? 3.389 -4.324 -17.625 1 95.06 367 LYS B CA 1
ATOM 5993 C C . LYS B 1 367 ? 4.285 -4.066 -18.828 1 95.06 367 LYS B C 1
ATOM 5995 O O . LYS B 1 367 ? 4.008 -3.176 -19.641 1 95.06 367 LYS B O 1
ATOM 6000 N N . TYR B 1 368 ? 5.34 -4.855 -18.922 1 94.5 368 TYR B N 1
ATOM 6001 C CA . TYR B 1 368 ? 6.246 -4.84 -20.062 1 94.5 368 TYR B CA 1
ATOM 6002 C C . TYR B 1 368 ? 6.199 -6.164 -20.812 1 94.5 368 TYR B C 1
ATOM 6004 O O . TYR B 1 368 ? 6.605 -7.203 -20.281 1 94.5 368 TYR B O 1
ATOM 6012 N N . LEU B 1 369 ? 5.824 -6.102 -22.156 1 90.69 369 LEU B N 1
ATOM 6013 C CA . LEU B 1 369 ? 5.488 -7.34 -22.859 1 90.69 369 LEU B CA 1
ATOM 6014 C C . LEU B 1 369 ? 6.469 -7.602 -24 1 90.69 369 LEU B C 1
ATOM 6016 O O . LEU B 1 369 ? 6.414 -8.656 -24.641 1 90.69 369 LEU B O 1
ATOM 6020 N N . LYS B 1 370 ? 7.391 -6.672 -24.234 1 93.56 370 LYS B N 1
ATOM 6021 C CA . LYS B 1 370 ? 8.367 -6.926 -25.297 1 93.56 370 LYS B CA 1
ATOM 6022 C C . LYS B 1 370 ? 9.391 -7.977 -24.859 1 93.56 370 LYS B C 1
ATOM 6024 O O . LYS B 1 370 ? 9.836 -7.977 -23.703 1 93.56 370 LYS B O 1
ATOM 6029 N N . MET B 1 371 ? 9.641 -8.859 -25.672 1 94.06 371 MET B N 1
ATOM 6030 C CA . MET B 1 371 ? 10.617 -9.914 -25.422 1 94.06 371 MET B CA 1
ATOM 6031 C C . MET B 1 371 ? 11.305 -10.344 -26.719 1 94.06 371 MET B C 1
ATOM 6033 O O . MET B 1 371 ? 10.773 -10.133 -27.797 1 94.06 371 MET B O 1
ATOM 6037 N N . PRO B 1 372 ? 12.508 -10.938 -26.625 1 93.81 372 PRO B N 1
ATOM 6038 C CA . PRO B 1 372 ? 13.125 -11.5 -27.828 1 93.81 372 PRO B CA 1
ATOM 6039 C C . PRO B 1 372 ? 12.297 -12.617 -28.453 1 93.81 372 PRO B C 1
ATOM 6041 O O . PRO B 1 372 ? 11.641 -13.383 -27.734 1 93.81 372 PRO B O 1
ATOM 6044 N N . PRO B 1 373 ? 12.352 -12.695 -29.797 1 91.62 373 PRO B N 1
ATOM 6045 C CA . PRO B 1 373 ? 11.633 -13.797 -30.438 1 91.62 373 PRO B CA 1
ATOM 6046 C C . PRO B 1 373 ? 12.148 -15.164 -30 1 91.62 373 PRO B C 1
ATOM 6048 O O . PRO B 1 373 ? 13.359 -15.383 -29.922 1 91.62 373 PRO B O 1
ATOM 6051 N N . LEU B 1 374 ? 11.203 -15.992 -29.75 1 91.62 374 LEU B N 1
ATOM 6052 C CA . LEU B 1 374 ? 11.5 -17.344 -29.297 1 91.62 374 LEU B CA 1
ATOM 6053 C C . LEU B 1 374 ? 12.5 -18.016 -30.234 1 91.62 374 LEU B C 1
ATOM 6055 O O . LEU B 1 374 ? 13.453 -18.641 -29.781 1 91.62 374 LEU B O 1
ATOM 6059 N N . ASN B 1 375 ? 12.297 -17.859 -31.484 1 89.69 375 ASN B N 1
ATOM 6060 C CA . ASN B 1 375 ? 13.141 -18.5 -32.469 1 89.69 375 ASN B CA 1
ATOM 6061 C C . ASN B 1 375 ? 14.602 -18.062 -32.344 1 89.69 375 ASN B C 1
ATOM 6063 O O . ASN B 1 375 ? 15.516 -18.859 -32.562 1 89.69 375 ASN B O 1
ATOM 6067 N N . ASN B 1 376 ? 14.82 -16.812 -32.094 1 91.69 376 ASN B N 1
ATOM 6068 C CA . ASN B 1 376 ? 16.188 -16.312 -31.953 1 91.69 376 ASN B CA 1
ATOM 6069 C C . ASN B 1 376 ? 16.891 -16.953 -30.766 1 91.69 376 ASN B C 1
ATOM 6071 O O . ASN B 1 376 ? 18.078 -17.281 -30.844 1 91.69 376 ASN B O 1
ATOM 6075 N N . ILE B 1 377 ? 16.188 -17.172 -29.703 1 93.88 377 ILE B N 1
ATOM 6076 C CA . ILE B 1 377 ? 16.766 -17.781 -28.5 1 93.88 377 ILE B CA 1
ATOM 6077 C C . ILE B 1 377 ? 17.062 -19.25 -28.781 1 93.88 377 ILE B C 1
ATOM 6079 O O . ILE B 1 377 ? 18.141 -19.75 -28.422 1 93.88 377 ILE B O 1
ATOM 6083 N N . VAL B 1 378 ? 16.141 -19.953 -29.453 1 93.62 378 VAL B N 1
ATOM 6084 C CA . VAL B 1 378 ? 16.297 -21.375 -29.734 1 93.62 378 VAL B CA 1
ATOM 6085 C C . VAL B 1 378 ? 17.484 -21.594 -30.672 1 93.62 378 VAL B C 1
ATOM 6087 O O . VAL B 1 378 ? 18.281 -22.516 -30.484 1 93.62 378 VAL B O 1
ATOM 6090 N N . GLN B 1 379 ? 17.625 -20.719 -31.656 1 91.69 379 GLN B N 1
ATOM 6091 C CA . GLN B 1 379 ? 18.719 -20.844 -32.625 1 91.69 379 GLN B CA 1
ATOM 6092 C C . GLN B 1 379 ? 20.062 -20.641 -31.969 1 91.69 379 GLN B C 1
ATOM 6094 O O . GLN B 1 379 ? 21.047 -21.312 -32.312 1 91.69 379 GLN B O 1
ATOM 6099 N N . GLN B 1 380 ? 20.047 -19.75 -31.094 1 92.19 380 GLN B N 1
ATOM 6100 C CA . GLN B 1 380 ? 21.328 -19.391 -30.484 1 92.19 380 GLN B CA 1
ATOM 6101 C C . GLN B 1 380 ? 21.688 -20.359 -29.359 1 92.19 380 GLN B C 1
ATOM 6103 O O . GLN B 1 380 ? 22.859 -20.719 -29.188 1 92.19 380 GLN B O 1
ATOM 6108 N N . TYR B 1 381 ? 20.703 -20.781 -28.594 1 92.75 381 TYR B N 1
ATOM 6109 C CA . TYR B 1 381 ? 21.047 -21.469 -27.344 1 92.75 381 TYR B CA 1
ATOM 6110 C C . TYR B 1 381 ? 20.484 -22.891 -27.328 1 92.75 381 TYR B C 1
ATOM 6112 O O . TYR B 1 381 ? 20.875 -23.703 -26.484 1 92.75 381 TYR B O 1
ATOM 6120 N N . GLY B 1 382 ? 19.547 -23.234 -28.219 1 92.94 382 GLY B N 1
ATOM 6121 C CA . GLY B 1 382 ? 18.875 -24.516 -28.188 1 92.94 382 GLY B CA 1
ATOM 6122 C C . GLY B 1 382 ? 19.734 -25.656 -28.703 1 92.94 382 GLY B C 1
ATOM 6123 O O . GLY B 1 382 ? 20.625 -25.438 -29.547 1 92.94 382 GLY B O 1
ATOM 6124 N N . LYS B 1 383 ? 19.516 -26.766 -28.172 1 89.75 383 LYS B N 1
ATOM 6125 C CA . LYS B 1 383 ? 20.188 -27.969 -28.672 1 89.75 383 LYS B CA 1
ATOM 6126 C C . LYS B 1 383 ? 19.609 -28.375 -30.031 1 89.75 383 LYS B C 1
ATOM 6128 O O . LYS B 1 383 ? 18.406 -28.312 -30.25 1 89.75 383 LYS B O 1
ATOM 6133 N N . GLY B 1 384 ? 20.469 -29.031 -30.828 1 75.88 384 GLY B N 1
ATOM 6134 C CA . GLY B 1 384 ? 20.078 -29.594 -32.125 1 75.88 384 GLY B CA 1
ATOM 6135 C C . GLY B 1 384 ? 19.969 -28.562 -33.219 1 75.88 384 GLY B C 1
ATOM 6136 O O . GLY B 1 384 ? 19.406 -28.844 -34.281 1 75.88 384 GLY B O 1
ATOM 6137 N N . ASN B 1 385 ? 20.344 -27.25 -32.875 1 59.91 385 ASN B N 1
ATOM 6138 C CA . ASN B 1 385 ? 20.406 -26.312 -33.969 1 59.91 385 ASN B CA 1
ATOM 6139 C C . ASN B 1 385 ? 21.688 -26.484 -34.812 1 59.91 385 ASN B C 1
ATOM 6141 O O . ASN B 1 385 ? 22.703 -26.922 -34.281 1 59.91 385 ASN B O 1
#

Secondary structure (DSSP, 8-state):
-------------------------GGGGGTT--TTSB-EEEEEEETTEEEEEEEESEEETTTTEE--TT-BEE-GGGHHHHHHHHHHHHHHTTS--TT-BGGGT-TTS-GGGGG-BHHHHHTT-S-PPPTTT-HHHHHHHHHHHHT-HHHHHHHHTTPPPPHHHHHHHHHHHHHH-SS-SS-TTS--B--HHHHHHHHHHHHHHHSS-HHHHHIIIIITTTT-TT-EE--TT----TTBPPEEEE-TTS-EEEE--S----SSS-EEE-HHHHHHHHHHHHS-SS--HHHHHHHPPP-S-PPP-EEEETTEEEE-TT-EEETTEEEEEETTEEEEEEEEE-TTS-EEEEEEETTTTEEEEEEESS-------HHHHHHHH-TT-/-------------------------GGGGGTT--TTSB-EEEEEEETTEEEEEEEESEEETTTTEE--TT-BEE-GGGHHHHHHHHHHHHHHTTS--TT-BGGGT-TTS-GGGGG-BHHHHHTT-S-PPPTTT-HHHHHHHHHHHHT-HHHHHHHHTTPPPPHHHHHHHHHHHHHH-SS-SS-TTS--B--HHHHHHHHHHHHHHHSS-HHHHHIIIIITTTT-TT-EE--TTTT--TTBPPEEEE-TTS-EEEE--S----SSS-EEE-HHHHHHHHHHHHS-SS--HHHHHHTPPP-S-PPP-EEEETTEEEE-TT-EEETTEEEEEETTEEEEEEEEE-TTS-EEEEEEETTTTEEEEEEESS-------HHHHHHHH-TT-

Nearest PDB structures (foldseek):
  2qmi-assembly1_C  TM=8.215E-01  e=1.660E-23  Pyrococcus abyssi
  1pwd-assembly1_A  TM=7.795E-01  e=2.016E-20  Streptomyces sp. R61
  7v1z-assembly1_A  TM=7.173E-01  e=9.832E-20  Homo sapiens
  4gdn-assembly3_C  TM=8.022E-01  e=2.919E-17  Staphylococcus aureus subsp. aureus N315
  4p85-assembly1_A  TM=7.138E-01  e=5.824E-16  metagenome

Organism: Aliivibrio fischeri (strain ATCC 700601 / ES114) (NCBI:txid312309)

Radius of gyration: 33.62 Å; Cα contacts (8 Å, |Δi|>4): 1596; chains: 2; bounding box: 85×100×137 Å

Solvent-accessible surface area (backbone atoms only — not comparable to full-atom values): 40548 Å² total; per-residue (Å²): 134,83,80,76,76,78,74,79,77,76,71,75,75,77,69,70,71,66,68,69,73,75,76,79,64,71,62,72,57,53,70,83,39,36,76,85,25,55,25,35,36,35,34,35,32,42,46,75,35,76,76,45,76,49,58,37,18,12,28,33,48,66,76,60,36,65,35,48,76,69,35,20,42,50,34,7,35,46,29,21,28,56,43,39,32,51,53,35,39,36,33,76,69,68,73,47,53,53,78,42,30,45,37,79,79,35,78,86,40,43,76,70,30,64,60,24,28,47,50,22,29,52,52,20,11,35,29,55,69,17,52,88,76,28,67,68,45,41,53,50,52,50,55,54,47,54,71,32,63,67,52,47,52,34,20,41,50,44,32,64,40,56,57,70,58,55,51,50,48,53,54,49,51,62,39,66,44,93,64,54,83,45,67,46,72,73,49,36,45,70,26,54,40,35,27,36,50,49,36,52,48,50,21,67,72,66,75,43,56,56,55,57,53,51,34,66,69,49,29,58,77,61,64,19,84,69,48,47,52,65,46,93,82,46,79,70,52,72,37,50,43,50,23,22,40,71,46,100,85,70,45,80,35,80,33,36,50,20,65,71,47,52,27,34,20,32,33,31,30,21,57,60,40,52,40,45,54,47,18,36,69,37,44,62,85,57,97,50,69,26,58,54,56,39,69,45,75,73,86,63,89,68,60,69,40,44,35,62,66,80,92,42,72,39,75,46,72,87,46,38,74,34,45,41,27,38,34,34,81,50,97,90,26,54,32,38,30,39,65,10,63,25,89,32,32,18,22,21,43,39,36,36,16,48,74,26,23,27,32,42,38,36,42,23,29,22,85,68,84,73,66,76,58,66,65,59,52,41,61,73,53,21,51,93,103,135,84,80,76,76,78,76,78,76,78,71,76,74,76,68,69,70,66,68,69,75,74,78,80,64,72,62,73,59,53,70,85,40,36,75,84,26,54,24,35,36,35,33,34,33,42,46,74,36,76,75,44,76,48,56,36,18,14,27,32,48,68,74,61,36,66,34,50,77,69,36,20,41,49,33,7,34,45,29,22,29,57,42,38,32,51,53,37,39,36,32,76,70,66,72,48,54,53,78,43,30,45,38,78,78,35,76,86,40,41,75,70,29,66,59,23,28,46,51,23,28,53,52,20,11,36,29,56,70,18,52,88,77,28,68,68,45,41,53,50,52,51,54,53,46,54,72,32,65,67,51,47,51,34,20,41,50,42,33,64,39,57,57,69,58,54,52,50,50,53,52,50,52,62,39,64,44,90,65,54,83,46,66,48,71,72,48,37,46,71,26,55,38,35,28,37,50,49,36,52,48,52,20,66,72,66,74,44,57,56,55,55,52,52,35,66,70,49,30,57,79,60,64,20,84,69,47,49,52,64,48,93,81,46,79,69,54,70,38,50,43,51,24,22,41,72,46,98,86,69,46,79,36,80,36,38,50,19,65,70,47,51,28,36,20,33,33,31,30,21,58,62,41,51,41,47,54,46,18,36,70,37,44,62,85,58,97,50,68,26,58,54,55,41,70,46,74,72,86,61,90,66,62,69,40,42,35,61,68,78,93,42,71,41,73,47,69,87,41,40,74,35,44,41,27,38,34,34,80,51,96,91,26,55,32,40,29,37,64,9,63,24,88,33,33,18,22,21,43,41,36,36,16,48,75,26,22,27,34,43,40,35,42,23,30,22,85,66,85,72,65,76,58,66,65,59,51,42,61,72,53,22,51,94,103

pLDDT: mean 87.18, std 17.49, range [26.89, 98.81]

Sequence (770 aa):
MNRYTLSFISLPLLLSSALSAKDLNIGQYFTIQDNETPGCGVGIVQSDKLIEQLYVGQSNIRYQTPIDNKTVFDIGSVSKHMTAYIIMALESEGLLSQKQTLADFYKDGPDWFNNVTLFHLIHHQSGIPDYLNDTESALYLMKRFKTNDKELNTALWGGMVDKSYLFSEIVGFSKQLKSPTFTPGTSISYSNTGYVLLADIIEKVTNNKFEDEIASRIFIPLKMSNTQASTKDNFLINWKASSYYVDKYGNYAHSHTMLPSQGDGGIQSTVPDMAKWMEHLIKPKYADEAREKLLALSKGEYPAFTTYWGAVEFKMGDSKYVNGLIAKNLYGGEFYSHSGYSLDGMVTEFWFSPEREVGYIQMCNYKYLKMPPLNNIVQQYGKGNMNRYTLSFISLPLLLSSALSAKDLNIGQYFTIQDNETPGCGVGIVQSDKLIEQLYVGQSNIRYQTPIDNKTVFDIGSVSKHMTAYIIMALESEGLLSQKQTLADFYKDGPDWFNNVTLFHLIHHQSGIPDYLNDTESALYLMKRFKTNDKELNTALWGGMVDKSYLFSEIVGFSKQLKSPTFTPGTSISYSNTGYVLLADIIEKVTNNKFEDEIASRIFIPLKMSNTQASTKDNFLINWKASSYYVDKYGNYAHSHTMLPSQGDGGIQSTVPDMAKWMEHLIKPKYADEAREKLLALSKGEYPAFTTYWGAVEFKMGDSKYVNGLIAKNLYGGEFYSHSGYSLDGMVTEFWFSPEREVGYIQMCNYKYLKMPPLNNIVQQYGKGN